Protein 1N9W (pdb70)

Radius of gyration: 29.13 Å; Cα contacts (8 Å, |Δi|>4): 1557; chains: 2; bounding box: 64×76×88 Å

Organism: Thermus thermophilus (strain ATCC 27634 / DSM 579 / HB8) (NCBI:txid300852)

Secondary structure (DSSP, 8-state):
-B--GGGGGG-TTSEEEEEEEEEEEEE-SSEEEEEEEETTEEEEEEEES--PPPTT-EEEEEEEEEE-TTSTTSEEEEEEEEEEEE---SPP--HHHHTTSHHHHHHHHHHHHHHHHHHHHHHHTT-EE-----HHHHHHHHHHHSEEEEEEE---EEEEEEEES-SSHHHHHHHHHHHHHHHHHHHHHHSHHHHHHTTPPPPPPSSS--EEEHHHHHHIIIIIS-----SS--HHHHHHHHHHHHHHT--SEEEEE--BGGGS-TTBPB-TTSBBSEEEEEETTEEEEEEEEBP--HHHHHHHHHHTT--GGGGHHHHGGGGB-PPSEEEEEEEHHHHHHHHTT-SSGGGG-S--/-B--GGGGGGGTTSEEEEEEEEEEEEEETTEEEEEEEETTEEEEEEE-S--PPPTT-EEEEEEEEEE-TTSGGGEEEEEEEEEEEE-B-S--SS----HHHHTTSHHHHHHHHHHHHHHHHHHHHHHHTT-EE-----HHHHHHHHHHSEEEEEEE---EEEEEEEES-SSHHHHHHHHHHHHHHHHHHHHHHSHHHHHHTTPPPPPP-SSPPEEEHHHHHHIIIIII-----SS--HHHHHHHHHHHHHHT--SEEEEE---TTTS-TTB-B-TTS-BSEEEEEETTEEEEEEEEB---HHHHHHHHHTTS--TTTTHHHHTGGGS-PPSEEEEEEEHHHHHHHHHT-SSGGGG-S--

Structure (mmCIF, N/CA/C/O backbone):
data_1N9W
#
_entry.id   1N9W
#
_cell.length_a   57.361
_cell.length_b   122.554
_cell.length_c   167.137
_cell.angle_alpha   90.00
_cell.angle_beta   90.00
_cell.angle_gamma   90.00
#
_symmetry.space_group_name_H-M   'P 21 21 21'
#
loop_
_entity.id
_entity.type
_entity.pdbx_description
1 polymer 'aspartyl-tRNA synthetase 2'
2 water water
#
loop_
_atom_site.group_PDB
_atom_site.id
_atom_site.type_symbol
_atom_site.label_atom_id
_atom_site.label_alt_id
_atom_site.label_comp_id
_atom_site.label_asym_id
_atom_site.label_entity_id
_atom_site.label_seq_id
_atom_site.pdbx_PDB_ins_code
_atom_site.Cartn_x
_atom_site.Cartn_y
_atom_site.Cartn_z
_atom_site.occupancy
_atom_site.B_iso_or_equiv
_atom_site.auth_seq_id
_atom_site.auth_comp_id
_atom_site.auth_asym_id
_atom_site.auth_atom_id
_atom_site.pdbx_PDB_model_num
ATOM 1 N N . MET A 1 1 ? 13.460 12.253 38.544 1.00 61.51 1 MET A N 1
ATOM 2 C CA . MET A 1 1 ? 13.931 12.123 39.950 1.00 60.55 1 MET A CA 1
ATOM 3 C C . MET A 1 1 ? 15.245 11.351 40.008 1.00 57.42 1 MET A C 1
ATOM 4 O O . MET A 1 1 ? 15.603 10.637 39.065 1.00 56.17 1 MET A O 1
ATOM 9 N N . ARG A 1 2 ? 15.954 11.489 41.126 1.00 53.35 2 ARG A N 1
ATOM 10 C CA . ARG A 1 2 ? 17.236 10.825 41.285 1.00 49.88 2 ARG A CA 1
ATOM 11 C C . ARG A 1 2 ? 17.140 9.311 41.265 1.00 46.27 2 ARG A C 1
ATOM 12 O O . ARG A 1 2 ? 16.258 8.715 41.880 1.00 45.75 2 ARG A O 1
ATOM 20 N N . VAL A 1 3 ? 18.076 8.703 40.553 1.00 42.83 3 VAL A N 1
ATOM 21 C CA . VAL A 1 3 ? 18.144 7.260 40.423 1.00 39.44 3 VAL A CA 1
ATOM 22 C C . VAL A 1 3 ? 19.600 6.835 40.593 1.00 38.78 3 VAL A C 1
ATOM 23 O O . VAL A 1 3 ? 20.491 7.356 39.916 1.00 38.76 3 VAL A O 1
ATOM 27 N N . LEU A 1 4 ? 19.833 5.900 41.509 1.00 36.00 4 LEU A N 1
ATOM 28 C CA . LEU A 1 4 ? 21.171 5.386 41.771 1.00 35.14 4 LEU A CA 1
ATOM 29 C C . LEU A 1 4 ? 21.604 4.423 40.668 1.00 34.60 4 LEU A C 1
ATOM 30 O O . LEU A 1 4 ? 20.771 3.742 40.064 1.00 34.18 4 LEU A O 1
ATOM 35 N N . VAL A 1 5 ? 22.912 4.380 40.426 1.00 32.08 5 VAL A N 1
ATOM 36 C CA . VAL A 1 5 ? 23.518 3.521 39.412 1.00 32.40 5 VAL A CA 1
ATOM 37 C C . VAL A 1 5 ? 22.992 2.082 39.479 1.00 33.74 5 VAL A C 1
ATOM 38 O O . VAL A 1 5 ? 22.629 1.497 38.457 1.00 33.67 5 VAL A O 1
ATOM 42 N N . ARG A 1 6 ? 22.940 1.529 40.689 1.00 34.56 6 ARG A N 1
ATOM 43 C CA . ARG A 1 6 ? 22.472 0.161 40.894 1.00 35.13 6 ARG A CA 1
ATOM 44 C C . ARG A 1 6 ? 21.033 -0.040 40.429 1.00 35.15 6 ARG A C 1
ATOM 45 O O . ARG A 1 6 ? 20.604 -1.168 40.186 1.00 33.48 6 ARG A O 1
ATOM 53 N N . ASP A 1 7 ? 20.283 1.050 40.316 1.00 35.80 7 ASP A N 1
ATOM 54 C CA . ASP A 1 7 ? 18.887 0.950 39.895 1.00 38.19 7 ASP A CA 1
ATOM 55 C C . ASP A 1 7 ? 18.641 1.301 38.428 1.00 38.77 7 ASP A C 1
ATOM 56 O O . ASP A 1 7 ? 17.508 1.210 37.960 1.00 39.78 7 ASP A O 1
ATOM 61 N N . LEU A 1 8 ? 19.683 1.694 37.699 1.00 38.82 8 LEU A N 1
ATOM 62 C CA . LEU A 1 8 ? 19.511 2.062 36.291 1.00 38.92 8 LEU A CA 1
ATOM 63 C C . LEU A 1 8 ? 18.934 0.946 35.423 1.00 39.71 8 LEU A C 1
ATOM 64 O O . LEU A 1 8 ? 18.182 1.208 34.482 1.00 38.86 8 LEU A O 1
ATOM 69 N N . LYS A 1 9 ? 19.290 -0.294 35.737 1.00 41.46 9 LYS A N 1
ATOM 70 C CA . LYS A 1 9 ? 18.812 -1.440 34.973 1.00 43.77 9 LYS A CA 1
ATOM 71 C C . LYS A 1 9 ? 17.288 -1.464 34.882 1.00 42.97 9 LYS A C 1
ATOM 72 O O . LYS A 1 9 ? 16.720 -2.077 33.980 1.00 43.54 9 LYS A O 1
ATOM 78 N N . ALA A 1 10 ? 16.625 -0.786 35.810 1.00 42.41 10 ALA A N 1
ATOM 79 C CA . ALA A 1 10 ? 15.169 -0.755 35.814 1.00 41.45 10 ALA A CA 1
ATOM 80 C C . ALA A 1 10 ? 14.613 0.542 35.242 1.00 41.16 10 ALA A C 1
ATOM 81 O O . ALA A 1 10 ? 13.442 0.865 35.442 1.00 41.09 10 ALA A O 1
ATOM 83 N N . HIS A 1 11 ? 15.451 1.286 34.529 1.00 39.43 11 HIS A N 1
ATOM 84 C CA . HIS A 1 11 ? 15.030 2.552 33.954 1.00 37.95 11 HIS A CA 1
ATOM 85 C C . HIS A 1 11 ? 15.447 2.701 32.506 1.00 37.14 11 HIS A C 1
ATOM 86 O O . HIS A 1 11 ? 15.404 3.799 31.950 1.00 38.24 11 HIS A O 1
ATOM 93 N N . VAL A 1 12 ? 15.848 1.592 31.895 1.00 36.00 12 VAL A N 1
ATOM 94 C CA . VAL A 1 12 ? 16.276 1.611 30.504 1.00 35.91 12 VAL A CA 1
ATOM 95 C C . VAL A 1 12 ? 15.201 2.267 29.648 1.00 36.90 12 VAL A C 1
ATOM 96 O O . VAL A 1 12 ? 14.016 1.949 29.763 1.00 35.88 12 VAL A O 1
ATOM 100 N N . GLY A 1 13 ? 15.620 3.200 28.802 1.00 36.05 13 GLY A N 1
ATOM 101 C CA . GLY A 1 13 ? 14.683 3.884 27.930 1.00 35.20 13 GLY A CA 1
ATOM 102 C C . GLY A 1 13 ? 13.979 5.044 28.602 1.00 35.30 13 GLY A C 1
ATOM 103 O O . GLY A 1 13 ? 13.077 5.648 28.025 1.00 33.77 13 GLY A O 1
ATOM 104 N N . GLN A 1 14 ? 14.379 5.355 29.828 1.00 36.06 14 GLN A N 1
ATOM 105 C CA . GLN A 1 14 ? 13.774 6.459 30.548 1.00 36.11 14 GLN A CA 1
ATOM 106 C C . GLN A 1 14 ? 14.768 7.566 30.843 1.00 35.31 14 GLN A C 1
ATOM 107 O O . GLN A 1 14 ? 15.985 7.375 30.756 1.00 34.00 14 GLN A O 1
ATOM 113 N N . GLU A 1 15 ? 14.223 8.727 31.189 1.00 33.85 15 GLU A N 1
ATOM 114 C CA . GLU A 1 15 ? 15.008 9.899 31.541 1.00 35.21 15 GLU A CA 1
ATOM 115 C C . GLU A 1 15 ? 15.206 9.861 33.052 1.00 35.29 15 GLU A C 1
ATOM 116 O O . GLU A 1 15 ? 14.237 9.769 33.806 1.00 36.62 15 GLU A O 1
ATOM 122 N N . VAL A 1 16 ? 16.452 9.924 33.498 1.00 34.18 16 VAL A N 1
ATOM 123 C CA . VAL A 1 16 ? 16.729 9.894 34.927 1.00 33.11 16 VAL A CA 1
ATOM 124 C C . VAL A 1 16 ? 17.680 11.003 35.342 1.00 32.86 16 VAL A C 1
ATOM 125 O O . VAL A 1 16 ? 18.181 11.754 34.506 1.00 31.90 16 VAL A O 1
ATOM 129 N N . GLU A 1 17 ? 17.916 11.101 36.644 1.00 34.14 17 GLU A N 1
ATOM 130 C CA . GLU A 1 17 ? 18.837 12.091 37.171 1.00 35.27 17 GLU A CA 1
ATOM 131 C C . GLU A 1 17 ? 19.827 11.386 38.081 1.00 34.34 17 GLU A C 1
ATOM 132 O O . GLU A 1 17 ? 19.442 10.644 38.983 1.00 35.51 17 GLU A O 1
ATOM 138 N N . LEU A 1 18 ? 21.109 11.617 37.830 1.00 33.07 18 LEU A N 1
ATOM 139 C CA . LEU A 1 18 ? 22.164 11.004 38.614 1.00 31.09 18 LEU A CA 1
ATOM 140 C C . LEU A 1 18 ? 22.859 12.070 39.443 1.00 30.97 18 LEU A C 1
ATOM 141 O O . LEU A 1 18 ? 22.862 13.248 39.079 1.00 31.76 18 LEU A O 1
ATOM 146 N N . LEU A 1 19 ? 23.437 11.640 40.560 1.00 29.68 19 LEU A N 1
ATOM 147 C CA . LEU A 1 19 ? 24.197 12.507 41.454 1.00 29.47 19 LEU A CA 1
ATOM 148 C C . LEU A 1 19 ? 25.402 11.683 41.868 1.00 28.41 19 LEU A C 1
ATOM 149 O O . LEU A 1 19 ? 25.259 10.520 42.236 1.00 29.25 19 LEU A O 1
ATOM 154 N N . GLY A 1 20 ? 26.589 12.270 41.788 1.00 27.37 20 GLY A N 1
ATOM 155 C CA . GLY A 1 20 ? 27.784 11.539 42.160 1.00 28.20 20 GLY A CA 1
ATOM 156 C C . GLY A 1 20 ? 29.047 12.308 41.825 1.00 28.48 20 GLY A C 1
ATOM 157 O O . GLY A 1 20 ? 29.020 13.528 41.693 1.00 28.68 20 GLY A O 1
ATOM 158 N N . PHE A 1 21 ? 30.158 11.599 41.680 1.00 29.39 21 PHE A N 1
ATOM 159 C CA . PHE A 1 21 ? 31.412 12.256 41.371 1.00 30.74 21 PHE A CA 1
ATOM 160 C C . PHE A 1 21 ? 31.980 11.793 40.038 1.00 31.53 21 PHE A C 1
ATOM 161 O O . PHE A 1 21 ? 31.642 10.718 39.535 1.00 31.82 21 PHE A O 1
ATOM 169 N N . LEU A 1 22 ? 32.851 12.617 39.468 1.00 32.82 22 LEU A N 1
ATOM 170 C CA . LEU A 1 22 ? 33.480 12.302 38.204 1.00 33.25 22 LEU A CA 1
ATOM 171 C C . LEU A 1 22 ? 34.658 11.367 38.466 1.00 33.34 22 LEU A C 1
ATOM 172 O O . LEU A 1 22 ? 35.756 11.811 38.798 1.00 34.68 22 LEU A O 1
ATOM 177 N N . HIS A 1 23 ? 34.408 10.070 38.325 1.00 35.08 23 HIS A N 1
ATOM 178 C CA . HIS A 1 23 ? 35.412 9.030 38.549 1.00 36.97 23 HIS A CA 1
ATOM 179 C C . HIS A 1 23 ? 36.514 9.082 37.493 1.00 38.40 23 HIS A C 1
ATOM 180 O O . HIS A 1 23 ? 37.700 9.006 37.815 1.00 37.41 23 HIS A O 1
ATOM 187 N N . TRP A 1 24 ? 36.107 9.223 36.235 1.00 40.09 24 TRP A N 1
ATOM 188 C CA . TRP A 1 24 ? 37.028 9.263 35.103 1.00 41.54 24 TRP A CA 1
ATOM 189 C C . TRP A 1 24 ? 36.382 10.059 33.957 1.00 42.96 24 TRP A C 1
ATOM 190 O O . TRP A 1 24 ? 35.160 10.079 33.827 1.00 41.83 24 TRP A O 1
ATOM 201 N N . ARG A 1 25 ? 37.199 10.707 33.131 1.00 43.39 25 ARG A N 1
ATOM 202 C CA . ARG A 1 25 ? 36.673 11.481 32.011 1.00 44.48 25 ARG A CA 1
ATOM 203 C C . ARG A 1 25 ? 37.626 11.463 30.824 1.00 45.22 25 ARG A C 1
ATOM 204 O O . ARG A 1 25 ? 38.793 11.089 30.958 1.00 44.40 25 ARG A O 1
ATOM 212 N N . ARG A 1 26 ? 37.121 11.878 29.664 1.00 46.37 26 ARG A N 1
ATOM 213 C CA . ARG A 1 26 ? 37.910 11.928 28.438 1.00 47.04 26 ARG A CA 1
ATOM 214 C C . ARG A 1 26 ? 37.175 12.698 27.348 1.00 46.66 26 ARG A C 1
ATOM 215 O O . ARG A 1 26 ? 36.114 12.278 26.895 1.00 46.30 26 ARG A O 1
ATOM 223 N N . ASP A 1 27 ? 37.743 13.826 26.931 1.00 47.09 27 ASP A N 1
ATOM 224 C CA . ASP A 1 27 ? 37.133 14.655 25.892 1.00 46.18 27 ASP A CA 1
ATOM 225 C C . ASP A 1 27 ? 37.497 14.117 24.519 1.00 45.70 27 ASP A C 1
ATOM 226 O O . ASP A 1 27 ? 38.663 13.830 24.247 1.00 45.72 27 ASP A O 1
ATOM 231 N N . LEU A 1 28 ? 36.506 13.981 23.650 1.00 44.96 28 LEU A N 1
ATOM 232 C CA . LEU A 1 28 ? 36.773 13.483 22.312 1.00 45.76 28 LEU A CA 1
ATOM 233 C C . LEU A 1 28 ? 36.338 14.476 21.238 1.00 45.31 28 LEU A C 1
ATOM 234 O O . LEU A 1 28 ? 35.906 14.077 20.164 1.00 48.44 28 LEU A O 1
ATOM 239 N N . GLY A 1 29 ? 36.456 15.767 21.520 1.00 43.68 29 GLY A N 1
ATOM 240 C CA . GLY A 1 29 ? 36.063 16.760 20.538 1.00 42.72 29 GLY A CA 1
ATOM 241 C C . GLY A 1 29 ? 34.770 17.427 20.947 1.00 42.19 29 GLY A C 1
ATOM 242 O O . GLY A 1 29 ? 34.752 18.212 21.897 1.00 42.03 29 GLY A O 1
ATOM 243 N N . ARG A 1 30 ? 33.681 17.131 20.243 1.00 41.91 30 ARG A N 1
ATOM 244 C CA . ARG A 1 30 ? 32.396 17.731 20.602 1.00 41.22 30 ARG A CA 1
ATOM 245 C C . ARG A 1 30 ? 31.618 16.824 21.552 1.00 40.42 30 ARG A C 1
ATOM 246 O O . ARG A 1 30 ? 30.606 17.231 22.125 1.00 40.90 30 ARG A O 1
ATOM 254 N N . ILE A 1 31 ? 32.102 15.598 21.717 1.00 38.82 31 ILE A N 1
ATOM 255 C CA . ILE A 1 31 ? 31.490 14.647 22.629 1.00 39.77 31 ILE A CA 1
ATOM 256 C C . ILE A 1 31 ? 32.549 14.150 23.612 1.00 39.33 31 ILE A C 1
ATOM 257 O O . ILE A 1 31 ? 33.733 14.060 23.281 1.00 35.74 31 ILE A O 1
ATOM 262 N N . GLN A 1 32 ? 32.122 13.842 24.830 1.00 38.92 32 GLN A N 1
ATOM 263 C CA . GLN A 1 32 ? 33.052 13.330 25.817 1.00 39.45 32 GLN A CA 1
ATOM 264 C C . GLN A 1 32 ? 32.410 12.260 26.683 1.00 38.93 32 GLN A C 1
ATOM 265 O O . GLN A 1 32 ? 31.220 12.327 26.994 1.00 37.90 32 GLN A O 1
ATOM 271 N N . PHE A 1 33 ? 33.200 11.247 27.028 1.00 37.72 33 PHE A N 1
ATOM 272 C CA . PHE A 1 33 ? 32.722 10.148 27.847 1.00 38.66 33 PHE A CA 1
ATOM 273 C C . PHE A 1 33 ? 33.137 10.341 29.299 1.00 39.19 33 PHE A C 1
ATOM 274 O O . PHE A 1 33 ? 34.279 10.702 29.599 1.00 40.56 33 PHE A O 1
ATOM 282 N N . LEU A 1 34 ? 32.189 10.115 30.198 1.00 37.90 34 LEU A N 1
ATOM 283 C CA . LEU A 1 34 ? 32.426 10.275 31.622 1.00 35.71 34 LEU A CA 1
ATOM 284 C C . LEU A 1 34 ? 32.090 8.997 32.375 1.00 35.47 34 LEU A C 1
ATOM 285 O O . LEU A 1 34 ? 31.399 8.116 31.865 1.00 35.06 34 LEU A O 1
ATOM 290 N N . LEU A 1 35 ? 32.611 8.899 33.588 1.00 33.55 35 LEU A N 1
ATOM 291 C CA . LEU A 1 35 ? 32.319 7.780 34.464 1.00 32.95 35 LEU A CA 1
ATOM 292 C C . LEU A 1 35 ? 31.840 8.476 35.724 1.00 31.17 35 LEU A C 1
ATOM 293 O O . LEU A 1 35 ? 32.591 9.228 36.342 1.00 30.38 35 LEU A O 1
ATOM 298 N N . LEU A 1 36 ? 30.576 8.275 36.074 1.00 30.44 36 LEU A N 1
ATOM 299 C CA . LEU A 1 36 ? 30.034 8.902 37.268 1.00 30.15 36 LEU A CA 1
ATOM 300 C C . LEU A 1 36 ? 29.899 7.847 38.353 1.00 30.20 36 LEU A C 1
ATOM 301 O O . LEU A 1 36 ? 29.354 6.766 38.119 1.00 28.14 36 LEU A O 1
ATOM 306 N N . ARG A 1 37 ? 30.410 8.170 39.536 1.00 29.15 37 ARG A N 1
ATOM 307 C CA . ARG A 1 37 ? 30.370 7.259 40.672 1.00 29.31 37 ARG A CA 1
ATOM 308 C C . ARG A 1 37 ? 29.498 7.792 41.802 1.00 29.16 37 ARG A C 1
ATOM 309 O O . ARG A 1 37 ? 29.697 8.910 42.274 1.00 29.19 37 ARG A O 1
ATOM 317 N N . ASP A 1 38 ? 28.515 7.003 42.218 1.00 28.16 38 ASP A N 1
ATOM 318 C CA . ASP A 1 38 ? 27.687 7.392 43.349 1.00 30.25 38 ASP A CA 1
ATOM 319 C C . ASP A 1 38 ? 27.877 6.289 44.396 1.00 29.33 38 ASP A C 1
ATOM 320 O O . ASP A 1 38 ? 28.654 5.355 44.172 1.00 26.87 38 ASP A O 1
ATOM 325 N N . ARG A 1 39 ? 27.187 6.395 45.528 1.00 28.44 39 ARG A N 1
ATOM 326 C CA . ARG A 1 39 ? 27.323 5.412 46.606 1.00 30.13 39 ARG A CA 1
ATOM 327 C C . ARG A 1 39 ? 26.946 3.976 46.230 1.00 30.48 39 ARG A C 1
ATOM 328 O O . ARG A 1 39 ? 27.201 3.057 47.001 1.00 32.10 39 ARG A O 1
ATOM 336 N N . SER A 1 40 ? 26.362 3.791 45.048 1.00 31.90 40 SER A N 1
ATOM 337 C CA . SER A 1 40 ? 25.942 2.471 44.600 1.00 33.41 40 SER A CA 1
ATOM 338 C C . SER A 1 40 ? 26.721 1.907 43.411 1.00 34.72 40 SER A C 1
ATOM 339 O O . SER A 1 40 ? 26.512 0.757 43.023 1.00 37.25 40 SER A O 1
ATOM 342 N N . GLY A 1 41 ? 27.596 2.705 42.810 1.00 34.77 41 GLY A N 1
ATOM 343 C CA . GLY A 1 41 ? 28.348 2.207 41.672 1.00 33.01 41 GLY A CA 1
ATOM 344 C C . GLY A 1 41 ? 28.824 3.255 40.679 1.00 33.66 41 GLY A C 1
ATOM 345 O O . GLY A 1 41 ? 28.741 4.459 40.923 1.00 31.30 41 GLY A O 1
ATOM 346 N N . VAL A 1 42 ? 29.327 2.780 39.546 1.00 33.11 42 VAL A N 1
ATOM 347 C CA . VAL A 1 42 ? 29.839 3.647 38.499 1.00 32.59 42 VAL A CA 1
ATOM 348 C C . VAL A 1 42 ? 29.111 3.400 37.178 1.00 33.16 42 VAL A C 1
ATOM 349 O O . VAL A 1 42 ? 28.828 2.256 36.810 1.00 32.01 42 VAL A O 1
ATOM 353 N N . VAL A 1 43 ? 28.797 4.479 36.467 1.00 31.46 43 VAL A N 1
ATOM 354 C CA . VAL A 1 43 ? 28.120 4.360 35.184 1.00 30.01 43 VAL A CA 1
ATOM 355 C C . VAL A 1 43 ? 28.695 5.329 34.165 1.00 31.03 43 VAL A C 1
ATOM 356 O O . VAL A 1 43 ? 29.040 6.466 34.488 1.00 29.02 43 VAL A O 1
ATOM 360 N N . GLN A 1 44 ? 28.798 4.860 32.927 1.00 32.79 44 GLN A N 1
ATOM 361 C CA . GLN A 1 44 ? 29.309 5.670 31.834 1.00 32.49 44 GLN A CA 1
ATOM 362 C C . GLN A 1 44 ? 28.263 6.700 31.427 1.00 32.09 44 GLN A C 1
ATOM 363 O O . GLN A 1 44 ? 27.068 6.399 31.370 1.00 32.32 44 GLN A O 1
ATOM 369 N N . VAL A 1 45 ? 28.723 7.913 31.151 1.00 31.23 45 VAL A N 1
ATOM 370 C CA . VAL A 1 45 ? 27.855 9.007 30.747 1.00 30.30 45 VAL A CA 1
ATOM 371 C C . VAL A 1 45 ? 28.436 9.668 29.497 1.00 32.19 45 VAL A C 1
ATOM 372 O O . VAL A 1 45 ? 29.634 9.939 29.438 1.00 31.33 45 VAL A O 1
ATOM 376 N N . VAL A 1 46 ? 27.589 9.905 28.496 1.00 32.20 46 VAL A N 1
ATOM 377 C CA . VAL A 1 46 ? 28.011 10.528 27.240 1.00 32.21 46 VAL A CA 1
ATOM 378 C C . VAL A 1 46 ? 27.452 11.953 27.210 1.00 33.31 46 VAL A C 1
ATOM 379 O O . VAL A 1 46 ? 26.255 12.160 27.414 1.00 33.88 46 VAL A O 1
ATOM 383 N N . THR A 1 47 ? 28.316 12.934 26.973 1.00 33.48 47 THR A N 1
ATOM 384 C CA . THR A 1 47 ? 27.885 14.330 26.929 1.00 34.84 47 THR A CA 1
ATOM 385 C C . THR A 1 47 ? 28.318 14.993 25.620 1.00 33.87 47 THR A C 1
ATOM 386 O O . THR A 1 47 ? 29.040 14.394 24.827 1.00 34.16 47 THR A O 1
ATOM 390 N N . GLY A 1 48 ? 27.872 16.227 25.400 1.00 34.31 48 GLY A N 1
ATOM 391 C CA . GLY A 1 48 ? 28.243 16.945 24.193 1.00 34.76 48 GLY A CA 1
ATOM 392 C C . GLY A 1 48 ? 28.456 18.411 24.508 1.00 35.56 48 GLY A C 1
ATOM 393 O O . GLY A 1 48 ? 27.685 18.993 25.268 1.00 34.82 48 GLY A O 1
ATOM 394 N N . GLY A 1 49 ? 29.507 19.003 23.941 1.00 36.90 49 GLY A N 1
ATOM 395 C CA . GLY A 1 49 ? 29.804 20.408 24.176 1.00 38.15 49 GLY A CA 1
ATOM 396 C C . GLY A 1 49 ? 30.029 20.785 25.628 1.00 39.23 49 GLY A C 1
ATOM 397 O O . GLY A 1 49 ? 29.772 21.921 26.035 1.00 40.74 49 GLY A O 1
ATOM 398 N N . LEU A 1 50 ? 30.520 19.836 26.417 1.00 40.09 50 LEU A N 1
ATOM 399 C CA . LEU A 1 50 ? 30.767 20.077 27.839 1.00 40.66 50 LEU A CA 1
ATOM 400 C C . LEU A 1 50 ? 32.249 20.207 28.161 1.00 40.27 50 LEU A C 1
ATOM 401 O O . LEU A 1 50 ? 33.049 19.355 27.776 1.00 39.48 50 LEU A O 1
ATOM 406 N N . LYS A 1 51 ? 32.604 21.275 28.871 1.00 41.89 51 LYS A N 1
ATOM 407 C CA . LYS A 1 51 ? 33.991 21.494 29.283 1.00 42.70 51 LYS A CA 1
ATOM 408 C C . LYS A 1 51 ? 34.172 20.644 30.533 1.00 40.97 51 LYS A C 1
ATOM 409 O O . LYS A 1 51 ? 33.739 21.035 31.611 1.00 41.30 51 LYS A O 1
ATOM 415 N N . LEU A 1 52 ? 34.813 19.491 30.387 1.00 40.78 52 LEU A N 1
ATOM 416 C CA . LEU A 1 52 ? 35.025 18.576 31.505 1.00 41.14 52 LEU A CA 1
ATOM 417 C C . LEU A 1 52 ? 35.771 19.147 32.718 1.00 40.61 52 LEU A C 1
ATOM 418 O O . LEU A 1 52 ? 36.853 19.709 32.579 1.00 40.77 52 LEU A O 1
ATOM 423 N N . PRO A 1 53 ? 35.187 19.015 33.929 1.00 39.71 53 PRO A N 1
ATOM 424 C CA . PRO A 1 53 ? 35.820 19.519 35.159 1.00 37.92 53 PRO A CA 1
ATOM 425 C C . PRO A 1 53 ? 36.884 18.519 35.606 1.00 36.81 53 PRO A C 1
ATOM 426 O O . PRO A 1 53 ? 36.959 17.420 35.065 1.00 36.73 53 PRO A O 1
ATOM 430 N N . LEU A 1 54 ? 37.701 18.878 36.589 1.00 36.16 54 LEU A N 1
ATOM 431 C CA . LEU A 1 54 ? 38.718 17.939 37.041 1.00 35.53 54 LEU A CA 1
ATOM 432 C C . LEU A 1 54 ? 38.050 16.728 37.693 1.00 34.77 54 LEU A C 1
ATOM 433 O O . LEU A 1 54 ? 36.898 16.806 38.141 1.00 32.73 54 LEU A O 1
ATOM 438 N N . PRO A 1 55 ? 38.754 15.581 37.725 1.00 33.39 55 PRO A N 1
ATOM 439 C CA . PRO A 1 55 ? 38.206 14.367 38.332 1.00 32.47 55 PRO A CA 1
ATOM 440 C C . PRO A 1 55 ? 37.833 14.624 39.786 1.00 32.65 55 PRO A C 1
ATOM 441 O O . PRO A 1 55 ? 38.384 15.521 40.426 1.00 30.36 55 PRO A O 1
ATOM 445 N N . GLU A 1 56 ? 36.886 13.841 40.295 1.00 32.99 56 GLU A N 1
ATOM 446 C CA . GLU A 1 56 ? 36.435 13.956 41.679 1.00 33.66 56 GLU A CA 1
ATOM 447 C C . GLU A 1 56 ? 35.473 15.110 41.916 1.00 32.89 56 GLU A C 1
ATOM 448 O O . GLU A 1 56 ? 35.160 15.444 43.061 1.00 32.45 56 GLU A O 1
ATOM 454 N N . SER A 1 57 ? 35.014 15.725 40.828 1.00 32.03 57 SER A N 1
ATOM 455 C CA . SER A 1 57 ? 34.055 16.828 40.905 1.00 30.85 57 SER A CA 1
ATOM 456 C C . SER A 1 57 ? 32.663 16.232 41.167 1.00 29.85 57 SER A C 1
ATOM 457 O O . SER A 1 57 ? 32.367 15.117 40.740 1.00 28.50 57 SER A O 1
ATOM 460 N N . ALA A 1 58 ? 31.823 16.977 41.875 1.00 28.16 58 ALA A N 1
ATOM 461 C CA . ALA A 1 58 ? 30.466 16.539 42.171 1.00 29.29 58 ALA A CA 1
ATOM 462 C C . ALA A 1 58 ? 29.581 17.008 41.027 1.00 31.15 58 ALA A C 1
ATOM 463 O O . ALA A 1 58 ? 29.561 18.198 40.704 1.00 32.05 58 ALA A O 1
ATOM 465 N N . LEU A 1 59 ? 28.849 16.077 40.422 1.00 29.91 59 LEU A N 1
ATOM 466 C CA . LEU A 1 59 ? 27.976 16.400 39.302 1.00 31.00 59 LEU A CA 1
ATOM 467 C C . LEU A 1 59 ? 26.549 15.929 39.469 1.00 31.65 59 LEU A C 1
ATOM 468 O O . LEU A 1 59 ? 26.244 15.034 40.262 1.00 29.97 59 LEU A O 1
ATOM 473 N N . ARG A 1 60 ? 25.685 16.551 38.678 1.00 31.67 60 ARG A N 1
ATOM 474 C CA . ARG A 1 60 ? 24.272 16.216 38.614 1.00 31.90 60 ARG A CA 1
ATOM 475 C C . ARG A 1 60 ? 24.045 15.988 37.114 1.00 30.96 60 ARG A C 1
ATOM 476 O O . ARG A 1 60 ? 24.275 16.889 36.304 1.00 30.61 60 ARG A O 1
ATOM 484 N N . VAL A 1 61 ? 23.635 14.779 36.750 1.00 28.06 61 VAL A N 1
ATOM 485 C CA . VAL A 1 61 ? 23.411 14.455 35.352 1.00 28.08 61 VAL A CA 1
ATOM 486 C C . VAL A 1 61 ? 21.951 14.127 35.082 1.00 28.71 61 VAL A C 1
ATOM 487 O O . VAL A 1 61 ? 21.292 13.467 35.884 1.00 27.11 61 VAL A O 1
ATOM 491 N N . ARG A 1 62 ? 21.447 14.601 33.949 1.00 29.60 62 ARG A N 1
ATOM 492 C CA . ARG A 1 62 ? 20.068 14.344 33.562 1.00 30.12 62 ARG A CA 1
ATOM 493 C C . ARG A 1 62 ? 20.117 13.823 32.139 1.00 28.94 62 ARG A C 1
ATOM 494 O O . ARG A 1 62 ? 20.634 14.496 31.247 1.00 28.71 62 ARG A O 1
ATOM 502 N N . GLY A 1 63 ? 19.591 12.622 31.919 1.00 28.35 63 GLY A N 1
ATOM 503 C CA . GLY A 1 63 ? 19.613 12.066 30.579 1.00 29.22 63 GLY A CA 1
ATOM 504 C C . GLY A 1 63 ? 18.863 10.758 30.391 1.00 30.21 63 GLY A C 1
ATOM 505 O O . GLY A 1 63 ? 18.165 10.282 31.286 1.00 29.78 63 GLY A O 1
ATOM 506 N N . LEU A 1 64 ? 19.028 10.178 29.207 1.00 29.68 64 LEU A N 1
ATOM 507 C CA . LEU A 1 64 ? 18.373 8.936 28.846 1.00 28.63 64 LEU A CA 1
ATOM 508 C C . LEU A 1 64 ? 19.247 7.721 29.121 1.00 28.78 64 LEU A C 1
ATOM 509 O O . LEU A 1 64 ? 20.433 7.716 28.784 1.00 28.53 64 LEU A O 1
ATOM 514 N N . VAL A 1 65 ? 18.658 6.704 29.748 1.00 29.29 65 VAL A N 1
ATOM 515 C CA . VAL A 1 65 ? 19.359 5.455 30.031 1.00 29.99 65 VAL A CA 1
ATOM 516 C C . VAL A 1 65 ? 19.274 4.619 28.756 1.00 31.16 65 VAL A C 1
ATOM 517 O O . VAL A 1 65 ? 18.179 4.344 28.275 1.00 31.32 65 VAL A O 1
ATOM 521 N N . VAL A 1 66 ? 20.422 4.222 28.209 1.00 34.40 66 VAL A N 1
ATOM 522 C CA . VAL A 1 66 ? 20.463 3.424 26.983 1.00 35.53 66 VAL A CA 1
ATOM 523 C C . VAL A 1 66 ? 21.319 2.181 27.175 1.00 37.95 66 VAL A C 1
ATOM 524 O O . VAL A 1 66 ? 22.356 2.238 27.837 1.00 37.69 66 VAL A O 1
ATOM 528 N N . GLU A 1 67 ? 20.896 1.060 26.592 1.00 40.70 67 GLU A N 1
ATOM 529 C CA . GLU A 1 67 ? 21.651 -0.187 26.717 1.00 43.73 67 GLU A CA 1
ATOM 530 C C . GLU A 1 67 ? 22.894 -0.182 25.832 1.00 43.66 67 GLU A C 1
ATOM 531 O O . GLU A 1 67 ? 22.818 0.078 24.634 1.00 43.67 67 GLU A O 1
ATOM 537 N N . ASN A 1 68 ? 24.042 -0.473 26.429 1.00 45.53 68 ASN A N 1
ATOM 538 C CA . ASN A 1 68 ? 25.297 -0.504 25.691 1.00 46.97 68 ASN A CA 1
ATOM 539 C C . ASN A 1 68 ? 26.123 -1.669 26.226 1.00 48.52 68 ASN A C 1
ATOM 540 O O . ASN A 1 68 ? 26.740 -1.579 27.289 1.00 48.83 68 ASN A O 1
ATOM 545 N N . ALA A 1 69 ? 26.111 -2.768 25.480 1.00 49.96 69 ALA A N 1
ATOM 546 C CA . ALA A 1 69 ? 26.832 -3.972 25.861 1.00 51.50 69 ALA A CA 1
ATOM 547 C C . ALA A 1 69 ? 28.321 -3.741 26.082 1.00 51.73 69 ALA A C 1
ATOM 548 O O . ALA A 1 69 ? 28.989 -4.561 26.702 1.00 52.04 69 ALA A O 1
ATOM 550 N N . LYS A 1 70 ? 28.842 -2.628 25.580 1.00 52.97 70 LYS A N 1
ATOM 551 C CA . LYS A 1 70 ? 30.265 -2.337 25.732 1.00 54.04 70 LYS A CA 1
ATOM 552 C C . LYS A 1 70 ? 30.554 -1.411 26.906 1.00 53.30 70 LYS A C 1
ATOM 553 O O . LYS A 1 70 ? 31.695 -1.002 27.111 1.00 54.42 70 LYS A O 1
ATOM 559 N N . ALA A 1 71 ? 29.523 -1.084 27.676 1.00 51.70 71 ALA A N 1
ATOM 560 C CA . ALA A 1 71 ? 29.700 -0.203 28.820 1.00 50.26 71 ALA A CA 1
ATOM 561 C C . ALA A 1 71 ? 29.531 -0.939 30.147 1.00 48.59 71 ALA A C 1
ATOM 562 O O . ALA A 1 71 ? 28.815 -1.939 30.229 1.00 48.63 71 ALA A O 1
ATOM 564 N N . PRO A 1 72 ? 30.203 -0.457 31.202 1.00 47.60 72 PRO A N 1
ATOM 565 C CA . PRO A 1 72 ? 30.119 -1.069 32.531 1.00 46.81 72 PRO A CA 1
ATOM 566 C C . PRO A 1 72 ? 28.672 -1.151 33.004 1.00 46.39 72 PRO A C 1
ATOM 567 O O . PRO A 1 72 ? 28.012 -0.126 33.190 1.00 46.80 72 PRO A O 1
ATOM 571 N N . GLY A 1 73 ? 28.177 -2.368 33.200 1.00 45.10 73 GLY A N 1
ATOM 572 C CA . GLY A 1 73 ? 26.805 -2.532 33.651 1.00 43.04 73 GLY A CA 1
ATOM 573 C C . GLY A 1 73 ? 25.894 -2.862 32.490 1.00 41.06 73 GLY A C 1
ATOM 574 O O . GLY A 1 73 ? 24.736 -3.219 32.686 1.00 40.16 73 GLY A O 1
ATOM 575 N N . GLY A 1 74 ? 26.420 -2.737 31.276 1.00 40.53 74 GLY A N 1
ATOM 576 C CA . GLY A 1 74 ? 25.630 -3.038 30.099 1.00 41.07 74 GLY A CA 1
ATOM 577 C C . GLY A 1 74 ? 24.757 -1.889 29.634 1.00 41.16 74 GLY A C 1
ATOM 578 O O . GLY A 1 74 ? 24.007 -2.030 28.666 1.00 41.41 74 GLY A O 1
ATOM 579 N N . LEU A 1 75 ? 24.851 -0.750 30.317 1.00 39.96 75 LEU A N 1
ATOM 580 C CA . LEU A 1 75 ? 24.060 0.423 29.958 1.00 37.42 75 LEU A CA 1
ATOM 581 C C . LEU A 1 75 ? 24.831 1.729 30.164 1.00 35.61 75 LEU A C 1
ATOM 582 O O . LEU A 1 75 ? 25.913 1.734 30.745 1.00 33.53 75 LEU A O 1
ATOM 587 N N . GLU A 1 76 ? 24.274 2.830 29.664 1.00 34.48 76 GLU A N 1
ATOM 588 C CA . GLU A 1 76 ? 24.899 4.151 29.781 1.00 32.29 76 GLU A CA 1
ATOM 589 C C . GLU A 1 76 ? 23.843 5.246 29.871 1.00 31.36 76 GLU A C 1
ATOM 590 O O . GLU A 1 76 ? 22.660 5.017 29.610 1.00 29.78 76 GLU A O 1
ATOM 596 N N . VAL A 1 77 ? 24.275 6.443 30.228 1.00 29.29 77 VAL A N 1
ATOM 597 C CA . VAL A 1 77 ? 23.352 7.549 30.310 1.00 29.12 77 VAL A CA 1
ATOM 598 C C . VAL A 1 77 ? 23.751 8.616 29.308 1.00 30.01 77 VAL A C 1
ATOM 599 O O . VAL A 1 77 ? 24.858 9.165 29.381 1.00 28.28 77 VAL A O 1
ATOM 603 N N . GLN A 1 78 ? 22.874 8.887 28.346 1.00 29.01 78 GLN A N 1
ATOM 604 C CA . GLN A 1 78 ? 23.156 9.927 27.364 1.00 29.07 78 GLN A CA 1
ATOM 605 C C . GLN A 1 78 ? 22.571 11.174 27.971 1.00 28.47 78 GLN A C 1
ATOM 606 O O . GLN A 1 78 ? 21.353 11.370 28.012 1.00 28.41 78 GLN A O 1
ATOM 612 N N . ALA A 1 79 ? 23.465 12.014 28.463 1.00 28.53 79 ALA A N 1
ATOM 613 C CA . ALA A 1 79 ? 23.076 13.241 29.146 1.00 30.05 79 ALA A CA 1
ATOM 614 C C . ALA A 1 79 ? 22.578 14.395 28.287 1.00 30.14 79 ALA A C 1
ATOM 615 O O . ALA A 1 79 ? 23.208 14.769 27.307 1.00 29.54 79 ALA A O 1
ATOM 617 N N . LYS A 1 80 ? 21.438 14.951 28.673 1.00 30.29 80 LYS A N 1
ATOM 618 C CA . LYS A 1 80 ? 20.884 16.092 27.975 1.00 30.82 80 LYS A CA 1
ATOM 619 C C . LYS A 1 80 ? 21.367 17.324 28.729 1.00 32.26 80 LYS A C 1
ATOM 620 O O . LYS A 1 80 ? 21.452 18.422 28.175 1.00 34.57 80 LYS A O 1
ATOM 626 N N . GLU A 1 81 ? 21.698 17.129 29.999 1.00 31.79 81 GLU A N 1
ATOM 627 C CA . GLU A 1 81 ? 22.150 18.220 30.846 1.00 33.57 81 GLU A CA 1
ATOM 628 C C . GLU A 1 81 ? 23.116 17.760 31.927 1.00 32.64 81 GLU A C 1
ATOM 629 O O . GLU A 1 81 ? 22.935 16.704 32.534 1.00 32.12 81 GLU A O 1
ATOM 635 N N . VAL A 1 82 ? 24.153 18.556 32.151 1.00 31.40 82 VAL A N 1
ATOM 636 C CA . VAL A 1 82 ? 25.149 18.256 33.174 1.00 29.90 82 VAL A CA 1
ATOM 637 C C . VAL A 1 82 ? 25.456 19.523 33.963 1.00 31.81 82 VAL A C 1
ATOM 638 O O . VAL A 1 82 ? 25.773 20.563 33.387 1.00 32.11 82 VAL A O 1
ATOM 642 N N . GLU A 1 83 ? 25.374 19.420 35.281 1.00 32.32 83 GLU A N 1
ATOM 643 C CA . GLU A 1 83 ? 25.650 20.545 36.144 1.00 34.77 83 GLU A CA 1
ATOM 644 C C . GLU A 1 83 ? 26.770 20.203 37.123 1.00 35.91 83 GLU A C 1
ATOM 645 O O . GLU A 1 83 ? 26.709 19.186 37.810 1.00 36.86 83 GLU A O 1
ATOM 651 N N . VAL A 1 84 ? 27.800 21.041 37.175 1.00 36.96 84 VAL A N 1
ATOM 652 C CA . VAL A 1 84 ? 28.906 20.812 38.088 1.00 37.70 84 VAL A CA 1
ATOM 653 C C . VAL A 1 84 ? 28.557 21.473 39.408 1.00 38.86 84 VAL A C 1
ATOM 654 O O . VAL A 1 84 ? 28.673 22.691 39.554 1.00 39.89 84 VAL A O 1
ATOM 658 N N . LEU A 1 85 ? 28.118 20.658 40.364 1.00 38.72 85 LEU A N 1
ATOM 659 C CA . LEU A 1 85 ? 27.710 21.134 41.690 1.00 37.93 85 LEU A CA 1
ATOM 660 C C . LEU A 1 85 ? 28.873 21.662 42.509 1.00 37.49 85 LEU A C 1
ATOM 661 O O . LEU A 1 85 ? 28.734 22.635 43.251 1.00 38.02 85 LEU A O 1
ATOM 666 N N . SER A 1 86 ? 30.017 21.005 42.383 1.00 36.89 86 SER A N 1
ATOM 667 C CA . SER A 1 86 ? 31.194 21.405 43.126 1.00 36.47 86 SER A CA 1
ATOM 668 C C . SER A 1 86 ? 32.445 20.995 42.370 1.00 36.49 86 SER A C 1
ATOM 669 O O . SER A 1 86 ? 32.837 19.828 42.373 1.00 35.68 86 SER A O 1
ATOM 672 N N . PRO A 1 87 ? 33.080 21.963 41.694 1.00 37.43 87 PRO A N 1
ATOM 673 C CA . PRO A 1 87 ? 34.299 21.765 40.910 1.00 37.69 87 PRO A CA 1
ATOM 674 C C . PRO A 1 87 ? 35.506 21.425 41.775 1.00 39.07 87 PRO A C 1
ATOM 675 O O . PRO A 1 87 ? 35.741 22.055 42.808 1.00 40.17 87 PRO A O 1
ATOM 679 N N . ALA A 1 88 ? 36.267 20.428 41.346 1.00 39.66 88 ALA A N 1
ATOM 680 C CA . ALA A 1 88 ? 37.472 20.027 42.056 1.00 43.11 88 ALA A CA 1
ATOM 681 C C . ALA A 1 88 ? 38.570 20.987 41.604 1.00 44.96 88 ALA A C 1
ATOM 682 O O . ALA A 1 88 ? 38.611 21.385 40.440 1.00 45.51 88 ALA A O 1
ATOM 684 N N . LEU A 1 89 ? 39.458 21.365 42.516 1.00 47.43 89 LEU A N 1
ATOM 685 C CA . LEU A 1 89 ? 40.525 22.297 42.175 1.00 49.81 89 LEU A CA 1
ATOM 686 C C . LEU A 1 89 ? 41.816 21.596 41.790 1.00 51.35 89 LEU A C 1
ATOM 687 O O . LEU A 1 89 ? 42.198 21.569 40.619 1.00 52.75 89 LEU A O 1
ATOM 692 N N . GLU A 1 90 ? 42.493 21.020 42.769 1.00 53.62 90 GLU A N 1
ATOM 693 C CA . GLU A 1 90 ? 43.749 20.341 42.497 1.00 55.92 90 GLU A CA 1
ATOM 694 C C . GLU A 1 90 ? 43.542 18.947 41.922 1.00 55.17 90 GLU A C 1
ATOM 695 O O . GLU A 1 90 ? 42.477 18.344 42.094 1.00 53.93 90 GLU A O 1
ATOM 701 N N . PRO A 1 91 ? 44.550 18.434 41.193 1.00 54.69 91 PRO A N 1
ATOM 702 C CA . PRO A 1 91 ? 44.441 17.091 40.619 1.00 54.45 91 PRO A CA 1
ATOM 703 C C . PRO A 1 91 ? 44.497 16.163 41.824 1.00 54.37 91 PRO A C 1
ATOM 704 O O . PRO A 1 91 ? 44.898 16.591 42.906 1.00 55.61 91 PRO A O 1
ATOM 708 N N . THR A 1 92 ? 44.097 14.911 41.655 1.00 53.48 92 THR A N 1
ATOM 709 C CA . THR A 1 92 ? 44.119 13.976 42.774 1.00 53.23 92 THR A CA 1
ATOM 710 C C . THR A 1 92 ? 45.474 13.280 42.898 1.00 54.19 92 THR A C 1
ATOM 711 O O . THR A 1 92 ? 46.031 12.803 41.908 1.00 54.30 92 THR A O 1
ATOM 715 N N . PRO A 1 93 ? 46.021 13.211 44.124 1.00 54.80 93 PRO A N 1
ATOM 716 C CA . PRO A 1 93 ? 47.315 12.570 44.383 1.00 55.55 93 PRO A CA 1
ATOM 717 C C . PRO A 1 93 ? 47.390 11.163 43.792 1.00 55.99 93 PRO A C 1
ATOM 718 O O . PRO A 1 93 ? 48.476 10.617 43.600 1.00 56.64 93 PRO A O 1
ATOM 722 N N . TYR A 1 111 ? 45.098 12.363 50.012 1.00 72.24 111 TYR A N 1
ATOM 723 C CA . TYR A 1 111 ? 45.493 11.019 50.411 1.00 71.67 111 TYR A CA 1
ATOM 724 C C . TYR A 1 111 ? 44.281 10.180 50.818 1.00 70.29 111 TYR A C 1
ATOM 725 O O . TYR A 1 111 ? 43.493 9.768 49.963 1.00 70.88 111 TYR A O 1
ATOM 734 N N . ARG A 1 112 ? 44.127 9.935 52.117 1.00 67.59 112 ARG A N 1
ATOM 735 C CA . ARG A 1 112 ? 43.014 9.135 52.630 1.00 65.11 112 ARG A CA 1
ATOM 736 C C . ARG A 1 112 ? 41.677 9.836 52.420 1.00 62.48 112 ARG A C 1
ATOM 737 O O . ARG A 1 112 ? 40.708 9.226 51.967 1.00 61.91 112 ARG A O 1
ATOM 745 N N . TYR A 1 113 ? 41.641 11.120 52.762 1.00 59.43 113 TYR A N 1
ATOM 746 C CA . TYR A 1 113 ? 40.439 11.936 52.647 1.00 57.67 113 TYR A CA 1
ATOM 747 C C . TYR A 1 113 ? 39.823 11.954 51.249 1.00 55.71 113 TYR A C 1
ATOM 748 O O . TYR A 1 113 ? 38.778 12.565 51.042 1.00 55.90 113 TYR A O 1
ATOM 757 N N . VAL A 1 114 ? 40.466 11.286 50.294 1.00 52.99 114 VAL A N 1
ATOM 758 C CA . VAL A 1 114 ? 39.954 11.238 48.933 1.00 49.99 114 VAL A CA 1
ATOM 759 C C . VAL A 1 114 ? 40.063 9.842 48.321 1.00 47.64 114 VAL A C 1
ATOM 760 O O . VAL A 1 114 ? 39.208 9.431 47.533 1.00 46.70 114 VAL A O 1
ATOM 764 N N . THR A 1 115 ? 41.103 9.107 48.693 1.00 46.08 115 THR A N 1
ATOM 765 C CA . THR A 1 115 ? 41.307 7.766 48.159 1.00 44.25 115 THR A CA 1
ATOM 766 C C . THR A 1 115 ? 40.254 6.772 48.661 1.00 41.65 115 THR A C 1
ATOM 767 O O . THR A 1 115 ? 39.994 5.761 48.017 1.00 41.87 115 THR A O 1
ATOM 771 N N . LEU A 1 116 ? 39.652 7.069 49.809 1.00 40.70 116 LEU A N 1
ATOM 772 C CA . LEU A 1 116 ? 38.622 6.206 50.388 1.00 38.90 116 LEU A CA 1
ATOM 773 C C . LEU A 1 116 ? 37.367 6.163 49.514 1.00 38.19 116 LEU A C 1
ATOM 774 O O . LEU A 1 116 ? 36.560 5.235 49.614 1.00 35.97 116 LEU A O 1
ATOM 779 N N . ARG A 1 117 ? 37.210 7.179 48.668 1.00 37.37 117 ARG A N 1
ATOM 780 C CA . ARG A 1 117 ? 36.059 7.292 47.780 1.00 36.50 117 ARG A CA 1
ATOM 781 C C . ARG A 1 117 ? 35.987 6.160 46.774 1.00 35.67 117 ARG A C 1
ATOM 782 O O . ARG A 1 117 ? 34.920 5.868 46.241 1.00 35.75 117 ARG A O 1
ATOM 790 N N . GLY A 1 118 ? 37.126 5.530 46.508 1.00 36.23 118 GLY A N 1
ATOM 791 C CA . GLY A 1 118 ? 37.154 4.436 45.554 1.00 36.65 118 GLY A CA 1
ATOM 792 C C . GLY A 1 118 ? 36.229 3.311 45.964 1.00 37.40 118 GLY A C 1
ATOM 793 O O . GLY A 1 118 ? 36.038 3.063 47.155 1.00 39.57 118 GLY A O 1
ATOM 794 N N . GLU A 1 119 ? 35.651 2.626 44.983 1.00 37.73 119 GLU A N 1
ATOM 795 C CA . GLU A 1 119 ? 34.735 1.528 45.259 1.00 38.15 119 GLU A CA 1
ATOM 796 C C . GLU A 1 119 ? 35.348 0.438 46.131 1.00 37.79 119 GLU A C 1
ATOM 797 O O . GLU A 1 119 ? 34.692 -0.073 47.036 1.00 38.01 119 GLU A O 1
ATOM 803 N N . LYS A 1 120 ? 36.596 0.073 45.862 1.00 36.70 120 LYS A N 1
ATOM 804 C CA . LYS A 1 120 ? 37.242 -0.972 46.640 1.00 36.67 120 LYS A CA 1
ATOM 805 C C . LYS A 1 120 ? 37.695 -0.478 48.012 1.00 35.71 120 LYS A C 1
ATOM 806 O O . LYS A 1 120 ? 37.717 -1.241 48.985 1.00 35.53 120 LYS A O 1
ATOM 812 N N . ALA A 1 121 ? 38.043 0.800 48.097 1.00 32.87 121 ALA A N 1
ATOM 813 C CA . ALA A 1 121 ? 38.484 1.368 49.363 1.00 32.34 121 ALA A CA 1
ATOM 814 C C . ALA A 1 121 ? 37.356 1.380 50.399 1.00 31.95 121 ALA A C 1
ATOM 815 O O . ALA A 1 121 ? 37.536 0.910 51.524 1.00 31.62 121 ALA A O 1
ATOM 817 N N . ARG A 1 122 ? 36.193 1.896 50.005 1.00 29.80 122 ARG A N 1
ATOM 818 C CA . ARG A 1 122 ? 35.041 1.995 50.904 1.00 28.66 122 ARG A CA 1
ATOM 819 C C . ARG A 1 122 ? 34.277 0.678 51.095 1.00 27.18 122 ARG A C 1
ATOM 820 O O . ARG A 1 122 ? 33.540 0.526 52.070 1.00 26.54 122 ARG A O 1
ATOM 828 N N . ALA A 1 123 ? 34.452 -0.263 50.171 1.00 25.37 123 ALA A N 1
ATOM 829 C CA . ALA A 1 123 ? 33.753 -1.544 50.253 1.00 25.77 123 ALA A CA 1
ATOM 830 C C . ALA A 1 123 ? 33.822 -2.210 51.643 1.00 25.54 123 ALA A C 1
ATOM 831 O O . ALA A 1 123 ? 32.792 -2.588 52.208 1.00 23.69 123 ALA A O 1
ATOM 833 N N . PRO A 1 124 ? 35.036 -2.361 52.208 1.00 25.70 124 PRO A N 1
ATOM 834 C CA . PRO A 1 124 ? 35.180 -2.987 53.535 1.00 25.45 124 PRO A CA 1
ATOM 835 C C . PRO A 1 124 ? 34.343 -2.291 54.615 1.00 23.81 124 PRO A C 1
ATOM 836 O O . PRO A 1 124 ? 33.706 -2.950 55.439 1.00 23.99 124 PRO A O 1
ATOM 840 N N . LEU A 1 125 ? 34.354 -0.960 54.597 1.00 23.49 125 LEU A N 1
ATOM 841 C CA . LEU A 1 125 ? 33.624 -0.158 55.569 1.00 23.44 125 LEU A CA 1
ATOM 842 C C . LEU A 1 125 ? 32.134 -0.366 55.449 1.00 24.21 125 LEU A C 1
ATOM 843 O O . LEU A 1 125 ? 31.396 -0.338 56.443 1.00 24.07 125 LEU A O 1
ATOM 848 N N . LYS A 1 126 ? 31.676 -0.561 54.222 1.00 25.32 126 LYS A N 1
ATOM 849 C CA . LYS A 1 126 ? 30.257 -0.777 53.987 1.00 26.34 126 LYS A CA 1
ATOM 850 C C . LYS A 1 126 ? 29.906 -2.162 54.528 1.00 25.93 126 LYS A C 1
ATOM 851 O O . LYS A 1 126 ? 28.841 -2.353 55.108 1.00 23.41 126 LYS A O 1
ATOM 857 N N . VAL A 1 127 ? 30.810 -3.125 54.352 1.00 25.35 127 VAL A N 1
ATOM 858 C CA . VAL A 1 127 ? 30.543 -4.471 54.846 1.00 26.88 127 VAL A CA 1
ATOM 859 C C . VAL A 1 127 ? 30.466 -4.460 56.377 1.00 26.64 127 VAL A C 1
ATOM 860 O O . VAL A 1 127 ? 29.532 -5.015 56.961 1.00 25.21 127 VAL A O 1
ATOM 864 N N . GLN A 1 128 ? 31.431 -3.806 57.018 1.00 24.77 128 GLN A N 1
ATOM 865 C CA . GLN A 1 128 ? 31.448 -3.732 58.478 1.00 25.48 128 GLN A CA 1
ATOM 866 C C . GLN A 1 128 ? 30.134 -3.177 59.036 1.00 23.61 128 GLN A C 1
ATOM 867 O O . GLN A 1 128 ? 29.593 -3.704 60.011 1.00 22.23 128 GLN A O 1
ATOM 873 N N . ALA A 1 129 ? 29.623 -2.114 58.420 1.00 22.36 129 ALA A N 1
ATOM 874 C CA . ALA A 1 129 ? 28.364 -1.521 58.871 1.00 20.52 129 ALA A CA 1
ATOM 875 C C . ALA A 1 129 ? 27.265 -2.572 58.828 1.00 18.80 129 ALA A C 1
ATOM 876 O O . ALA A 1 129 ? 26.405 -2.619 59.708 1.00 18.92 129 ALA A O 1
ATOM 878 N N . ALA A 1 130 ? 27.293 -3.423 57.810 1.00 18.48 130 ALA A N 1
ATOM 879 C CA . ALA A 1 130 ? 26.283 -4.481 57.697 1.00 18.92 130 ALA A CA 1
ATOM 880 C C . ALA A 1 130 ? 26.479 -5.522 58.798 1.00 18.14 130 ALA A C 1
ATOM 881 O O . ALA A 1 130 ? 25.509 -5.967 59.425 1.00 18.91 130 ALA A O 1
ATOM 883 N N . LEU A 1 131 ? 27.734 -5.908 59.027 1.00 18.22 131 LEU A N 1
ATOM 884 C CA . LEU A 1 131 ? 28.075 -6.883 60.067 1.00 16.23 131 LEU A CA 1
ATOM 885 C C . LEU A 1 131 ? 27.529 -6.373 61.411 1.00 17.50 131 LEU A C 1
ATOM 886 O O . LEU A 1 131 ? 26.842 -7.104 62.135 1.00 16.78 131 LEU A O 1
ATOM 891 N N . VAL A 1 132 ? 27.804 -5.106 61.727 1.00 16.57 132 VAL A N 1
ATOM 892 C CA . VAL A 1 132 ? 27.337 -4.536 62.993 1.00 18.23 132 VAL A CA 1
ATOM 893 C C . VAL A 1 132 ? 25.806 -4.490 63.048 1.00 18.98 132 VAL A C 1
ATOM 894 O O . VAL A 1 132 ? 25.216 -4.740 64.103 1.00 18.29 132 VAL A O 1
ATOM 898 N N . ARG A 1 133 ? 25.157 -4.190 61.921 1.00 18.60 133 ARG A N 1
ATOM 899 C CA . ARG A 1 133 ? 23.691 -4.161 61.909 1.00 20.09 133 ARG A CA 1
ATOM 900 C C . ARG A 1 133 ? 23.171 -5.572 62.237 1.00 19.98 133 ARG A C 1
ATOM 901 O O . ARG A 1 133 ? 22.216 -5.733 62.999 1.00 20.22 133 ARG A O 1
ATOM 909 N N . GLY A 1 134 ? 23.817 -6.592 61.670 1.00 20.37 134 GLY A N 1
ATOM 910 C CA . GLY A 1 134 ? 23.396 -7.964 61.935 1.00 19.51 134 GLY A CA 1
ATOM 911 C C . GLY A 1 134 ? 23.596 -8.320 63.400 1.00 18.19 134 GLY A C 1
ATOM 912 O O . GLY A 1 134 ? 22.762 -8.982 64.040 1.00 16.81 134 GLY A O 1
ATOM 913 N N . PHE A 1 135 ? 24.729 -7.867 63.922 1.00 17.51 135 PHE A N 1
ATOM 914 C CA . PHE A 1 135 ? 25.106 -8.072 65.318 1.00 17.14 135 PHE A CA 1
ATOM 915 C C . PHE A 1 135 ? 24.017 -7.515 66.263 1.00 17.10 135 PHE A C 1
ATOM 916 O O . PHE A 1 135 ? 23.513 -8.225 67.121 1.00 15.75 135 PHE A O 1
ATOM 924 N N . ARG A 1 136 ? 23.664 -6.245 66.100 1.00 18.15 136 ARG A N 1
ATOM 925 C CA . ARG A 1 136 ? 22.653 -5.667 66.960 1.00 19.08 136 ARG A CA 1
ATOM 926 C C . ARG A 1 136 ? 21.282 -6.320 66.758 1.00 19.64 136 ARG A C 1
ATOM 927 O O . ARG A 1 136 ? 20.557 -6.569 67.725 1.00 18.79 136 ARG A O 1
ATOM 935 N N . ARG A 1 137 ? 20.931 -6.616 65.509 1.00 19.82 137 ARG A N 1
ATOM 936 C CA . ARG A 1 137 ? 19.637 -7.235 65.209 1.00 20.32 137 ARG A CA 1
ATOM 937 C C . ARG A 1 137 ? 19.462 -8.598 65.874 1.00 19.97 137 ARG A C 1
ATOM 938 O O . ARG A 1 137 ? 18.418 -8.852 66.469 1.00 21.37 137 ARG A O 1
ATOM 946 N N . TYR A 1 138 ? 20.463 -9.473 65.783 1.00 17.90 138 TYR A N 1
ATOM 947 C CA . TYR A 1 138 ? 20.333 -10.787 66.408 1.00 19.18 138 TYR A CA 1
ATOM 948 C C . TYR A 1 138 ? 20.186 -10.659 67.922 1.00 18.53 138 TYR A C 1
ATOM 949 O O . TYR A 1 138 ? 19.271 -11.233 68.518 1.00 19.18 138 TYR A O 1
ATOM 958 N N . LEU A 1 139 ? 21.076 -9.903 68.552 1.00 18.05 139 LEU A N 1
ATOM 959 C CA . LEU A 1 139 ? 21.022 -9.736 70.009 1.00 18.39 139 LEU A CA 1
ATOM 960 C C . LEU A 1 139 ? 19.761 -9.012 70.460 1.00 18.92 139 LEU A C 1
ATOM 961 O O . LEU A 1 139 ? 19.186 -9.355 71.499 1.00 19.32 139 LEU A O 1
ATOM 966 N N . ASP A 1 140 ? 19.310 -8.024 69.690 1.00 18.39 140 ASP A N 1
ATOM 967 C CA . ASP A 1 140 ? 18.073 -7.320 70.071 1.00 20.99 140 ASP A CA 1
ATOM 968 C C . ASP A 1 140 ? 16.909 -8.313 70.061 1.00 21.88 140 ASP A C 1
ATOM 969 O O . ASP A 1 140 ? 16.041 -8.278 70.933 1.00 20.61 140 ASP A O 1
ATOM 974 N N . ARG A 1 141 ? 16.900 -9.199 69.071 1.00 21.87 141 ARG A N 1
ATOM 975 C CA . ARG A 1 141 ? 15.824 -10.175 68.976 1.00 24.77 141 ARG A CA 1
ATOM 976 C C . ARG A 1 141 ? 15.890 -11.225 70.084 1.00 24.60 141 ARG A C 1
ATOM 977 O O . ARG A 1 141 ? 14.928 -11.951 70.321 1.00 26.58 141 ARG A O 1
ATOM 985 N N . GLN A 1 142 ? 17.033 -11.299 70.751 1.00 24.02 142 GLN A N 1
ATOM 986 C CA . GLN A 1 142 ? 17.247 -12.234 71.843 1.00 24.35 142 GLN A CA 1
ATOM 987 C C . GLN A 1 142 ? 17.008 -11.482 73.159 1.00 25.07 142 GLN A C 1
ATOM 988 O O . GLN A 1 142 ? 17.388 -11.955 74.228 1.00 26.00 142 GLN A O 1
ATOM 994 N N . ASP A 1 143 ? 16.393 -10.302 73.061 1.00 23.74 143 ASP A N 1
ATOM 995 C CA . ASP A 1 143 ? 16.088 -9.454 74.218 1.00 24.98 143 ASP A CA 1
ATOM 996 C C . ASP A 1 143 ? 17.292 -8.803 74.889 1.00 22.23 143 ASP A C 1
ATOM 997 O O . ASP A 1 143 ? 17.261 -8.550 76.090 1.00 22.20 143 ASP A O 1
ATOM 1002 N N . PHE A 1 144 ? 18.350 -8.543 74.133 1.00 20.16 144 PHE A N 1
ATOM 1003 C CA . PHE A 1 144 ? 19.522 -7.902 74.707 1.00 19.69 144 PHE A CA 1
ATOM 1004 C C . PHE A 1 144 ? 19.266 -6.395 74.687 1.00 20.04 144 PHE A C 1
ATOM 1005 O O . PHE A 1 144 ? 18.577 -5.893 73.801 1.00 18.84 144 PHE A O 1
ATOM 1013 N N . THR A 1 145 ? 19.808 -5.679 75.663 1.00 17.66 145 THR A N 1
ATOM 1014 C CA . THR A 1 145 ? 19.646 -4.235 75.700 1.00 17.41 145 THR A CA 1
ATOM 1015 C C . THR A 1 145 ? 21.005 -3.644 75.341 1.00 18.15 145 THR A C 1
ATOM 1016 O O . THR A 1 145 ? 22.011 -3.992 75.958 1.00 19.63 145 THR A O 1
ATOM 1020 N N . GLU A 1 146 ? 21.061 -2.788 74.328 1.00 16.72 146 GLU A N 1
ATOM 1021 C CA . GLU A 1 146 ? 22.337 -2.165 73.970 1.00 18.70 146 GLU A CA 1
ATOM 1022 C C . GLU A 1 146 ? 22.621 -1.120 75.057 1.00 19.93 146 GLU A C 1
ATOM 1023 O O . GLU A 1 146 ? 21.708 -0.413 75.481 1.00 19.86 146 GLU A O 1
ATOM 1029 N N . ILE A 1 147 ? 23.870 -1.033 75.507 1.00 18.78 147 ILE A N 1
ATOM 1030 C CA . ILE A 1 147 ? 24.246 -0.080 76.548 1.00 18.61 147 ILE A CA 1
ATOM 1031 C C . ILE A 1 147 ? 25.380 0.836 76.098 1.00 20.43 147 ILE A C 1
ATOM 1032 O O . ILE A 1 147 ? 26.057 0.569 75.097 1.00 18.71 147 ILE A O 1
ATOM 1037 N N . PHE A 1 148 ? 25.577 1.923 76.835 1.00 20.83 148 PHE A N 1
ATOM 1038 C CA . PHE A 1 148 ? 26.650 2.855 76.512 1.00 24.36 148 PHE A CA 1
ATOM 1039 C C . PHE A 1 148 ? 27.383 3.197 77.790 1.00 25.92 148 PHE A C 1
ATOM 1040 O O . PHE A 1 148 ? 26.869 3.917 78.646 1.00 26.41 148 PHE A O 1
ATOM 1048 N N . THR A 1 149 ? 28.591 2.670 77.915 1.00 30.13 149 THR A N 1
ATOM 1049 C CA . THR A 1 149 ? 29.390 2.885 79.110 1.00 33.97 149 THR A CA 1
ATOM 1050 C C . THR A 1 149 ? 30.534 3.865 78.884 1.00 37.43 149 THR A C 1
ATOM 1051 O O . THR A 1 149 ? 30.869 4.201 77.750 1.00 37.58 149 THR A O 1
ATOM 1055 N N . PRO A 1 150 ? 31.142 4.348 79.976 1.00 40.01 150 PRO A N 1
ATOM 1056 C CA . PRO A 1 150 ? 32.257 5.297 79.877 1.00 42.46 150 PRO A CA 1
ATOM 1057 C C . PRO A 1 150 ? 33.472 4.712 79.159 1.00 44.03 150 PRO A C 1
ATOM 1058 O O . PRO A 1 150 ? 34.265 5.446 78.564 1.00 46.34 150 PRO A O 1
ATOM 1062 N N . PRO A 1 179 ? 35.548 -1.195 82.858 1.00 60.46 179 PRO A N 1
ATOM 1063 C CA . PRO A 1 179 ? 34.663 -1.402 81.705 1.00 58.40 179 PRO A CA 1
ATOM 1064 C C . PRO A 1 179 ? 34.061 -2.811 81.671 1.00 54.80 179 PRO A C 1
ATOM 1065 O O . PRO A 1 179 ? 32.872 -2.976 81.375 1.00 52.33 179 PRO A O 1
ATOM 1069 N N . GLN A 1 180 ? 34.885 -3.819 81.962 1.00 50.40 180 GLN A N 1
ATOM 1070 C CA . GLN A 1 180 ? 34.413 -5.200 82.007 1.00 45.65 180 GLN A CA 1
ATOM 1071 C C . GLN A 1 180 ? 33.389 -5.208 83.137 1.00 40.73 180 GLN A C 1
ATOM 1072 O O . GLN A 1 180 ? 32.318 -5.818 83.043 1.00 37.81 180 GLN A O 1
ATOM 1078 N N . LEU A 1 181 ? 33.752 -4.509 84.204 1.00 36.44 181 LEU A N 1
ATOM 1079 C CA . LEU A 1 181 ? 32.920 -4.366 85.383 1.00 34.54 181 LEU A CA 1
ATOM 1080 C C . LEU A 1 181 ? 31.615 -3.678 85.012 1.00 32.42 181 LEU A C 1
ATOM 1081 O O . LEU A 1 181 ? 30.544 -4.062 85.479 1.00 31.40 181 LEU A O 1
ATOM 1086 N N . TYR A 1 182 ? 31.707 -2.646 84.184 1.00 30.21 182 TYR A N 1
ATOM 1087 C CA . TYR A 1 182 ? 30.510 -1.925 83.780 1.00 30.46 182 TYR A CA 1
ATOM 1088 C C . TYR A 1 182 ? 29.536 -2.879 83.102 1.00 27.13 182 TYR A C 1
ATOM 1089 O O . TYR A 1 182 ? 28.351 -2.886 83.426 1.00 23.60 182 TYR A O 1
ATOM 1098 N N . LYS A 1 183 ? 30.034 -3.684 82.166 1.00 23.50 183 LYS A N 1
ATOM 1099 C CA . LYS A 1 183 ? 29.174 -4.638 81.494 1.00 23.50 183 LYS A CA 1
ATOM 1100 C C . LYS A 1 183 ? 28.626 -5.626 82.534 1.00 22.53 183 LYS A C 1
ATOM 1101 O O . LYS A 1 183 ? 27.429 -5.920 82.547 1.00 22.51 183 LYS A O 1
ATOM 1107 N N . GLN A 1 184 ? 29.481 -6.112 83.428 1.00 19.51 184 GLN A N 1
ATOM 1108 C CA . GLN A 1 184 ? 29.009 -7.045 84.448 1.00 20.28 184 GLN A CA 1
ATOM 1109 C C . GLN A 1 184 ? 27.870 -6.448 85.260 1.00 18.78 184 GLN A C 1
ATOM 1110 O O . GLN A 1 184 ? 26.842 -7.094 85.473 1.00 17.07 184 GLN A O 1
ATOM 1116 N N . ILE A 1 185 ? 28.058 -5.213 85.710 1.00 18.46 185 ILE A N 1
ATOM 1117 C CA . ILE A 1 185 ? 27.034 -4.517 86.476 1.00 17.62 185 ILE A CA 1
ATOM 1118 C C . ILE A 1 185 ? 25.712 -4.456 85.698 1.00 17.34 185 ILE A C 1
ATOM 1119 O O . ILE A 1 185 ? 24.643 -4.730 86.246 1.00 16.85 185 ILE A O 1
ATOM 1124 N N . MET A 1 186 ? 25.785 -4.097 84.424 1.00 17.52 186 MET A N 1
ATOM 1125 C CA . MET A 1 186 ? 24.574 -4.003 83.623 1.00 19.66 186 MET A CA 1
ATOM 1126 C C . MET A 1 186 ? 23.872 -5.370 83.440 1.00 20.44 186 MET A C 1
ATOM 1127 O O . MET A 1 186 ? 22.664 -5.423 83.207 1.00 19.51 186 MET A O 1
ATOM 1132 N N . VAL A 1 187 ? 24.623 -6.469 83.546 1.00 20.24 187 VAL A N 1
ATOM 1133 C CA . VAL A 1 187 ? 24.021 -7.803 83.447 1.00 20.46 187 VAL A CA 1
ATOM 1134 C C . VAL A 1 187 ? 23.058 -7.920 84.636 1.00 20.63 187 VAL A C 1
ATOM 1135 O O . VAL A 1 187 ? 21.959 -8.461 84.514 1.00 17.33 187 VAL A O 1
ATOM 1139 N N . GLY A 1 188 ? 23.473 -7.387 85.785 1.00 21.12 188 GLY A N 1
ATOM 1140 C CA . GLY A 1 188 ? 22.619 -7.415 86.962 1.00 19.25 188 GLY A CA 1
ATOM 1141 C C . GLY A 1 188 ? 21.431 -6.488 86.770 1.00 19.46 188 GLY A C 1
ATOM 1142 O O . GLY A 1 188 ? 20.447 -6.556 87.513 1.00 18.59 188 GLY A O 1
ATOM 1143 N N . VAL A 1 189 ? 21.512 -5.615 85.767 1.00 19.63 189 VAL A N 1
ATOM 1144 C CA . VAL A 1 189 ? 20.420 -4.670 85.504 1.00 20.02 189 VAL A CA 1
ATOM 1145 C C . VAL A 1 189 ? 19.461 -5.133 84.420 1.00 20.43 189 VAL A C 1
ATOM 1146 O O . VAL A 1 189 ? 18.246 -5.117 84.618 1.00 19.97 189 VAL A O 1
ATOM 1150 N N . PHE A 1 190 ? 20.025 -5.545 83.280 1.00 20.53 190 PHE A N 1
ATOM 1151 C CA . PHE A 1 190 ? 19.263 -5.979 82.105 1.00 18.82 190 PHE A CA 1
ATOM 1152 C C . PHE A 1 190 ? 19.390 -7.450 81.712 1.00 18.52 190 PHE A C 1
ATOM 1153 O O . PHE A 1 190 ? 18.784 -7.887 80.729 1.00 17.12 190 PHE A O 1
ATOM 1161 N N . GLU A 1 191 ? 20.180 -8.207 82.468 1.00 18.81 191 GLU A N 1
ATOM 1162 C CA . GLU A 1 191 ? 20.383 -9.646 82.221 1.00 21.15 191 GLU A CA 1
ATOM 1163 C C . GLU A 1 191 ? 21.222 -10.028 81.001 1.00 20.92 191 GLU A C 1
ATOM 1164 O O . GLU A 1 191 ? 21.989 -10.987 81.051 1.00 21.39 191 GLU A O 1
ATOM 1170 N N . ARG A 1 192 ? 21.037 -9.308 79.900 1.00 21.10 192 ARG A N 1
ATOM 1171 C CA . ARG A 1 192 ? 21.785 -9.560 78.672 1.00 20.91 192 ARG A CA 1
ATOM 1172 C C . ARG A 1 192 ? 21.989 -8.211 78.011 1.00 19.02 192 ARG A C 1
ATOM 1173 O O . ARG A 1 192 ? 21.027 -7.470 77.766 1.00 18.53 192 ARG A O 1
ATOM 1181 N N . VAL A 1 193 ? 23.249 -7.876 77.762 1.00 16.03 193 VAL A N 1
ATOM 1182 C CA . VAL A 1 193 ? 23.584 -6.592 77.164 1.00 14.15 193 VAL A CA 1
ATOM 1183 C C . VAL A 1 193 ? 24.756 -6.668 76.204 1.00 14.67 193 VAL A C 1
ATOM 1184 O O . VAL A 1 193 ? 25.548 -7.612 76.242 1.00 15.74 193 VAL A O 1
ATOM 1188 N N . TYR A 1 194 ? 24.853 -5.662 75.342 1.00 12.83 194 TYR A N 1
ATOM 1189 C CA . TYR A 1 194 ? 25.960 -5.581 74.409 1.00 14.90 194 TYR A CA 1
ATOM 1190 C C . TYR A 1 194 ? 26.323 -4.114 74.177 1.00 16.66 194 TYR A C 1
ATOM 1191 O O . TYR A 1 194 ? 25.550 -3.199 74.488 1.00 15.58 194 TYR A O 1
ATOM 1200 N N . GLU A 1 195 ? 27.524 -3.902 73.652 1.00 18.46 195 GLU A N 1
ATOM 1201 C CA . GLU A 1 195 ? 28.006 -2.565 73.354 1.00 19.52 195 GLU A CA 1
ATOM 1202 C C . GLU A 1 195 ? 28.893 -2.592 72.122 1.00 19.87 195 GLU A C 1
ATOM 1203 O O . GLU A 1 195 ? 29.616 -3.562 71.884 1.00 19.95 195 GLU A O 1
ATOM 1209 N N . VAL A 1 196 ? 28.827 -1.522 71.335 1.00 21.68 196 VAL A N 1
ATOM 1210 C CA . VAL A 1 196 ? 29.645 -1.373 70.128 1.00 21.41 196 VAL A CA 1
ATOM 1211 C C . VAL A 1 196 ? 30.454 -0.102 70.347 1.00 23.83 196 VAL A C 1
ATOM 1212 O O . VAL A 1 196 ? 29.896 0.993 70.339 1.00 22.80 196 VAL A O 1
ATOM 1216 N N . ALA A 1 197 ? 31.759 -0.240 70.546 1.00 26.80 197 ALA A N 1
ATOM 1217 C CA . ALA A 1 197 ? 32.598 0.940 70.769 1.00 28.35 197 ALA A CA 1
ATOM 1218 C C . ALA A 1 197 ? 34.087 0.658 70.631 1.00 28.94 197 ALA A C 1
ATOM 1219 O O . ALA A 1 197 ? 34.511 -0.501 70.644 1.00 25.49 197 ALA A O 1
ATOM 1221 N N . PRO A 1 198 ? 34.903 1.718 70.494 1.00 31.33 198 PRO A N 1
ATOM 1222 C CA . PRO A 1 198 ? 36.361 1.575 70.359 1.00 32.44 198 PRO A CA 1
ATOM 1223 C C . PRO A 1 198 ? 36.987 1.076 71.656 1.00 33.59 198 PRO A C 1
ATOM 1224 O O . PRO A 1 198 ? 36.450 1.316 72.737 1.00 34.44 198 PRO A O 1
ATOM 1228 N N . VAL A 1 199 ? 38.120 0.388 71.555 1.00 36.83 199 VAL A N 1
ATOM 1229 C CA . VAL A 1 199 ? 38.804 -0.127 72.739 1.00 37.91 199 VAL A CA 1
ATOM 1230 C C . VAL A 1 199 ? 40.312 -0.163 72.555 1.00 39.01 199 VAL A C 1
ATOM 1231 O O . VAL A 1 199 ? 40.891 0.707 71.915 1.00 40.86 199 VAL A O 1
ATOM 1235 N N . GLU A 1 213 ? 44.055 1.063 69.017 1.00 44.67 213 GLU A N 1
ATOM 1236 C CA . GLU A 1 213 ? 42.619 1.343 69.014 1.00 45.83 213 GLU A CA 1
ATOM 1237 C C . GLU A 1 213 ? 41.891 0.523 67.953 1.00 44.19 213 GLU A C 1
ATOM 1238 O O . GLU A 1 213 ? 42.391 0.367 66.841 1.00 45.48 213 GLU A O 1
ATOM 1244 N N . TYR A 1 214 ? 40.711 0.011 68.291 1.00 41.22 214 TYR A N 1
ATOM 1245 C CA . TYR A 1 214 ? 39.932 -0.776 67.339 1.00 38.72 214 TYR A CA 1
ATOM 1246 C C . TYR A 1 214 ? 38.463 -0.878 67.761 1.00 36.12 214 TYR A C 1
ATOM 1247 O O . TYR A 1 214 ? 38.135 -0.669 68.928 1.00 36.34 214 TYR A O 1
ATOM 1256 N N . LEU A 1 215 ? 37.584 -1.183 66.808 1.00 33.04 215 LEU A N 1
ATOM 1257 C CA . LEU A 1 215 ? 36.158 -1.305 67.090 1.00 29.68 215 LEU A CA 1
ATOM 1258 C C . LEU A 1 215 ? 35.884 -2.649 67.758 1.00 27.43 215 LEU A C 1
ATOM 1259 O O . LEU A 1 215 ? 36.245 -3.700 67.227 1.00 24.88 215 LEU A O 1
ATOM 1264 N N . SER A 1 216 ? 35.247 -2.619 68.924 1.00 23.52 216 SER A N 1
ATOM 1265 C CA . SER A 1 216 ? 34.954 -3.853 69.648 1.00 21.97 216 SER A CA 1
ATOM 1266 C C . SER A 1 216 ? 33.449 -4.083 69.800 1.00 21.51 216 SER A C 1
ATOM 1267 O O . SER A 1 216 ? 32.705 -3.160 70.132 1.00 20.07 216 SER A O 1
ATOM 1270 N N . LEU A 1 217 ? 33.014 -5.321 69.559 1.00 18.36 217 LEU A N 1
ATOM 1271 C CA . LEU A 1 217 ? 31.603 -5.682 69.679 1.00 17.17 217 LEU A CA 1
ATOM 1272 C C . LEU A 1 217 ? 31.497 -6.587 70.903 1.00 18.61 217 LEU A C 1
ATOM 1273 O O . LEU A 1 217 ? 31.806 -7.786 70.838 1.00 17.95 217 LEU A O 1
ATOM 1278 N N . ASP A 1 218 ? 31.059 -6.004 72.020 1.00 18.62 218 ASP A N 1
ATOM 1279 C CA . ASP A 1 218 ? 30.968 -6.728 73.283 1.00 19.26 218 ASP A CA 1
ATOM 1280 C C . ASP A 1 218 ? 29.598 -7.267 73.659 1.00 19.52 218 ASP A C 1
ATOM 1281 O O . ASP A 1 218 ? 28.569 -6.611 73.488 1.00 17.80 218 ASP A O 1
ATOM 1286 N N . VAL A 1 219 ? 29.611 -8.476 74.201 1.00 17.11 219 VAL A N 1
ATOM 1287 C CA . VAL A 1 219 ? 28.398 -9.149 74.610 1.00 18.63 219 VAL A CA 1
ATOM 1288 C C . VAL A 1 219 ? 28.600 -9.664 76.031 1.00 17.21 219 VAL A C 1
ATOM 1289 O O . VAL A 1 219 ? 29.691 -10.081 76.399 1.00 16.85 219 VAL A O 1
ATOM 1293 N N . GLU A 1 220 ? 27.561 -9.591 76.843 1.00 15.86 220 GLU A N 1
ATOM 1294 C CA . GLU A 1 220 ? 27.664 -10.070 78.203 1.00 16.84 220 GLU A CA 1
ATOM 1295 C C . GLU A 1 220 ? 26.254 -10.491 78.606 1.00 19.02 220 GLU A C 1
ATOM 1296 O O . GLU A 1 220 ? 25.287 -9.730 78.459 1.00 18.58 220 GLU A O 1
ATOM 1302 N N . MET A 1 221 ? 26.150 -11.724 79.093 1.00 19.04 221 MET A N 1
ATOM 1303 C CA . MET A 1 221 ? 24.869 -12.275 79.493 1.00 18.76 221 MET A CA 1
ATOM 1304 C C . MET A 1 221 ? 24.905 -13.065 80.802 1.00 17.25 221 MET A C 1
ATOM 1305 O O . MET A 1 221 ? 25.894 -13.736 81.120 1.00 16.94 221 MET A O 1
ATOM 1310 N N . GLY A 1 222 ? 23.810 -12.957 81.557 1.00 15.51 222 GLY A N 1
ATOM 1311 C CA . GLY A 1 222 ? 23.681 -13.647 82.828 1.00 16.40 222 GLY A CA 1
ATOM 1312 C C . GLY A 1 222 ? 22.694 -14.798 82.790 1.00 16.86 222 GLY A C 1
ATOM 1313 O O . GLY A 1 222 ? 21.977 -14.975 81.809 1.00 17.12 222 GLY A O 1
ATOM 1314 N N . PHE A 1 223 ? 22.648 -15.572 83.873 1.00 19.22 223 PHE A N 1
ATOM 1315 C CA . PHE A 1 223 ? 21.763 -16.740 84.010 1.00 19.22 223 PHE A CA 1
ATOM 1316 C C . PHE A 1 223 ? 22.111 -17.837 83.008 1.00 21.45 223 PHE A C 1
ATOM 1317 O O . PHE A 1 223 ? 21.227 -18.499 82.456 1.00 24.19 223 PHE A O 1
ATOM 1325 N N . ILE A 1 224 ? 23.408 -18.032 82.773 1.00 20.79 224 ILE A N 1
ATOM 1326 C CA . ILE A 1 224 ? 23.861 -19.065 81.848 1.00 18.62 224 ILE A CA 1
ATOM 1327 C C . ILE A 1 224 ? 24.223 -20.318 82.618 1.00 20.35 224 ILE A C 1
ATOM 1328 O O . ILE A 1 224 ? 24.359 -20.295 83.841 1.00 20.60 224 ILE A O 1
ATOM 1333 N N . ALA A 1 225 ? 24.391 -21.410 81.894 1.00 19.97 225 ALA A N 1
ATOM 1334 C CA . ALA A 1 225 ? 24.762 -22.676 82.505 1.00 21.93 225 ALA A CA 1
ATOM 1335 C C . ALA A 1 225 ? 26.283 -22.763 82.631 1.00 23.66 225 ALA A C 1
ATOM 1336 O O . ALA A 1 225 ? 26.807 -23.167 83.670 1.00 26.23 225 ALA A O 1
ATOM 1338 N N . ASP A 1 226 ? 26.986 -22.399 81.564 1.00 23.44 226 ASP A N 1
ATOM 1339 C CA . ASP A 1 226 ? 28.447 -22.410 81.551 1.00 22.46 226 ASP A CA 1
ATOM 1340 C C . ASP A 1 226 ? 28.927 -21.677 80.298 1.00 22.14 226 ASP A C 1
ATOM 1341 O O . ASP A 1 226 ? 28.108 -21.137 79.556 1.00 20.25 226 ASP A O 1
ATOM 1346 N N . GLU A 1 227 ? 30.237 -21.660 80.054 1.00 21.55 227 GLU A N 1
ATOM 1347 C CA . GLU A 1 227 ? 30.771 -20.951 78.901 1.00 21.14 227 GLU A CA 1
ATOM 1348 C C . GLU A 1 227 ? 30.178 -21.439 77.586 1.00 22.71 227 GLU A C 1
ATOM 1349 O O . GLU A 1 227 ? 30.155 -20.705 76.592 1.00 20.87 227 GLU A O 1
ATOM 1355 N N . GLU A 1 228 ? 29.679 -22.669 77.574 1.00 22.52 228 GLU A N 1
ATOM 1356 C CA . GLU A 1 228 ? 29.090 -23.234 76.360 1.00 24.72 228 GLU A CA 1
ATOM 1357 C C . GLU A 1 228 ? 27.907 -22.401 75.860 1.00 24.42 228 GLU A C 1
ATOM 1358 O O . GLU A 1 228 ? 27.673 -22.325 74.655 1.00 25.06 228 GLU A O 1
ATOM 1364 N N . ASP A 1 229 ? 27.158 -21.792 76.778 1.00 22.98 229 ASP A N 1
ATOM 1365 C CA . ASP A 1 229 ? 26.032 -20.945 76.387 1.00 23.30 229 ASP A CA 1
ATOM 1366 C C . ASP A 1 229 ? 26.584 -19.761 75.579 1.00 23.56 229 ASP A C 1
ATOM 1367 O O . ASP A 1 229 ? 25.943 -19.268 74.649 1.00 23.32 229 ASP A O 1
ATOM 1372 N N . LEU A 1 230 ? 27.780 -19.307 75.935 1.00 22.16 230 LEU A N 1
ATOM 1373 C CA . LEU A 1 230 ? 28.400 -18.186 75.243 1.00 20.89 230 LEU A CA 1
ATOM 1374 C C . LEU A 1 230 ? 28.821 -18.550 73.828 1.00 19.56 230 LEU A C 1
ATOM 1375 O O . LEU A 1 230 ? 28.526 -17.811 72.889 1.00 19.54 230 LEU A O 1
ATOM 1380 N N . MET A 1 231 ? 29.515 -19.676 73.669 1.00 19.12 231 MET A N 1
ATOM 1381 C CA . MET A 1 231 ? 29.959 -20.130 72.346 1.00 18.49 231 MET A CA 1
ATOM 1382 C C . MET A 1 231 ? 28.758 -20.455 71.429 1.00 18.09 231 MET A C 1
ATOM 1383 O O . MET A 1 231 ? 28.776 -20.109 70.253 1.00 14.86 231 MET A O 1
ATOM 1388 N N . ARG A 1 232 ? 27.722 -21.108 71.958 1.00 19.11 232 ARG A N 1
ATOM 1389 C CA . ARG A 1 232 ? 26.560 -21.416 71.125 1.00 21.07 232 ARG A CA 1
ATOM 1390 C C . ARG A 1 232 ? 25.910 -20.136 70.627 1.00 21.03 232 ARG A C 1
ATOM 1391 O O . ARG A 1 232 ? 25.486 -20.056 69.468 1.00 19.82 232 ARG A O 1
ATOM 1399 N N . LEU A 1 233 ? 25.847 -19.126 71.487 1.00 20.92 233 LEU A N 1
ATOM 1400 C CA . LEU A 1 233 ? 25.246 -17.869 71.081 1.00 20.26 233 LEU A CA 1
ATOM 1401 C C . LEU A 1 233 ? 26.131 -17.169 70.046 1.00 21.32 233 LEU A C 1
ATOM 1402 O O . LEU A 1 233 ? 25.613 -16.590 69.095 1.00 22.20 233 LEU A O 1
ATOM 1407 N N . GLU A 1 234 ? 27.455 -17.234 70.200 1.00 20.07 234 GLU A N 1
ATOM 1408 C CA . GLU A 1 234 ? 28.312 -16.580 69.219 1.00 19.99 234 GLU A CA 1
ATOM 1409 C C . GLU A 1 234 ? 28.185 -17.186 67.812 1.00 21.52 234 GLU A C 1
ATOM 1410 O O . GLU A 1 234 ? 28.263 -16.461 66.809 1.00 18.73 234 GLU A O 1
ATOM 1416 N N . GLU A 1 235 ? 28.000 -18.502 67.724 1.00 22.37 235 GLU A N 1
ATOM 1417 C CA . GLU A 1 235 ? 27.831 -19.144 66.415 1.00 22.90 235 GLU A CA 1
ATOM 1418 C C . GLU A 1 235 ? 26.613 -18.569 65.713 1.00 21.61 235 GLU A C 1
ATOM 1419 O O . GLU A 1 235 ? 26.696 -18.137 64.555 1.00 21.67 235 GLU A O 1
ATOM 1425 N N . ALA A 1 236 ? 25.482 -18.562 66.417 1.00 20.89 236 ALA A N 1
ATOM 1426 C CA . ALA A 1 236 ? 24.238 -18.043 65.849 1.00 21.55 236 ALA A CA 1
ATOM 1427 C C . ALA A 1 236 ? 24.384 -16.559 65.510 1.00 20.31 236 ALA A C 1
ATOM 1428 O O . ALA A 1 236 ? 23.879 -16.109 64.482 1.00 21.74 236 ALA A O 1
ATOM 1430 N N . LEU A 1 237 ? 25.088 -15.815 66.364 1.00 19.83 237 LEU A N 1
ATOM 1431 C CA . LEU A 1 237 ? 25.303 -14.390 66.147 1.00 18.38 237 LEU A CA 1
ATOM 1432 C C . LEU A 1 237 ? 26.114 -14.197 64.872 1.00 20.01 237 LEU A C 1
ATOM 1433 O O . LEU A 1 237 ? 25.756 -13.374 64.005 1.00 20.04 237 LEU A O 1
ATOM 1438 N N . LEU A 1 238 ? 27.206 -14.948 64.759 1.00 16.96 238 LEU A N 1
ATOM 1439 C CA . LEU A 1 238 ? 28.053 -14.850 63.579 1.00 19.08 238 LEU A CA 1
ATOM 1440 C C . LEU A 1 238 ? 27.263 -15.213 62.306 1.00 17.90 238 LEU A C 1
ATOM 1441 O O . LEU A 1 238 ? 27.420 -14.578 61.268 1.00 18.78 238 LEU A O 1
ATOM 1446 N N . ALA A 1 239 ? 26.389 -16.205 62.379 1.00 18.28 239 ALA A N 1
ATOM 1447 C CA . ALA A 1 239 ? 25.626 -16.550 61.193 1.00 21.30 239 ALA A CA 1
ATOM 1448 C C . ALA A 1 239 ? 24.742 -15.374 60.753 1.00 22.20 239 ALA A C 1
ATOM 1449 O O . ALA A 1 239 ? 24.603 -15.112 59.558 1.00 22.41 239 ALA A O 1
ATOM 1451 N N . GLU A 1 240 ? 24.156 -14.652 61.705 1.00 23.46 240 GLU A N 1
ATOM 1452 C CA . GLU A 1 240 ? 23.292 -13.497 61.386 1.00 22.04 240 GLU A CA 1
ATOM 1453 C C . GLU A 1 240 ? 24.113 -12.342 60.805 1.00 20.55 240 GLU A C 1
ATOM 1454 O O . GLU A 1 240 ? 23.717 -11.715 59.828 1.00 21.25 240 GLU A O 1
ATOM 1460 N N . MET A 1 241 ? 25.266 -12.064 61.401 1.00 19.58 241 MET A N 1
ATOM 1461 C CA . MET A 1 241 ? 26.102 -10.980 60.899 1.00 19.71 241 MET A CA 1
ATOM 1462 C C . MET A 1 241 ? 26.487 -11.206 59.420 1.00 21.01 241 MET A C 1
ATOM 1463 O O . MET A 1 241 ? 26.312 -10.315 58.599 1.00 20.11 241 MET A O 1
ATOM 1468 N N . LEU A 1 242 ? 27.025 -12.382 59.085 1.00 22.35 242 LEU A N 1
ATOM 1469 C CA . LEU A 1 242 ? 27.438 -12.695 57.701 1.00 24.48 242 LEU A CA 1
ATOM 1470 C C . LEU A 1 242 ? 26.280 -12.630 56.705 1.00 24.87 242 LEU A C 1
ATOM 1471 O O . LEU A 1 242 ? 26.391 -12.094 55.597 1.00 23.82 242 LEU A O 1
ATOM 1476 N N . GLU A 1 243 ? 25.170 -13.221 57.115 1.00 25.60 243 GLU A N 1
ATOM 1477 C CA . GLU A 1 243 ? 23.967 -13.258 56.312 1.00 27.65 243 GLU A CA 1
ATOM 1478 C C . GLU A 1 243 ? 23.500 -11.847 56.002 1.00 27.18 243 GLU A C 1
ATOM 1479 O O . GLU A 1 243 ? 23.060 -11.549 54.889 1.00 25.78 243 GLU A O 1
ATOM 1485 N N . GLU A 1 244 ? 23.594 -10.975 57.001 1.00 25.88 244 GLU A N 1
ATOM 1486 C CA . GLU A 1 244 ? 23.181 -9.582 56.828 1.00 27.05 244 GLU A CA 1
ATOM 1487 C C . GLU A 1 244 ? 24.095 -8.892 55.816 1.00 25.81 244 GLU A C 1
ATOM 1488 O O . GLU A 1 244 ? 23.627 -8.154 54.964 1.00 24.61 244 GLU A O 1
ATOM 1494 N N . ALA A 1 245 ? 25.397 -9.141 55.920 1.00 26.34 245 ALA A N 1
ATOM 1495 C CA . ALA A 1 245 ? 26.349 -8.543 55.009 1.00 27.34 245 ALA A CA 1
ATOM 1496 C C . ALA A 1 245 ? 26.074 -9.002 53.580 1.00 29.88 245 ALA A C 1
ATOM 1497 O O . ALA A 1 245 ? 26.215 -8.236 52.619 1.00 29.13 245 ALA A O 1
ATOM 1499 N N . LEU A 1 246 ? 25.683 -10.263 53.443 1.00 31.69 246 LEU A N 1
ATOM 1500 C CA . LEU A 1 246 ? 25.395 -10.833 52.131 1.00 33.88 246 LEU A CA 1
ATOM 1501 C C . LEU A 1 246 ? 24.134 -10.232 51.519 1.00 34.79 246 LEU A C 1
ATOM 1502 O O . LEU A 1 246 ? 24.111 -9.925 50.331 1.00 32.92 246 LEU A O 1
ATOM 1507 N N . ASN A 1 247 ? 23.098 -10.049 52.335 1.00 34.35 247 ASN A N 1
ATOM 1508 C CA . ASN A 1 247 ? 21.846 -9.502 51.830 1.00 34.75 247 ASN A CA 1
ATOM 1509 C C . ASN A 1 247 ? 21.783 -7.988 51.641 1.00 33.86 247 ASN A C 1
ATOM 1510 O O . ASN A 1 247 ? 20.896 -7.497 50.945 1.00 34.41 247 ASN A O 1
ATOM 1515 N N . THR A 1 248 ? 22.699 -7.241 52.243 1.00 31.77 248 THR A N 1
ATOM 1516 C CA . THR A 1 248 ? 22.645 -5.792 52.098 1.00 30.71 248 THR A CA 1
ATOM 1517 C C . THR A 1 248 ? 23.947 -5.209 51.583 1.00 28.94 248 THR A C 1
ATOM 1518 O O . THR A 1 248 ? 24.021 -4.029 51.243 1.00 29.45 248 THR A O 1
ATOM 1522 N N . ALA A 1 249 ? 24.978 -6.037 51.516 1.00 27.63 249 ALA A N 1
ATOM 1523 C CA . ALA A 1 249 ? 26.255 -5.572 51.016 1.00 27.01 249 ALA A CA 1
ATOM 1524 C C . ALA A 1 249 ? 26.857 -6.559 50.017 1.00 27.10 249 ALA A C 1
ATOM 1525 O O . ALA A 1 249 ? 28.075 -6.639 49.860 1.00 26.75 249 ALA A O 1
ATOM 1527 N N . GLY A 1 250 ? 25.994 -7.304 49.338 1.00 27.56 250 GLY A N 1
ATOM 1528 C CA . GLY A 1 250 ? 26.451 -8.274 48.360 1.00 29.74 250 GLY A CA 1
ATOM 1529 C C . GLY A 1 250 ? 27.345 -7.715 47.268 1.00 31.38 250 GLY A C 1
ATOM 1530 O O . GLY A 1 250 ? 28.321 -8.361 46.882 1.00 32.33 250 GLY A O 1
ATOM 1531 N N . ASP A 1 251 ? 27.029 -6.528 46.755 1.00 31.68 251 ASP A N 1
ATOM 1532 C CA . ASP A 1 251 ? 27.842 -5.939 45.690 1.00 32.09 251 ASP A CA 1
ATOM 1533 C C . ASP A 1 251 ? 29.301 -5.713 46.095 1.00 33.71 251 ASP A C 1
ATOM 1534 O O . ASP A 1 251 ? 30.209 -6.096 45.356 1.00 35.05 251 ASP A O 1
ATOM 1539 N N . GLU A 1 252 ? 29.532 -5.100 47.257 1.00 32.51 252 GLU A N 1
ATOM 1540 C CA . GLU A 1 252 ? 30.899 -4.841 47.690 1.00 33.05 252 GLU A CA 1
ATOM 1541 C C . GLU A 1 252 ? 31.686 -6.114 47.982 1.00 32.32 252 GLU A C 1
ATOM 1542 O O . GLU A 1 252 ? 32.906 -6.148 47.830 1.00 32.43 252 GLU A O 1
ATOM 1548 N N . ILE A 1 253 ? 30.986 -7.162 48.394 1.00 33.71 253 ILE A N 1
ATOM 1549 C CA . ILE A 1 253 ? 31.636 -8.433 48.671 1.00 34.05 253 ILE A CA 1
ATOM 1550 C C . ILE A 1 253 ? 32.155 -9.014 47.347 1.00 35.00 253 ILE A C 1
ATOM 1551 O O . ILE A 1 253 ? 33.308 -9.435 47.260 1.00 34.30 253 ILE A O 1
ATOM 1556 N N . ARG A 1 254 ? 31.319 -9.009 46.313 1.00 36.26 254 ARG A N 1
ATOM 1557 C CA . ARG A 1 254 ? 31.736 -9.522 45.012 1.00 37.41 254 ARG A CA 1
ATOM 1558 C C . ARG A 1 254 ? 32.809 -8.651 44.391 1.00 37.65 254 ARG A C 1
ATOM 1559 O O . ARG A 1 254 ? 33.678 -9.132 43.667 1.00 36.78 254 ARG A O 1
ATOM 1567 N N . LEU A 1 255 ? 32.741 -7.364 44.696 1.00 37.88 255 LEU A N 1
ATOM 1568 C CA . LEU A 1 255 ? 33.700 -6.393 44.200 1.00 38.75 255 LEU A CA 1
ATOM 1569 C C . LEU A 1 255 ? 35.105 -6.750 44.692 1.00 38.47 255 LEU A C 1
ATOM 1570 O O . LEU A 1 255 ? 36.076 -6.633 43.952 1.00 39.19 255 LEU A O 1
ATOM 1575 N N . LEU A 1 256 ? 35.206 -7.179 45.947 1.00 38.88 256 LEU A N 1
ATOM 1576 C CA . LEU A 1 256 ? 36.492 -7.550 46.528 1.00 38.66 256 LEU A CA 1
ATOM 1577 C C . LEU A 1 256 ? 36.842 -8.991 46.178 1.00 38.80 256 LEU A C 1
ATOM 1578 O O . LEU A 1 256 ? 37.875 -9.504 46.597 1.00 39.45 256 LEU A O 1
ATOM 1583 N N . GLY A 1 257 ? 35.969 -9.638 45.411 1.00 38.93 257 GLY A N 1
ATOM 1584 C CA . GLY A 1 257 ? 36.201 -11.014 45.006 1.00 40.35 257 GLY A CA 1
ATOM 1585 C C . GLY A 1 257 ? 36.549 -11.927 46.165 1.00 40.43 257 GLY A C 1
ATOM 1586 O O . GLY A 1 257 ? 37.314 -12.873 46.018 1.00 40.37 257 GLY A O 1
ATOM 1587 N N . ALA A 1 258 ? 35.972 -11.636 47.323 1.00 40.96 258 ALA A N 1
ATOM 1588 C CA . ALA A 1 258 ? 36.217 -12.419 48.518 1.00 41.39 258 ALA A CA 1
ATOM 1589 C C . ALA A 1 258 ? 35.569 -13.795 48.438 1.00 40.96 258 ALA A C 1
ATOM 1590 O O . ALA A 1 258 ? 34.558 -13.983 47.760 1.00 41.03 258 ALA A O 1
ATOM 1592 N N . THR A 1 259 ? 36.158 -14.756 49.141 1.00 40.45 259 THR A N 1
ATOM 1593 C CA . THR A 1 259 ? 35.630 -16.117 49.179 1.00 39.69 259 THR A CA 1
ATOM 1594 C C . THR A 1 259 ? 34.862 -16.218 50.492 1.00 38.19 259 THR A C 1
ATOM 1595 O O . THR A 1 259 ? 35.418 -15.944 51.550 1.00 37.30 259 THR A O 1
ATOM 1599 N N . TRP A 1 260 ? 33.593 -16.605 50.424 1.00 36.45 260 TRP A N 1
ATOM 1600 C CA . TRP A 1 260 ? 32.775 -16.726 51.623 1.00 36.53 260 TRP A CA 1
ATOM 1601 C C . TRP A 1 260 ? 33.179 -17.960 52.427 1.00 38.45 260 TRP A C 1
ATOM 1602 O O . TRP A 1 260 ? 33.299 -19.053 51.877 1.00 39.46 260 TRP A O 1
ATOM 1613 N N . PRO A 1 261 ? 33.375 -17.794 53.750 1.00 38.71 261 PRO A N 1
ATOM 1614 C CA . PRO A 1 261 ? 33.774 -18.844 54.700 1.00 37.57 261 PRO A CA 1
ATOM 1615 C C . PRO A 1 261 ? 32.751 -19.954 54.917 1.00 36.29 261 PRO A C 1
ATOM 1616 O O . PRO A 1 261 ? 31.592 -19.834 54.520 1.00 34.91 261 PRO A O 1
ATOM 1620 N N . SER A 1 262 ? 33.194 -21.033 55.560 1.00 34.65 262 SER A N 1
ATOM 1621 C CA . SER A 1 262 ? 32.313 -22.147 55.869 1.00 33.06 262 SER A CA 1
ATOM 1622 C C . SER A 1 262 ? 31.272 -21.616 56.859 1.00 31.82 262 SER A C 1
ATOM 1623 O O . SER A 1 262 ? 31.564 -20.697 57.616 1.00 32.24 262 SER A O 1
ATOM 1626 N N . PHE A 1 263 ? 30.064 -22.175 56.848 1.00 31.94 263 PHE A N 1
ATOM 1627 C CA . PHE A 1 263 ? 29.002 -21.705 57.735 1.00 32.22 263 PHE A CA 1
ATOM 1628 C C . PHE A 1 263 ? 29.371 -21.794 59.213 1.00 32.83 263 PHE A C 1
ATOM 1629 O O . PHE A 1 263 ? 29.760 -22.860 59.701 1.00 31.46 263 PHE A O 1
ATOM 1637 N N . PRO A 1 264 ? 29.242 -20.673 59.949 1.00 33.23 264 PRO A N 1
ATOM 1638 C CA . PRO A 1 264 ? 29.547 -20.564 61.383 1.00 33.95 264 PRO A CA 1
ATOM 1639 C C . PRO A 1 264 ? 28.600 -21.368 62.278 1.00 34.11 264 PRO A C 1
ATOM 1640 O O . PRO A 1 264 ? 27.785 -20.792 62.999 1.00 33.40 264 PRO A O 1
ATOM 1644 N N . GLN A 1 265 ? 28.713 -22.693 62.237 1.00 34.43 265 GLN A N 1
ATOM 1645 C CA . GLN A 1 265 ? 27.856 -23.571 63.041 1.00 34.92 265 GLN A CA 1
ATOM 1646 C C . GLN A 1 265 ? 28.575 -24.872 63.430 1.00 32.87 265 GLN A C 1
ATOM 1647 O O . GLN A 1 265 ? 29.284 -25.451 62.614 1.00 31.71 265 GLN A O 1
ATOM 1653 N N . ASP A 1 266 ? 28.373 -25.323 64.666 1.00 32.02 266 ASP A N 1
ATOM 1654 C CA . ASP A 1 266 ? 29.022 -26.528 65.170 1.00 32.19 266 ASP A CA 1
ATOM 1655 C C . ASP A 1 266 ? 30.532 -26.409 65.007 1.00 30.16 266 ASP A C 1
ATOM 1656 O O . ASP A 1 266 ? 31.219 -27.387 64.710 1.00 28.98 266 ASP A O 1
ATOM 1661 N N . ILE A 1 267 ? 31.040 -25.194 65.177 1.00 28.87 267 ILE A N 1
ATOM 1662 C CA . ILE A 1 267 ? 32.470 -24.921 65.049 1.00 27.07 267 ILE A CA 1
ATOM 1663 C C . ILE A 1 267 ? 33.241 -25.896 65.938 1.00 26.83 267 ILE A C 1
ATOM 1664 O O . ILE A 1 267 ? 32.804 -26.225 67.043 1.00 27.25 267 ILE A O 1
ATOM 1669 N N . PRO A 1 268 ? 34.379 -26.400 65.456 1.00 27.40 268 PRO A N 1
ATOM 1670 C CA . PRO A 1 268 ? 35.206 -27.343 66.225 1.00 28.54 268 PRO A CA 1
ATOM 1671 C C . PRO A 1 268 ? 35.713 -26.718 67.529 1.00 29.55 268 PRO A C 1
ATOM 1672 O O . PRO A 1 268 ? 36.115 -25.556 67.540 1.00 30.00 268 PRO A O 1
ATOM 1676 N N . ARG A 1 269 ? 35.673 -27.485 68.617 1.00 29.58 269 ARG A N 1
ATOM 1677 C CA . ARG A 1 269 ? 36.146 -27.022 69.922 1.00 30.17 269 ARG A CA 1
ATOM 1678 C C . ARG A 1 269 ? 37.429 -27.797 70.193 1.00 29.97 269 ARG A C 1
ATOM 1679 O O . ARG A 1 269 ? 37.455 -29.025 70.068 1.00 32.15 269 ARG A O 1
ATOM 1687 N N . LEU A 1 270 ? 38.489 -27.099 70.573 1.00 27.57 270 LEU A N 1
ATOM 1688 C CA . LEU A 1 270 ? 39.762 -27.755 70.847 1.00 26.52 270 LEU A CA 1
ATOM 1689 C C . LEU A 1 270 ? 40.384 -27.147 72.098 1.00 24.31 270 LEU A C 1
ATOM 1690 O O . LEU A 1 270 ? 40.641 -25.946 72.132 1.00 22.66 270 LEU A O 1
ATOM 1695 N N . THR A 1 271 ? 40.638 -27.956 73.123 1.00 21.77 271 THR A N 1
ATOM 1696 C CA . THR A 1 271 ? 41.232 -27.412 74.348 1.00 22.08 271 THR A CA 1
ATOM 1697 C C . THR A 1 271 ? 42.650 -26.918 74.112 1.00 22.11 271 THR A C 1
ATOM 1698 O O . THR A 1 271 ? 43.337 -27.388 73.206 1.00 22.93 271 THR A O 1
ATOM 1702 N N . HIS A 1 272 ? 43.080 -25.969 74.941 1.00 20.86 272 HIS A N 1
ATOM 1703 C CA . HIS A 1 272 ? 44.419 -25.403 74.856 1.00 21.72 272 HIS A CA 1
ATOM 1704 C C . HIS A 1 272 ? 45.480 -26.488 74.965 1.00 22.97 272 HIS A C 1
ATOM 1705 O O . HIS A 1 272 ? 46.457 -26.473 74.217 1.00 22.86 272 HIS A O 1
ATOM 1712 N N . ALA A 1 273 ? 45.288 -27.427 75.892 1.00 20.94 273 ALA A N 1
ATOM 1713 C CA . ALA A 1 273 ? 46.247 -28.513 76.083 1.00 23.77 273 ALA A CA 1
ATOM 1714 C C . ALA A 1 273 ? 46.392 -29.357 74.825 1.00 24.01 273 ALA A C 1
ATOM 1715 O O . ALA A 1 273 ? 47.511 -29.600 74.369 1.00 26.42 273 ALA A O 1
ATOM 1717 N N . GLU A 1 274 ? 45.274 -29.796 74.250 1.00 24.60 274 GLU A N 1
ATOM 1718 C CA . GLU A 1 274 ? 45.354 -30.608 73.038 1.00 26.32 274 GLU A CA 1
ATOM 1719 C C . GLU A 1 274 ? 45.974 -29.784 71.910 1.00 27.15 274 GLU A C 1
ATOM 1720 O O . GLU A 1 274 ? 46.780 -30.291 71.124 1.00 27.02 274 GLU A O 1
ATOM 1726 N N . ALA A 1 275 ? 45.607 -28.508 71.835 1.00 27.76 275 ALA A N 1
ATOM 1727 C CA . ALA A 1 275 ? 46.147 -27.629 70.798 1.00 27.98 275 ALA A CA 1
ATOM 1728 C C . ALA A 1 275 ? 47.680 -27.599 70.878 1.00 28.10 275 ALA A C 1
ATOM 1729 O O . ALA A 1 275 ? 48.360 -27.666 69.858 1.00 26.88 275 ALA A O 1
ATOM 1731 N N . LYS A 1 276 ? 48.213 -27.503 72.094 1.00 30.94 276 LYS A N 1
ATOM 1732 C CA . LYS A 1 276 ? 49.657 -27.471 72.289 1.00 33.37 276 LYS A CA 1
ATOM 1733 C C . LYS A 1 276 ? 50.313 -28.749 71.777 1.00 33.85 276 LYS A C 1
ATOM 1734 O O . LYS A 1 276 ? 51.300 -28.694 71.034 1.00 33.62 276 LYS A O 1
ATOM 1740 N N . ARG A 1 277 ? 49.772 -29.902 72.158 1.00 33.87 277 ARG A N 1
ATOM 1741 C CA . ARG A 1 277 ? 50.334 -31.169 71.683 1.00 34.25 277 ARG A CA 1
ATOM 1742 C C . ARG A 1 277 ? 50.349 -31.178 70.165 1.00 33.04 277 ARG A C 1
ATOM 1743 O O . ARG A 1 277 ? 51.358 -31.510 69.551 1.00 31.77 277 ARG A O 1
ATOM 1751 N N . ILE A 1 278 ? 49.224 -30.813 69.563 1.00 32.79 278 ILE A N 1
ATOM 1752 C CA . ILE A 1 278 ? 49.118 -30.800 68.110 1.00 32.18 278 ILE A CA 1
ATOM 1753 C C . ILE A 1 278 ? 50.138 -29.865 67.474 1.00 34.74 278 ILE A C 1
ATOM 1754 O O . ILE A 1 278 ? 50.758 -30.207 66.467 1.00 34.42 278 ILE A O 1
ATOM 1759 N N . LEU A 1 279 ? 50.318 -28.687 68.062 1.00 36.43 279 LEU A N 1
ATOM 1760 C CA . LEU A 1 279 ? 51.277 -27.714 67.540 1.00 39.03 279 LEU A CA 1
ATOM 1761 C C . LEU A 1 279 ? 52.701 -28.264 67.490 1.00 41.19 279 LEU A C 1
ATOM 1762 O O . LEU A 1 279 ? 53.350 -28.242 66.442 1.00 42.32 279 LEU A O 1
ATOM 1767 N N . LYS A 1 280 ? 53.174 -28.763 68.628 1.00 43.72 280 LYS A N 1
ATOM 1768 C CA . LYS A 1 280 ? 54.522 -29.310 68.743 1.00 45.88 280 LYS A CA 1
ATOM 1769 C C . LYS A 1 280 ? 54.712 -30.661 68.046 1.00 46.96 280 LYS A C 1
ATOM 1770 O O . LYS A 1 280 ? 55.660 -30.847 67.282 1.00 46.63 280 LYS A O 1
ATOM 1776 N N . GLU A 1 281 ? 53.802 -31.592 68.300 1.00 47.42 281 GLU A N 1
ATOM 1777 C CA . GLU A 1 281 ? 53.889 -32.927 67.729 1.00 47.98 281 GLU A CA 1
ATOM 1778 C C . GLU A 1 281 ? 53.519 -33.090 66.247 1.00 48.79 281 GLU A C 1
ATOM 1779 O O . GLU A 1 281 ? 54.239 -33.758 65.509 1.00 48.24 281 GLU A O 1
ATOM 1785 N N . GLU A 1 282 ? 52.416 -32.487 65.809 1.00 49.05 282 GLU A N 1
ATOM 1786 C CA . GLU A 1 282 ? 51.977 -32.614 64.415 1.00 49.91 282 GLU A CA 1
ATOM 1787 C C . GLU A 1 282 ? 52.317 -31.421 63.519 1.00 50.13 282 GLU A C 1
ATOM 1788 O O . GLU A 1 282 ? 52.611 -31.589 62.334 1.00 48.96 282 GLU A O 1
ATOM 1794 N N . LEU A 1 283 ? 52.259 -30.218 64.084 1.00 51.50 283 LEU A N 1
ATOM 1795 C CA . LEU A 1 283 ? 52.529 -28.996 63.331 1.00 51.39 283 LEU A CA 1
ATOM 1796 C C . LEU A 1 283 ? 53.961 -28.501 63.506 1.00 51.18 283 LEU A C 1
ATOM 1797 O O . LEU A 1 283 ? 54.313 -27.424 63.026 1.00 52.27 283 LEU A O 1
ATOM 1802 N N . GLY A 1 284 ? 54.778 -29.286 64.200 1.00 51.46 284 GLY A N 1
ATOM 1803 C CA . GLY A 1 284 ? 56.168 -28.912 64.422 1.00 49.79 284 GLY A CA 1
ATOM 1804 C C . GLY A 1 284 ? 56.405 -27.442 64.732 1.00 49.03 284 GLY A C 1
ATOM 1805 O O . GLY A 1 284 ? 57.090 -26.749 63.980 1.00 48.94 284 GLY A O 1
ATOM 1806 N N . TYR A 1 285 ? 55.844 -26.967 65.840 1.00 49.06 285 TYR A N 1
ATOM 1807 C CA . TYR A 1 285 ? 55.996 -25.576 66.257 1.00 47.35 285 TYR A CA 1
ATOM 1808 C C . TYR A 1 285 ? 56.239 -25.507 67.764 1.00 48.86 285 TYR A C 1
ATOM 1809 O O . TYR A 1 285 ? 55.461 -26.048 68.549 1.00 49.90 285 TYR A O 1
ATOM 1818 N N . PRO A 1 286 ? 57.322 -24.838 68.191 1.00 50.87 286 PRO A N 1
ATOM 1819 C CA . PRO A 1 286 ? 57.650 -24.707 69.616 1.00 51.25 286 PRO A CA 1
ATOM 1820 C C . PRO A 1 286 ? 56.681 -23.784 70.350 1.00 52.51 286 PRO A C 1
ATOM 1821 O O . PRO A 1 286 ? 57.019 -22.642 70.659 1.00 53.67 286 PRO A O 1
ATOM 1825 N N . VAL A 1 287 ? 55.478 -24.281 70.626 1.00 52.82 287 VAL A N 1
ATOM 1826 C CA . VAL A 1 287 ? 54.457 -23.492 71.315 1.00 52.86 287 VAL A CA 1
ATOM 1827 C C . VAL A 1 287 ? 54.806 -23.249 72.780 1.00 53.28 287 VAL A C 1
ATOM 1828 O O . VAL A 1 287 ? 55.536 -24.033 73.382 1.00 54.50 287 VAL A O 1
ATOM 1832 N N . GLY A 1 288 ? 54.270 -22.168 73.344 1.00 54.22 288 GLY A N 1
ATOM 1833 C CA . GLY A 1 288 ? 54.512 -21.832 74.738 1.00 55.95 288 GLY A CA 1
ATOM 1834 C C . GLY A 1 288 ? 53.213 -21.782 75.528 1.00 58.12 288 GLY A C 1
ATOM 1835 O O . GLY A 1 288 ? 52.182 -22.247 75.040 1.00 59.97 288 GLY A O 1
ATOM 1836 N N . GLN A 1 289 ? 53.242 -21.228 76.740 1.00 58.51 289 GLN A N 1
ATOM 1837 C CA . GLN A 1 289 ? 52.032 -21.142 77.569 1.00 58.92 289 GLN A CA 1
ATOM 1838 C C . GLN A 1 289 ? 51.037 -20.189 76.901 1.00 58.30 289 GLN A C 1
ATOM 1839 O O . GLN A 1 289 ? 49.830 -20.256 77.142 1.00 58.21 289 GLN A O 1
ATOM 1845 N N . ASP A 1 290 ? 51.564 -19.302 76.063 1.00 56.94 290 ASP A N 1
ATOM 1846 C CA . ASP A 1 290 ? 50.756 -18.335 75.337 1.00 55.77 290 ASP A CA 1
ATOM 1847 C C . ASP A 1 290 ? 50.788 -18.639 73.853 1.00 54.61 290 ASP A C 1
ATOM 1848 O O . ASP A 1 290 ? 51.862 -18.756 73.256 1.00 55.23 290 ASP A O 1
ATOM 1853 N N . LEU A 1 291 ? 49.612 -18.764 73.253 1.00 51.17 291 LEU A N 1
ATOM 1854 C CA . LEU A 1 291 ? 49.533 -19.036 71.829 1.00 48.31 291 LEU A CA 1
ATOM 1855 C C . LEU A 1 291 ? 49.878 -17.768 71.062 1.00 46.57 291 LEU A C 1
ATOM 1856 O O . LEU A 1 291 ? 49.257 -16.724 71.256 1.00 46.94 291 LEU A O 1
ATOM 1861 N N . SER A 1 292 ? 50.879 -17.873 70.196 1.00 44.02 292 SER A N 1
ATOM 1862 C CA . SER A 1 292 ? 51.334 -16.751 69.385 1.00 40.83 292 SER A CA 1
ATOM 1863 C C . SER A 1 292 ? 50.517 -16.666 68.105 1.00 39.98 292 SER A C 1
ATOM 1864 O O . SER A 1 292 ? 49.812 -17.606 67.739 1.00 36.79 292 SER A O 1
ATOM 1867 N N . GLU A 1 293 ? 50.656 -15.539 67.415 1.00 39.51 293 GLU A N 1
ATOM 1868 C CA . GLU A 1 293 ? 49.959 -15.300 66.165 1.00 41.55 293 GLU A CA 1
ATOM 1869 C C . GLU A 1 293 ? 50.289 -16.407 65.166 1.00 40.24 293 GLU A C 1
ATOM 1870 O O . GLU A 1 293 ? 49.421 -16.876 64.422 1.00 38.26 293 GLU A O 1
ATOM 1876 N N . GLU A 1 294 ? 51.551 -16.824 65.159 1.00 39.57 294 GLU A N 1
ATOM 1877 C CA . GLU A 1 294 ? 52.006 -17.883 64.260 1.00 38.52 294 GLU A CA 1
ATOM 1878 C C . GLU A 1 294 ? 51.342 -19.209 64.637 1.00 35.80 294 GLU A C 1
ATOM 1879 O O . GLU A 1 294 ? 50.870 -19.939 63.769 1.00 34.06 294 GLU A O 1
ATOM 1885 N N . ALA A 1 295 ? 51.311 -19.500 65.937 1.00 33.26 295 ALA A N 1
ATOM 1886 C CA . ALA A 1 295 ? 50.698 -20.724 66.447 1.00 33.87 295 ALA A CA 1
ATOM 1887 C C . ALA A 1 295 ? 49.220 -20.745 66.089 1.00 33.46 295 ALA A C 1
ATOM 1888 O O . ALA A 1 295 ? 48.694 -21.741 65.579 1.00 32.96 295 ALA A O 1
ATOM 1890 N N . GLU A 1 296 ? 48.548 -19.636 66.370 1.00 33.30 296 GLU A N 1
ATOM 1891 C CA . GLU A 1 296 ? 47.132 -19.524 66.077 1.00 34.34 296 GLU A CA 1
ATOM 1892 C C . GLU A 1 296 ? 46.880 -19.704 64.583 1.00 34.11 296 GLU A C 1
ATOM 1893 O O . GLU A 1 296 ? 45.911 -20.354 64.185 1.00 34.36 296 GLU A O 1
ATOM 1899 N N . ARG A 1 297 ? 47.767 -19.157 63.756 1.00 34.11 297 ARG A N 1
ATOM 1900 C CA . ARG A 1 297 ? 47.624 -19.279 62.309 1.00 34.34 297 ARG A CA 1
ATOM 1901 C C . ARG A 1 297 ? 47.758 -20.745 61.907 1.00 34.49 297 ARG A C 1
ATOM 1902 O O . ARG A 1 297 ? 47.028 -21.241 61.041 1.00 33.61 297 ARG A O 1
ATOM 1910 N N . LEU A 1 298 ? 48.701 -21.431 62.545 1.00 33.93 298 LEU A N 1
ATOM 1911 C CA . LEU A 1 298 ? 48.939 -22.839 62.284 1.00 33.19 298 LEU A CA 1
ATOM 1912 C C . LEU A 1 298 ? 47.671 -23.622 62.616 1.00 32.23 298 LEU A C 1
ATOM 1913 O O . LEU A 1 298 ? 47.220 -24.451 61.827 1.00 31.89 298 LEU A O 1
ATOM 1918 N N . LEU A 1 299 ? 47.090 -23.347 63.783 1.00 33.56 299 LEU A N 1
ATOM 1919 C CA . LEU A 1 299 ? 45.869 -24.030 64.196 1.00 31.63 299 LEU A CA 1
ATOM 1920 C C . LEU A 1 299 ? 44.760 -23.811 63.176 1.00 32.29 299 LEU A C 1
ATOM 1921 O O . LEU A 1 299 ? 43.918 -24.686 62.958 1.00 30.89 299 LEU A O 1
ATOM 1926 N N . GLY A 1 300 ? 44.766 -22.637 62.552 1.00 32.97 300 GLY A N 1
ATOM 1927 C CA . GLY A 1 300 ? 43.761 -22.322 61.550 1.00 35.10 300 GLY A CA 1
ATOM 1928 C C . GLY A 1 300 ? 43.781 -23.317 60.400 1.00 36.82 300 GLY A C 1
ATOM 1929 O O . GLY A 1 300 ? 42.737 -23.814 59.979 1.00 36.88 300 GLY A O 1
ATOM 1930 N N . GLU A 1 301 ? 44.978 -23.609 59.895 1.00 38.52 301 GLU A N 1
ATOM 1931 C CA . GLU A 1 301 ? 45.147 -24.541 58.786 1.00 40.48 301 GLU A CA 1
ATOM 1932 C C . GLU A 1 301 ? 44.777 -25.950 59.225 1.00 39.75 301 GLU A C 1
ATOM 1933 O O . GLU A 1 301 ? 44.092 -26.687 58.511 1.00 39.05 301 GLU A O 1
ATOM 1939 N N . TYR A 1 302 ? 45.233 -26.322 60.412 1.00 39.44 302 TYR A N 1
ATOM 1940 C CA . TYR A 1 302 ? 44.942 -27.638 60.937 1.00 39.81 302 TYR A CA 1
ATOM 1941 C C . TYR A 1 302 ? 43.440 -27.840 61.098 1.00 40.75 302 TYR A C 1
ATOM 1942 O O . TYR A 1 302 ? 42.945 -28.965 60.990 1.00 40.32 302 TYR A O 1
ATOM 1951 N N . ALA A 1 303 ? 42.715 -26.752 61.348 1.00 41.14 303 ALA A N 1
ATOM 1952 C CA . ALA A 1 303 ? 41.267 -26.837 61.518 1.00 42.18 303 ALA A CA 1
ATOM 1953 C C . ALA A 1 303 ? 40.572 -26.986 60.174 1.00 42.60 303 ALA A C 1
ATOM 1954 O O . ALA A 1 303 ? 39.615 -27.751 60.041 1.00 41.26 303 ALA A O 1
ATOM 1956 N N . LYS A 1 304 ? 41.053 -26.259 59.173 1.00 44.46 304 LYS A N 1
ATOM 1957 C CA . LYS A 1 304 ? 40.440 -26.354 57.861 1.00 47.56 304 LYS A CA 1
ATOM 1958 C C . LYS A 1 304 ? 40.793 -27.688 57.210 1.00 48.41 304 LYS A C 1
ATOM 1959 O O . LYS A 1 304 ? 40.137 -28.117 56.268 1.00 47.97 304 LYS A O 1
ATOM 1965 N N . GLU A 1 305 ? 41.829 -28.341 57.729 1.00 49.56 305 GLU A N 1
ATOM 1966 C CA . GLU A 1 305 ? 42.265 -29.632 57.211 1.00 49.97 305 GLU A CA 1
ATOM 1967 C C . GLU A 1 305 ? 41.472 -30.783 57.837 1.00 48.75 305 GLU A C 1
ATOM 1968 O O . GLU A 1 305 ? 40.898 -31.606 57.130 1.00 50.54 305 GLU A O 1
ATOM 1974 N N . ARG A 1 306 ? 41.434 -30.831 59.162 1.00 47.05 306 ARG A N 1
ATOM 1975 C CA . ARG A 1 306 ? 40.734 -31.891 59.879 1.00 45.59 306 ARG A CA 1
ATOM 1976 C C . ARG A 1 306 ? 39.217 -31.735 59.889 1.00 46.57 306 ARG A C 1
ATOM 1977 O O . ARG A 1 306 ? 38.476 -32.703 60.097 1.00 47.62 306 ARG A O 1
ATOM 1985 N N . TRP A 1 307 ? 38.749 -30.519 59.650 1.00 45.25 307 TRP A N 1
ATOM 1986 C CA . TRP A 1 307 ? 37.319 -30.263 59.696 1.00 42.13 307 TRP A CA 1
ATOM 1987 C C . TRP A 1 307 ? 36.786 -29.505 58.491 1.00 40.67 307 TRP A C 1
ATOM 1988 O O . TRP A 1 307 ? 35.574 -29.420 58.302 1.00 41.64 307 TRP A O 1
ATOM 1999 N N . GLY A 1 308 ? 37.687 -28.973 57.674 1.00 39.26 308 GLY A N 1
ATOM 2000 C CA . GLY A 1 308 ? 37.255 -28.199 56.529 1.00 39.40 308 GLY A CA 1
ATOM 2001 C C . GLY A 1 308 ? 36.634 -26.888 56.999 1.00 39.27 308 GLY A C 1
ATOM 2002 O O . GLY A 1 308 ? 36.056 -26.140 56.216 1.00 41.37 308 GLY A O 1
ATOM 2003 N N . SER A 1 309 ? 36.767 -26.595 58.288 1.00 38.12 309 SER A N 1
ATOM 2004 C CA . SER A 1 309 ? 36.193 -25.381 58.865 1.00 36.06 309 SER A CA 1
ATOM 2005 C C . SER A 1 309 ? 37.114 -24.165 58.910 1.00 34.26 309 SER A C 1
ATOM 2006 O O . SER A 1 309 ? 38.295 -24.276 59.236 1.00 34.08 309 SER A O 1
ATOM 2009 N N . ASP A 1 310 ? 36.578 -22.993 58.587 1.00 32.95 310 ASP A N 1
ATOM 2010 C CA . ASP A 1 310 ? 37.392 -21.782 58.652 1.00 32.42 310 ASP A CA 1
ATOM 2011 C C . ASP A 1 310 ? 37.376 -21.222 60.073 1.00 31.13 310 ASP A C 1
ATOM 2012 O O . ASP A 1 310 ? 38.022 -20.216 60.344 1.00 30.54 310 ASP A O 1
ATOM 2017 N N . TRP A 1 311 ? 36.645 -21.875 60.975 1.00 29.15 311 TRP A N 1
ATOM 2018 C CA . TRP A 1 311 ? 36.553 -21.402 62.352 1.00 28.83 311 TRP A CA 1
ATOM 2019 C C . TRP A 1 311 ? 37.072 -22.439 63.342 1.00 28.32 311 TRP A C 1
ATOM 2020 O O . TRP A 1 311 ? 37.108 -23.634 63.049 1.00 29.63 311 TRP A O 1
ATOM 2031 N N . LEU A 1 312 ? 37.470 -21.981 64.521 1.00 25.18 312 LEU A N 1
ATOM 2032 C CA . LEU A 1 312 ? 37.957 -22.887 65.551 1.00 25.16 312 LEU A CA 1
ATOM 2033 C C . LEU A 1 312 ? 37.875 -22.256 66.921 1.00 25.17 312 LEU A C 1
ATOM 2034 O O . LEU A 1 312 ? 38.320 -21.126 67.135 1.00 22.94 312 LEU A O 1
ATOM 2039 N N . PHE A 1 313 ? 37.300 -23.008 67.848 1.00 25.86 313 PHE A N 1
ATOM 2040 C CA . PHE A 1 313 ? 37.178 -22.569 69.222 1.00 24.29 313 PHE A CA 1
ATOM 2041 C C . PHE A 1 313 ? 38.274 -23.284 69.999 1.00 25.01 313 PHE A C 1
ATOM 2042 O O . PHE A 1 313 ? 38.355 -24.518 69.986 1.00 24.43 313 PHE A O 1
ATOM 2050 N N . VAL A 1 314 ? 39.144 -22.496 70.626 1.00 22.73 314 VAL A N 1
ATOM 2051 C CA . VAL A 1 314 ? 40.209 -23.017 71.471 1.00 20.62 314 VAL A CA 1
ATOM 2052 C C . VAL A 1 314 ? 39.665 -22.718 72.850 1.00 20.56 314 VAL A C 1
ATOM 2053 O O . VAL A 1 314 ? 39.331 -21.574 73.158 1.00 19.64 314 VAL A O 1
ATOM 2057 N N . THR A 1 315 ? 39.571 -23.755 73.671 1.00 19.81 315 THR A N 1
ATOM 2058 C CA . THR A 1 315 ? 38.992 -23.657 75.000 1.00 20.55 315 THR A CA 1
ATOM 2059 C C . THR A 1 315 ? 39.956 -24.029 76.126 1.00 22.17 315 THR A C 1
ATOM 2060 O O . THR A 1 315 ? 41.110 -24.386 75.893 1.00 21.79 315 THR A O 1
ATOM 2064 N N . ARG A 1 316 ? 39.442 -23.961 77.351 1.00 22.30 316 ARG A N 1
ATOM 2065 C CA . ARG A 1 316 ? 40.180 -24.333 78.550 1.00 23.15 316 ARG A CA 1
ATOM 2066 C C . ARG A 1 316 ? 41.589 -23.760 78.697 1.00 21.94 316 ARG A C 1
ATOM 2067 O O . ARG A 1 316 ? 42.536 -24.494 78.969 1.00 21.21 316 ARG A O 1
ATOM 2075 N N . TYR A 1 317 ? 41.715 -22.447 78.525 1.00 21.61 317 TYR A N 1
ATOM 2076 C CA . TYR A 1 317 ? 42.995 -21.773 78.665 1.00 20.73 317 TYR A CA 1
ATOM 2077 C C . TYR A 1 317 ? 43.481 -21.880 80.106 1.00 21.76 317 TYR A C 1
ATOM 2078 O O . TYR A 1 317 ? 42.684 -21.912 81.039 1.00 22.07 317 TYR A O 1
ATOM 2087 N N . PRO A 1 318 ? 44.805 -21.973 80.297 1.00 22.96 318 PRO A N 1
ATOM 2088 C CA . PRO A 1 318 ? 45.400 -22.070 81.630 1.00 23.99 318 PRO A CA 1
ATOM 2089 C C . PRO A 1 318 ? 45.033 -20.834 82.464 1.00 25.90 318 PRO A C 1
ATOM 2090 O O . PRO A 1 318 ? 45.013 -19.706 81.964 1.00 23.08 318 PRO A O 1
ATOM 2094 N N . ARG A 1 319 ? 44.758 -21.067 83.739 1.00 27.07 319 ARG A N 1
ATOM 2095 C CA . ARG A 1 319 ? 44.398 -20.014 84.661 1.00 29.62 319 ARG A CA 1
ATOM 2096 C C . ARG A 1 319 ? 45.487 -18.929 84.684 1.00 29.63 319 ARG A C 1
ATOM 2097 O O . ARG A 1 319 ? 45.199 -17.754 84.891 1.00 28.26 319 ARG A O 1
ATOM 2105 N N . SER A 1 320 ? 46.733 -19.323 84.435 1.00 29.54 320 SER A N 1
ATOM 2106 C CA . SER A 1 320 ? 47.838 -18.376 84.449 1.00 30.00 320 SER A CA 1
ATOM 2107 C C . SER A 1 320 ? 47.810 -17.329 83.332 1.00 29.60 320 SER A C 1
ATOM 2108 O O . SER A 1 320 ? 48.269 -16.203 83.532 1.00 29.57 320 SER A O 1
ATOM 2111 N N . VAL A 1 321 ? 47.268 -17.681 82.168 1.00 26.00 321 VAL A N 1
ATOM 2112 C CA . VAL A 1 321 ? 47.210 -16.734 81.053 1.00 25.52 321 VAL A CA 1
ATOM 2113 C C . VAL A 1 321 ? 45.874 -16.001 80.898 1.00 24.60 321 VAL A C 1
ATOM 2114 O O . VAL A 1 321 ? 45.583 -15.448 79.840 1.00 23.92 321 VAL A O 1
ATOM 2118 N N . ARG A 1 322 ? 45.067 -15.987 81.951 1.00 23.98 322 ARG A N 1
ATOM 2119 C CA . ARG A 1 322 ? 43.772 -15.312 81.890 1.00 24.56 322 ARG A CA 1
ATOM 2120 C C . ARG A 1 322 ? 43.559 -14.447 83.122 1.00 22.95 322 ARG A C 1
ATOM 2121 O O . ARG A 1 322 ? 44.141 -14.701 84.176 1.00 23.46 322 ARG A O 1
ATOM 2129 N N . PRO A 1 323 ? 42.717 -13.417 83.006 1.00 21.67 323 PRO A N 1
ATOM 2130 C CA . PRO A 1 323 ? 42.411 -12.498 84.107 1.00 20.49 323 PRO A CA 1
ATOM 2131 C C . PRO A 1 323 ? 41.856 -13.221 85.351 1.00 21.66 323 PRO A C 1
ATOM 2132 O O . PRO A 1 323 ? 41.290 -14.320 85.259 1.00 19.36 323 PRO A O 1
ATOM 2136 N N . PHE A 1 324 ? 42.009 -12.582 86.507 1.00 18.98 324 PHE A N 1
ATOM 2137 C CA . PHE A 1 324 ? 41.552 -13.133 87.780 1.00 19.25 324 PHE A CA 1
ATOM 2138 C C . PHE A 1 324 ? 40.042 -13.333 87.872 1.00 20.03 324 PHE A C 1
ATOM 2139 O O . PHE A 1 324 ? 39.567 -14.065 88.742 1.00 16.39 324 PHE A O 1
ATOM 2147 N N . TYR A 1 325 ? 39.280 -12.669 87.004 1.00 18.59 325 TYR A N 1
ATOM 2148 C CA . TYR A 1 325 ? 37.828 -12.805 87.057 1.00 18.84 325 TYR A CA 1
ATOM 2149 C C . TYR A 1 325 ? 37.290 -13.930 86.189 1.00 19.07 325 TYR A C 1
ATOM 2150 O O . TYR A 1 325 ? 36.078 -14.104 86.066 1.00 17.32 325 TYR A O 1
ATOM 2159 N N . THR A 1 326 ? 38.191 -14.704 85.598 1.00 18.71 326 THR A N 1
ATOM 2160 C CA . THR A 1 326 ? 37.768 -15.813 84.758 1.00 18.64 326 THR A CA 1
ATOM 2161 C C . THR A 1 326 ? 37.405 -17.002 85.636 1.00 19.61 326 THR A C 1
ATOM 2162 O O . THR A 1 326 ? 38.141 -17.353 86.560 1.00 19.76 326 THR A O 1
ATOM 2166 N N . TYR A 1 327 ? 36.262 -17.615 85.350 1.00 18.84 327 TYR A N 1
ATOM 2167 C CA . TYR A 1 327 ? 35.796 -18.757 86.123 1.00 20.06 327 TYR A CA 1
ATOM 2168 C C . TYR A 1 327 ? 36.784 -19.915 85.971 1.00 22.25 327 TYR A C 1
ATOM 2169 O O . TYR A 1 327 ? 36.972 -20.449 84.880 1.00 20.80 327 TYR A O 1
ATOM 2178 N N . PRO A 1 328 ? 37.420 -20.323 87.076 1.00 25.78 328 PRO A N 1
ATOM 2179 C CA . PRO A 1 328 ? 38.397 -21.418 87.039 1.00 29.42 328 PRO A CA 1
ATOM 2180 C C . PRO A 1 328 ? 37.826 -22.824 87.201 1.00 31.09 328 PRO A C 1
ATOM 2181 O O . PRO A 1 328 ? 36.695 -23.004 87.652 1.00 31.65 328 PRO A O 1
ATOM 2185 N N . GLU A 1 329 ? 38.629 -23.805 86.807 1.00 35.31 329 GLU A N 1
ATOM 2186 C CA . GLU A 1 329 ? 38.290 -25.219 86.924 1.00 40.97 329 GLU A CA 1
ATOM 2187 C C . GLU A 1 329 ? 39.354 -25.829 87.842 1.00 42.81 329 GLU A C 1
ATOM 2188 O O . GLU A 1 329 ? 40.440 -25.268 87.994 1.00 43.22 329 GLU A O 1
ATOM 2194 N N . GLU A 1 330 ? 39.052 -26.979 88.437 1.00 45.68 330 GLU A N 1
ATOM 2195 C CA . GLU A 1 330 ? 39.986 -27.638 89.349 1.00 46.57 330 GLU A CA 1
ATOM 2196 C C . GLU A 1 330 ? 41.307 -28.037 88.685 1.00 44.55 330 GLU A C 1
ATOM 2197 O O . GLU A 1 330 ? 42.374 -27.817 89.255 1.00 44.57 330 GLU A O 1
ATOM 2203 N N . ASP A 1 331 ? 41.232 -28.608 87.486 1.00 41.55 331 ASP A N 1
ATOM 2204 C CA . ASP A 1 331 ? 42.427 -29.040 86.766 1.00 39.77 331 ASP A CA 1
ATOM 2205 C C . ASP A 1 331 ? 43.421 -27.921 86.440 1.00 37.97 331 ASP A C 1
ATOM 2206 O O . ASP A 1 331 ? 44.493 -28.181 85.892 1.00 37.69 331 ASP A O 1
ATOM 2211 N N . GLY A 1 332 ? 43.070 -26.678 86.750 1.00 34.82 332 GLY A N 1
ATOM 2212 C CA . GLY A 1 332 ? 43.989 -25.584 86.475 1.00 32.84 332 GLY A CA 1
ATOM 2213 C C . GLY A 1 332 ? 43.692 -24.765 85.230 1.00 31.11 332 GLY A C 1
ATOM 2214 O O . GLY A 1 332 ? 44.394 -23.793 84.942 1.00 30.95 332 GLY A O 1
ATOM 2215 N N . THR A 1 333 ? 42.672 -25.162 84.478 1.00 28.77 333 THR A N 1
ATOM 2216 C CA . THR A 1 333 ? 42.289 -24.427 83.284 1.00 26.54 333 THR A CA 1
ATOM 2217 C C . THR A 1 333 ? 41.173 -23.460 83.689 1.00 26.88 333 THR A C 1
ATOM 2218 O O . THR A 1 333 ? 40.945 -23.242 84.878 1.00 25.08 333 THR A O 1
ATOM 2222 N N . THR A 1 334 ? 40.494 -22.877 82.703 1.00 26.08 334 THR A N 1
ATOM 2223 C CA . THR A 1 334 ? 39.405 -21.928 82.943 1.00 23.48 334 THR A CA 1
ATOM 2224 C C . THR A 1 334 ? 38.273 -22.128 81.931 1.00 24.11 334 THR A C 1
ATOM 2225 O O . THR A 1 334 ? 38.445 -22.793 80.900 1.00 22.63 334 THR A O 1
ATOM 2229 N N . ARG A 1 335 ? 37.119 -21.530 82.221 1.00 22.92 335 ARG A N 1
ATOM 2230 C CA . ARG A 1 335 ? 35.954 -21.597 81.321 1.00 21.61 335 ARG A CA 1
ATOM 2231 C C . ARG A 1 335 ? 36.045 -20.422 80.357 1.00 20.05 335 ARG A C 1
ATOM 2232 O O . ARG A 1 335 ? 35.190 -19.543 80.339 1.00 18.48 335 ARG A O 1
ATOM 2240 N N . SER A 1 336 ? 37.089 -20.447 79.546 1.00 19.67 336 SER A N 1
ATOM 2241 C CA . SER A 1 336 ? 37.357 -19.392 78.598 1.00 19.71 336 SER A CA 1
ATOM 2242 C C . SER A 1 336 ? 37.425 -19.957 77.198 1.00 20.18 336 SER A C 1
ATOM 2243 O O . SER A 1 336 ? 37.448 -21.175 77.009 1.00 21.48 336 SER A O 1
ATOM 2246 N N . PHE A 1 337 ? 37.493 -19.072 76.216 1.00 17.36 337 PHE A N 1
ATOM 2247 C CA . PHE A 1 337 ? 37.600 -19.512 74.848 1.00 17.92 337 PHE A CA 1
ATOM 2248 C C . PHE A 1 337 ? 37.974 -18.348 73.949 1.00 19.13 337 PHE A C 1
ATOM 2249 O O . PHE A 1 337 ? 37.695 -17.179 74.252 1.00 18.91 337 PHE A O 1
ATOM 2257 N N . ASP A 1 338 ? 38.647 -18.681 72.860 1.00 17.59 338 ASP A N 1
ATOM 2258 C CA . ASP A 1 338 ? 39.051 -17.710 71.866 1.00 20.32 338 ASP A CA 1
ATOM 2259 C C . ASP A 1 338 ? 38.514 -18.279 70.576 1.00 20.62 338 ASP A C 1
ATOM 2260 O O . ASP A 1 338 ? 38.370 -19.494 70.437 1.00 19.03 338 ASP A O 1
ATOM 2265 N N . LEU A 1 339 ? 38.208 -17.392 69.639 1.00 21.75 339 LEU A N 1
ATOM 2266 C CA . LEU A 1 339 ? 37.694 -17.813 68.354 1.00 22.54 339 LEU A CA 1
ATOM 2267 C C . LEU A 1 339 ? 38.695 -17.440 67.277 1.00 22.54 339 LEU A C 1
ATOM 2268 O O . LEU A 1 339 ? 39.105 -16.279 67.157 1.00 23.61 339 LEU A O 1
ATOM 2273 N N . LEU A 1 340 ? 39.098 -18.442 66.508 1.00 21.73 340 LEU A N 1
ATOM 2274 C CA . LEU A 1 340 ? 40.038 -18.237 65.420 1.00 22.05 340 LEU A CA 1
ATOM 2275 C C . LEU A 1 340 ? 39.296 -18.374 64.093 1.00 23.10 340 LEU A C 1
ATOM 2276 O O . LEU A 1 340 ? 38.649 -19.388 63.832 1.00 22.60 340 LEU A O 1
ATOM 2281 N N . PHE A 1 341 ? 39.380 -17.333 63.271 1.00 23.72 341 PHE A N 1
ATOM 2282 C CA . PHE A 1 341 ? 38.745 -17.309 61.960 1.00 24.67 341 PHE A CA 1
ATOM 2283 C C . PHE A 1 341 ? 39.851 -17.093 60.932 1.00 25.84 341 PHE A C 1
ATOM 2284 O O . PHE A 1 341 ? 40.557 -16.082 60.973 1.00 26.91 341 PHE A O 1
ATOM 2292 N N . ARG A 1 342 ? 40.003 -18.049 60.018 1.00 26.33 342 ARG A N 1
ATOM 2293 C CA . ARG A 1 342 ? 41.052 -17.981 58.999 1.00 28.08 342 ARG A CA 1
ATOM 2294 C C . ARG A 1 342 ? 42.415 -17.833 59.687 1.00 27.35 342 ARG A C 1
ATOM 2295 O O . ARG A 1 342 ? 43.292 -17.127 59.189 1.00 26.09 342 ARG A O 1
ATOM 2303 N N . GLY A 1 343 ? 42.576 -18.480 60.839 1.00 28.23 343 GLY A N 1
ATOM 2304 C CA . GLY A 1 343 ? 43.838 -18.416 61.552 1.00 26.28 343 GLY A CA 1
ATOM 2305 C C . GLY A 1 343 ? 44.064 -17.168 62.383 1.00 27.46 343 GLY A C 1
ATOM 2306 O O . GLY A 1 343 ? 45.099 -17.035 63.033 1.00 27.07 343 GLY A O 1
ATOM 2307 N N . LEU A 1 344 ? 43.107 -16.247 62.379 1.00 27.34 344 LEU A N 1
ATOM 2308 C CA . LEU A 1 344 ? 43.256 -15.015 63.153 1.00 26.51 344 LEU A CA 1
ATOM 2309 C C . LEU A 1 344 ? 42.284 -14.952 64.326 1.00 25.88 344 LEU A C 1
ATOM 2310 O O . LEU A 1 344 ? 41.118 -15.318 64.197 1.00 27.11 344 LEU A O 1
ATOM 2315 N N . GLU A 1 345 ? 42.766 -14.482 65.468 1.00 24.09 345 GLU A N 1
ATOM 2316 C CA . GLU A 1 345 ? 41.920 -14.379 66.646 1.00 23.42 345 GLU A CA 1
ATOM 2317 C C . GLU A 1 345 ? 40.974 -13.174 66.496 1.00 23.44 345 GLU A C 1
ATOM 2318 O O . GLU A 1 345 ? 41.430 -12.042 66.340 1.00 22.59 345 GLU A O 1
ATOM 2324 N N . ILE A 1 346 ? 39.665 -13.434 66.515 1.00 20.90 346 ILE A N 1
ATOM 2325 C CA . ILE A 1 346 ? 38.663 -12.379 66.370 1.00 21.89 346 ILE A CA 1
ATOM 2326 C C . ILE A 1 346 ? 37.710 -12.342 67.563 1.00 23.09 346 ILE A C 1
ATOM 2327 O O . ILE A 1 346 ? 36.755 -11.568 67.572 1.00 26.17 346 ILE A O 1
ATOM 2332 N N . THR A 1 347 ? 37.966 -13.185 68.559 1.00 22.56 347 THR A N 1
ATOM 2333 C CA . THR A 1 347 ? 37.138 -13.232 69.743 1.00 21.14 347 THR A CA 1
ATOM 2334 C C . THR A 1 347 ? 37.818 -13.865 70.933 1.00 22.13 347 THR A C 1
ATOM 2335 O O . THR A 1 347 ? 38.571 -14.834 70.812 1.00 22.13 347 THR A O 1
ATOM 2339 N N . SER A 1 348 ? 37.527 -13.311 72.098 1.00 21.45 348 SER A N 1
ATOM 2340 C CA . SER A 1 348 ? 38.052 -13.848 73.337 1.00 21.41 348 SER A CA 1
ATOM 2341 C C . SER A 1 348 ? 36.929 -13.610 74.346 1.00 19.24 348 SER A C 1
ATOM 2342 O O . SER A 1 348 ? 36.246 -12.583 74.299 1.00 19.24 348 SER A O 1
ATOM 2345 N N . GLY A 1 349 ? 36.723 -14.571 75.229 1.00 16.66 349 GLY A N 1
ATOM 2346 C CA . GLY A 1 349 ? 35.688 -14.439 76.223 1.00 15.64 349 GLY A CA 1
ATOM 2347 C C . GLY A 1 349 ? 35.651 -15.640 77.133 1.00 15.22 349 GLY A C 1
ATOM 2348 O O . GLY A 1 349 ? 36.545 -16.483 77.074 1.00 13.56 349 GLY A O 1
ATOM 2349 N N . GLY A 1 350 ? 34.616 -15.720 77.970 1.00 14.46 350 GLY A N 1
ATOM 2350 C CA . GLY A 1 350 ? 34.484 -16.843 78.887 1.00 13.62 350 GLY A CA 1
ATOM 2351 C C . GLY A 1 350 ? 33.501 -16.501 79.991 1.00 14.24 350 GLY A C 1
ATOM 2352 O O . GLY A 1 350 ? 32.923 -15.412 80.003 1.00 11.86 350 GLY A O 1
ATOM 2353 N N . GLN A 1 351 ? 33.289 -17.437 80.909 1.00 14.25 351 GLN A N 1
ATOM 2354 C CA . GLN A 1 351 ? 32.395 -17.209 82.030 1.00 14.47 351 GLN A CA 1
ATOM 2355 C C . GLN A 1 351 ? 33.226 -16.485 83.085 1.00 15.61 351 GLN A C 1
ATOM 2356 O O . GLN A 1 351 ? 34.433 -16.730 83.191 1.00 15.71 351 GLN A O 1
ATOM 2362 N N . ARG A 1 352 ? 32.601 -15.608 83.867 1.00 15.40 352 ARG A N 1
ATOM 2363 C CA . ARG A 1 352 ? 33.332 -14.872 84.904 1.00 17.59 352 ARG A CA 1
ATOM 2364 C C . ARG A 1 352 ? 33.015 -15.472 86.262 1.00 18.14 352 ARG A C 1
ATOM 2365 O O . ARG A 1 352 ? 32.165 -16.348 86.376 1.00 19.14 352 ARG A O 1
ATOM 2373 N N . ILE A 1 353 ? 33.700 -15.004 87.296 1.00 19.41 353 ILE A N 1
ATOM 2374 C CA . ILE A 1 353 ? 33.409 -15.482 88.639 1.00 19.85 353 ILE A CA 1
ATOM 2375 C C . ILE A 1 353 ? 32.265 -14.583 89.147 1.00 20.05 353 ILE A C 1
ATOM 2376 O O . ILE A 1 353 ? 32.329 -13.359 89.017 1.00 18.28 353 ILE A O 1
ATOM 2381 N N . HIS A 1 354 ? 31.209 -15.179 89.689 1.00 19.85 354 HIS A N 1
ATOM 2382 C CA . HIS A 1 354 ? 30.094 -14.379 90.194 1.00 20.12 354 HIS A CA 1
ATOM 2383 C C . HIS A 1 354 ? 29.982 -14.403 91.711 1.00 22.48 354 HIS A C 1
ATOM 2384 O O . HIS A 1 354 ? 29.212 -13.626 92.292 1.00 26.07 354 HIS A O 1
ATOM 2391 N N . ARG A 1 355 ? 30.740 -15.289 92.353 1.00 23.28 355 ARG A N 1
ATOM 2392 C CA . ARG A 1 355 ? 30.735 -15.399 93.827 1.00 27.04 355 ARG A CA 1
ATOM 2393 C C . ARG A 1 355 ? 31.814 -14.505 94.438 1.00 25.55 355 ARG A C 1
ATOM 2394 O O . ARG A 1 355 ? 32.985 -14.633 94.110 1.00 23.93 355 ARG A O 1
ATOM 2402 N N . TYR A 1 356 ? 31.412 -13.614 95.336 1.00 24.88 356 TYR A N 1
ATOM 2403 C CA . TYR A 1 356 ? 32.343 -12.703 95.998 1.00 23.93 356 TYR A CA 1
ATOM 2404 C C . TYR A 1 356 ? 33.583 -13.423 96.545 1.00 26.68 356 TYR A C 1
ATOM 2405 O O . TYR A 1 356 ? 34.718 -13.072 96.208 1.00 24.99 356 TYR A O 1
ATOM 2414 N N . GLU A 1 357 ? 33.357 -14.437 97.376 1.00 27.23 357 GLU A N 1
ATOM 2415 C CA . GLU A 1 357 ? 34.441 -15.195 97.983 1.00 29.95 357 GLU A CA 1
ATOM 2416 C C . GLU A 1 357 ? 35.404 -15.834 96.997 1.00 28.88 357 GLU A C 1
ATOM 2417 O O . GLU A 1 357 ? 36.612 -15.827 97.223 1.00 27.13 357 GLU A O 1
ATOM 2423 N N . GLU A 1 358 ? 34.883 -16.398 95.912 1.00 28.50 358 GLU A N 1
ATOM 2424 C CA . GLU A 1 358 ? 35.766 -17.008 94.928 1.00 27.95 358 GLU A CA 1
ATOM 2425 C C . GLU A 1 358 ? 36.607 -15.935 94.248 1.00 26.68 358 GLU A C 1
ATOM 2426 O O . GLU A 1 358 ? 37.752 -16.186 93.874 1.00 26.72 358 GLU A O 1
ATOM 2432 N N . LEU A 1 359 ? 36.047 -14.735 94.104 1.00 25.84 359 LEU A N 1
ATOM 2433 C CA . LEU A 1 359 ? 36.772 -13.631 93.469 1.00 27.39 359 LEU A CA 1
ATOM 2434 C C . LEU A 1 359 ? 37.947 -13.229 94.370 1.00 28.52 359 LEU A C 1
ATOM 2435 O O . LEU A 1 359 ? 39.058 -12.972 93.888 1.00 26.46 359 LEU A O 1
ATOM 2440 N N . LEU A 1 360 ? 37.698 -13.169 95.675 1.00 28.02 360 LEU A N 1
ATOM 2441 C CA . LEU A 1 360 ? 38.749 -12.829 96.632 1.00 29.70 360 LEU A CA 1
ATOM 2442 C C . LEU A 1 360 ? 39.848 -13.878 96.518 1.00 28.42 360 LEU A C 1
ATOM 2443 O O . LEU A 1 360 ? 41.034 -13.556 96.451 1.00 27.57 360 LEU A O 1
ATOM 2448 N N . GLU A 1 361 ? 39.434 -15.139 96.499 1.00 27.92 361 GLU A N 1
ATOM 2449 C CA . GLU A 1 361 ? 40.375 -16.246 96.412 1.00 28.65 361 GLU A CA 1
ATOM 2450 C C . GLU A 1 361 ? 41.223 -16.186 95.149 1.00 27.39 361 GLU A C 1
ATOM 2451 O O . GLU A 1 361 ? 42.407 -16.507 95.177 1.00 26.33 361 GLU A O 1
ATOM 2457 N N . SER A 1 362 ? 40.607 -15.781 94.043 1.00 24.99 362 SER A N 1
ATOM 2458 C CA . SER A 1 362 ? 41.298 -15.695 92.762 1.00 24.45 362 SER A CA 1
ATOM 2459 C C . SER A 1 362 ? 42.353 -14.613 92.794 1.00 23.14 362 SER A C 1
ATOM 2460 O O . SER A 1 362 ? 43.474 -14.807 92.317 1.00 22.29 362 SER A O 1
ATOM 2463 N N . LEU A 1 363 ? 41.978 -13.464 93.345 1.00 23.77 363 LEU A N 1
ATOM 2464 C CA . LEU A 1 363 ? 42.887 -12.327 93.471 1.00 24.92 363 LEU A CA 1
ATOM 2465 C C . LEU A 1 363 ? 44.112 -12.768 94.274 1.00 26.65 363 LEU A C 1
ATOM 2466 O O . LEU A 1 363 ? 45.250 -12.556 93.852 1.00 27.11 363 LEU A O 1
ATOM 2471 N N . LYS A 1 364 ? 43.873 -13.403 95.420 1.00 28.19 364 LYS A N 1
ATOM 2472 C CA . LYS A 1 364 ? 44.966 -13.869 96.279 1.00 30.18 364 LYS A CA 1
ATOM 2473 C C . LYS A 1 364 ? 45.849 -14.899 95.588 1.00 29.25 364 LYS A C 1
ATOM 2474 O O . LYS A 1 364 ? 47.078 -14.861 95.711 1.00 28.07 364 LYS A O 1
ATOM 2480 N N . ALA A 1 365 ? 45.221 -15.827 94.873 1.00 27.95 365 ALA A N 1
ATOM 2481 C CA . ALA A 1 365 ? 45.967 -16.871 94.181 1.00 26.46 365 ALA A CA 1
ATOM 2482 C C . ALA A 1 365 ? 46.978 -16.279 93.188 1.00 25.81 365 ALA A C 1
ATOM 2483 O O . ALA A 1 365 ? 48.005 -16.891 92.930 1.00 26.34 365 ALA A O 1
ATOM 2485 N N . LYS A 1 366 ? 46.685 -15.100 92.644 1.00 23.91 366 LYS A N 1
ATOM 2486 C CA . LYS A 1 366 ? 47.592 -14.453 91.718 1.00 25.04 366 LYS A CA 1
ATOM 2487 C C . LYS A 1 366 ? 48.464 -13.429 92.457 1.00 24.82 366 LYS A C 1
ATOM 2488 O O . LYS A 1 366 ? 49.248 -12.692 91.846 1.00 24.99 366 LYS A O 1
ATOM 2494 N N . GLY A 1 367 ? 48.327 -13.390 93.778 1.00 26.03 367 GLY A N 1
ATOM 2495 C CA . GLY A 1 367 ? 49.102 -12.459 94.588 1.00 25.84 367 GLY A CA 1
ATOM 2496 C C . GLY A 1 367 ? 48.643 -11.037 94.370 1.00 26.91 367 GLY A C 1
ATOM 2497 O O . GLY A 1 367 ? 49.424 -10.090 94.461 1.00 27.32 367 GLY A O 1
ATOM 2498 N N . MET A 1 368 ? 47.360 -10.888 94.066 1.00 29.47 368 MET A N 1
ATOM 2499 C CA . MET A 1 368 ? 46.785 -9.573 93.843 1.00 28.94 368 MET A CA 1
ATOM 2500 C C . MET A 1 368 ? 46.171 -9.153 95.179 1.00 29.68 368 MET A C 1
ATOM 2501 O O . MET A 1 368 ? 45.800 -10.010 95.985 1.00 28.88 368 MET A O 1
ATOM 2506 N N . ASP A 1 369 ? 46.087 -7.851 95.437 1.00 31.80 369 ASP A N 1
ATOM 2507 C CA . ASP A 1 369 ? 45.557 -7.384 96.722 1.00 34.42 369 ASP A CA 1
ATOM 2508 C C . ASP A 1 369 ? 44.077 -7.023 96.690 1.00 33.81 369 ASP A C 1
ATOM 2509 O O . ASP A 1 369 ? 43.672 -6.091 95.998 1.00 33.18 369 ASP A O 1
ATOM 2514 N N . PRO A 1 370 ? 43.253 -7.749 97.458 1.00 34.30 370 PRO A N 1
ATOM 2515 C CA . PRO A 1 370 ? 41.814 -7.479 97.491 1.00 36.46 370 PRO A CA 1
ATOM 2516 C C . PRO A 1 370 ? 41.480 -6.047 97.880 1.00 37.32 370 PRO A C 1
ATOM 2517 O O . PRO A 1 370 ? 40.582 -5.436 97.304 1.00 38.72 370 PRO A O 1
ATOM 2521 N N . GLU A 1 371 ? 42.205 -5.510 98.852 1.00 38.75 371 GLU A N 1
ATOM 2522 C CA . GLU A 1 371 ? 41.967 -4.147 99.307 1.00 40.62 371 GLU A CA 1
ATOM 2523 C C . GLU A 1 371 ? 41.965 -3.167 98.146 1.00 39.72 371 GLU A C 1
ATOM 2524 O O . GLU A 1 371 ? 41.204 -2.198 98.141 1.00 40.79 371 GLU A O 1
AT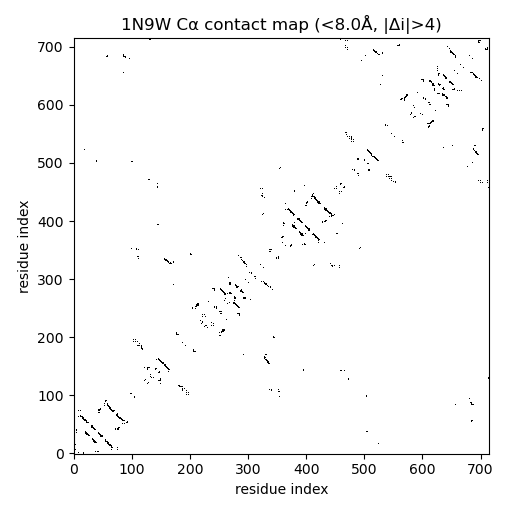OM 2530 N N . ALA A 1 372 ? 42.808 -3.415 97.151 1.00 36.83 372 ALA A N 1
ATOM 2531 C CA . ALA A 1 372 ? 42.883 -2.518 96.002 1.00 36.11 372 ALA A CA 1
ATOM 2532 C C . ALA A 1 372 ? 41.709 -2.657 95.031 1.00 35.70 372 ALA A C 1
ATOM 2533 O O . ALA A 1 372 ? 41.485 -1.779 94.204 1.00 36.01 372 ALA A O 1
ATOM 2535 N N . PHE A 1 373 ? 40.963 -3.755 95.143 1.00 34.96 373 PHE A N 1
ATOM 2536 C CA . PHE A 1 373 ? 39.830 -4.018 94.259 1.00 34.32 373 PHE A CA 1
ATOM 2537 C C . PHE A 1 373 ? 38.471 -3.915 94.959 1.00 34.89 373 PHE A C 1
ATOM 2538 O O . PHE A 1 373 ? 37.477 -4.480 94.491 1.00 32.96 373 PHE A O 1
ATOM 2546 N N . HIS A 1 374 ? 38.428 -3.196 96.078 1.00 34.16 374 HIS A N 1
ATOM 2547 C CA . HIS A 1 374 ? 37.203 -3.037 96.843 1.00 32.59 374 HIS A CA 1
ATOM 2548 C C . HIS A 1 374 ? 36.082 -2.444 95.998 1.00 32.93 374 HIS A C 1
ATOM 2549 O O . HIS A 1 374 ? 34.919 -2.841 96.114 1.00 31.71 374 HIS A O 1
ATOM 2556 N N . GLY A 1 375 ? 36.434 -1.492 95.142 1.00 31.47 375 GLY A N 1
ATOM 2557 C CA . GLY A 1 375 ? 35.437 -0.880 94.284 1.00 32.03 375 GLY A CA 1
ATOM 2558 C C . GLY A 1 375 ? 34.883 -1.879 93.281 1.00 32.28 375 GLY A C 1
ATOM 2559 O O . GLY A 1 375 ? 33.687 -1.878 92.993 1.00 30.98 375 GLY A O 1
ATOM 2560 N N . TYR A 1 376 ? 35.753 -2.741 92.760 1.00 30.57 376 TYR A N 1
ATOM 2561 C CA . TYR A 1 376 ? 35.356 -3.753 91.786 1.00 29.66 376 TYR A CA 1
ATOM 2562 C C . TYR A 1 376 ? 34.537 -4.869 92.420 1.00 28.48 376 TYR A C 1
ATOM 2563 O O . TYR A 1 376 ? 33.600 -5.379 91.815 1.00 31.25 376 TYR A O 1
ATOM 2572 N N . LEU A 1 377 ? 34.900 -5.233 93.642 1.00 27.74 377 LEU A N 1
ATOM 2573 C CA . LEU A 1 377 ? 34.254 -6.325 94.365 1.00 28.96 377 LEU A CA 1
ATOM 2574 C C . LEU A 1 377 ? 32.845 -6.106 94.919 1.00 27.80 377 LEU A C 1
ATOM 2575 O O . LEU A 1 377 ? 32.099 -7.068 95.092 1.00 27.19 377 LEU A O 1
ATOM 2580 N N . GLU A 1 378 ? 32.496 -4.853 95.196 1.00 27.91 378 GLU A N 1
ATOM 2581 C CA . GLU A 1 378 ? 31.193 -4.496 95.768 1.00 28.89 378 GLU A CA 1
ATOM 2582 C C . GLU A 1 378 ? 29.943 -5.124 95.168 1.00 26.83 378 GLU A C 1
ATOM 2583 O O . GLU A 1 378 ? 29.142 -5.741 95.876 1.00 25.47 378 GLU A O 1
ATOM 2589 N N . VAL A 1 379 ? 29.755 -4.947 93.868 1.00 25.85 379 VAL A N 1
ATOM 2590 C CA . VAL A 1 379 ? 28.567 -5.487 93.246 1.00 24.26 379 VAL A CA 1
ATOM 2591 C C . VAL A 1 379 ? 28.475 -6.987 93.430 1.00 24.00 379 VAL A C 1
ATOM 2592 O O . VAL A 1 379 ? 27.378 -7.555 93.396 1.00 22.85 379 VAL A O 1
ATOM 2596 N N . PHE A 1 380 ? 29.609 -7.645 93.646 1.00 21.34 380 PHE A N 1
ATOM 2597 C CA . PHE A 1 380 ? 29.547 -9.083 93.807 1.00 20.88 380 PHE A CA 1
ATOM 2598 C C . PHE A 1 380 ? 29.031 -9.535 95.166 1.00 21.16 380 PHE A C 1
ATOM 2599 O O . PHE A 1 380 ? 28.904 -10.730 95.427 1.00 20.13 380 PHE A O 1
ATOM 2607 N N . LYS A 1 381 ? 28.712 -8.578 96.026 1.00 20.81 381 LYS A N 1
ATOM 2608 C CA . LYS A 1 381 ? 28.141 -8.918 97.321 1.00 25.98 381 LYS A CA 1
ATOM 2609 C C . LYS A 1 381 ? 26.616 -8.911 97.150 1.00 25.78 381 LYS A C 1
ATOM 2610 O O . LYS A 1 381 ? 25.874 -9.236 98.079 1.00 26.84 381 LYS A O 1
ATOM 2616 N N . TYR A 1 382 ? 26.159 -8.549 95.952 1.00 25.02 382 TYR A N 1
ATOM 2617 C CA . TYR A 1 382 ? 24.732 -8.465 95.689 1.00 25.23 382 TYR A CA 1
ATOM 2618 C C . TYR A 1 382 ? 24.159 -9.447 94.678 1.00 24.10 382 TYR A C 1
ATOM 2619 O O . TYR A 1 382 ? 23.460 -9.071 93.736 1.00 24.20 382 TYR A O 1
ATOM 2628 N N . GLY A 1 383 ? 24.473 -10.719 94.896 1.00 24.05 383 GLY A N 1
ATOM 2629 C CA . GLY A 1 383 ? 23.949 -11.797 94.075 1.00 21.57 383 GLY A CA 1
ATOM 2630 C C . GLY A 1 383 ? 24.018 -11.724 92.567 1.00 23.42 383 GLY A C 1
ATOM 2631 O O . GLY A 1 383 ? 23.003 -11.865 91.880 1.00 19.26 383 GLY A O 1
ATOM 2632 N N . MET A 1 384 ? 25.211 -11.507 92.036 1.00 21.81 384 MET A N 1
ATOM 2633 C CA . MET A 1 384 ? 25.343 -11.484 90.596 1.00 21.12 384 MET A CA 1
ATOM 2634 C C . MET A 1 384 ? 25.085 -12.926 90.181 1.00 20.47 384 MET A C 1
ATOM 2635 O O . MET A 1 384 ? 25.527 -13.867 90.845 1.00 20.77 384 MET A O 1
ATOM 2640 N N . PRO A 1 385 ? 24.345 -13.119 89.094 1.00 18.56 385 PRO A N 1
ATOM 2641 C CA . PRO A 1 385 ? 24.063 -14.478 88.646 1.00 18.00 385 PRO A CA 1
ATOM 2642 C C . PRO A 1 385 ? 25.219 -15.033 87.806 1.00 17.80 385 PRO A C 1
ATOM 2643 O O . PRO A 1 385 ? 26.102 -14.291 87.391 1.00 15.60 385 PRO A O 1
ATOM 2647 N N . PRO A 1 386 ? 25.226 -16.354 87.563 1.00 16.96 386 PRO A N 1
ATOM 2648 C CA . PRO A 1 386 ? 26.282 -16.951 86.745 1.00 16.36 386 PRO A CA 1
ATOM 2649 C C . PRO A 1 386 ? 26.207 -16.128 85.465 1.00 17.63 386 PRO A C 1
ATOM 2650 O O . PRO A 1 386 ? 25.116 -15.895 84.942 1.00 16.21 386 PRO A O 1
ATOM 2654 N N . HIS A 1 387 ? 27.347 -15.675 84.962 1.00 15.99 387 HIS A N 1
ATOM 2655 C CA . HIS A 1 387 ? 27.344 -14.825 83.783 1.00 16.63 387 HIS A CA 1
ATOM 2656 C C . HIS A 1 387 ? 28.659 -14.889 83.055 1.00 17.80 387 HIS A C 1
ATOM 2657 O O . HIS A 1 387 ? 29.669 -15.328 83.599 1.00 19.27 387 HIS A O 1
ATOM 2664 N N . GLY A 1 388 ? 28.639 -14.436 81.813 1.00 16.09 388 GLY A N 1
ATOM 2665 C CA . GLY A 1 388 ? 29.848 -14.439 81.027 1.00 16.12 388 GLY A CA 1
ATOM 2666 C C . GLY A 1 388 ? 29.690 -13.555 79.820 1.00 15.85 388 GLY A C 1
ATOM 2667 O O . GLY A 1 388 ? 28.644 -12.938 79.613 1.00 15.37 388 GLY A O 1
ATOM 2668 N N . GLY A 1 389 ? 30.731 -13.498 79.006 1.00 15.88 389 GLY A N 1
ATOM 2669 C CA . GLY A 1 389 ? 30.665 -12.668 77.828 1.00 16.28 389 GLY A CA 1
ATOM 2670 C C . GLY A 1 389 ? 31.866 -12.838 76.944 1.00 16.01 389 GLY A C 1
ATOM 2671 O O . GLY A 1 389 ? 32.769 -13.623 77.229 1.00 16.04 389 GLY A O 1
ATOM 2672 N N . PHE A 1 390 ? 31.875 -12.075 75.858 1.00 17.20 390 PHE A N 1
ATOM 2673 C CA . PHE A 1 390 ? 32.966 -12.127 74.902 1.00 17.29 390 PHE A CA 1
ATOM 2674 C C . PHE A 1 390 ? 32.982 -10.853 74.073 1.00 17.60 390 PHE A C 1
ATOM 2675 O O . PHE A 1 390 ? 32.054 -10.050 74.137 1.00 17.90 390 PHE A O 1
ATOM 2683 N N . ALA A 1 391 ? 34.049 -10.669 73.308 1.00 16.63 391 ALA A N 1
ATOM 2684 C CA . ALA A 1 391 ? 34.187 -9.497 72.461 1.00 18.60 391 ALA A CA 1
ATOM 2685 C C . ALA A 1 391 ? 34.632 -9.942 71.071 1.00 19.16 391 ALA A C 1
ATOM 2686 O O . ALA A 1 391 ? 35.413 -10.882 70.925 1.00 20.64 391 ALA A O 1
ATOM 2688 N N . ILE A 1 392 ? 34.108 -9.284 70.051 1.00 19.71 392 ILE A N 1
ATOM 2689 C CA . ILE A 1 392 ? 34.476 -9.621 68.692 1.00 19.27 392 ILE A CA 1
ATOM 2690 C C . ILE A 1 392 ? 35.285 -8.443 68.142 1.00 18.40 392 ILE A C 1
ATOM 2691 O O . ILE A 1 392 ? 34.922 -7.290 68.361 1.00 17.26 392 ILE A O 1
ATOM 2696 N N . GLY A 1 393 ? 36.394 -8.730 67.467 1.00 18.03 393 GLY A N 1
ATOM 2697 C CA . GLY A 1 393 ? 37.175 -7.654 66.881 1.00 19.27 393 GLY A CA 1
ATOM 2698 C C . GLY A 1 393 ? 36.598 -7.412 65.502 1.00 20.40 393 GLY A C 1
ATOM 2699 O O . GLY A 1 393 ? 36.920 -8.129 64.549 1.00 21.70 393 GLY A O 1
ATOM 2700 N N . ALA A 1 394 ? 35.733 -6.411 65.390 1.00 21.13 394 ALA A N 1
ATOM 2701 C CA . ALA A 1 394 ? 35.069 -6.093 64.115 1.00 22.05 394 ALA A CA 1
ATOM 2702 C C . ALA A 1 394 ? 35.999 -5.987 62.902 1.00 22.82 394 ALA A C 1
ATOM 2703 O O . ALA A 1 394 ? 35.763 -6.628 61.884 1.00 22.47 394 ALA A O 1
ATOM 2705 N N . GLU A 1 395 ? 37.048 -5.180 63.014 1.00 24.08 395 GLU A N 1
ATOM 2706 C CA . GLU A 1 395 ? 37.961 -5.015 61.904 1.00 25.34 395 GLU A CA 1
ATOM 2707 C C . GLU A 1 395 ? 38.674 -6.305 61.491 1.00 26.15 395 GLU A C 1
ATOM 2708 O O . GLU A 1 395 ? 38.841 -6.564 60.297 1.00 23.91 395 GLU A O 1
ATOM 2714 N N . ARG A 1 396 ? 39.079 -7.129 62.457 1.00 26.12 396 ARG A N 1
ATOM 2715 C CA . ARG A 1 396 ? 39.743 -8.384 62.116 1.00 25.85 396 ARG A CA 1
ATOM 2716 C C . ARG A 1 396 ? 38.802 -9.317 61.374 1.00 25.26 396 ARG A C 1
ATOM 2717 O O . ARG A 1 396 ? 39.199 -9.971 60.408 1.00 22.79 396 ARG A O 1
ATOM 2725 N N . LEU A 1 397 ? 37.554 -9.377 61.838 1.00 24.30 397 LEU A N 1
ATOM 2726 C CA . LEU A 1 397 ? 36.526 -10.207 61.208 1.00 23.53 397 LEU A CA 1
ATOM 2727 C C . LEU A 1 397 ? 36.362 -9.769 59.750 1.00 24.34 397 LEU A C 1
ATOM 2728 O O . LEU A 1 397 ? 36.414 -10.589 58.831 1.00 22.62 397 LEU A O 1
ATOM 2733 N N . THR A 1 398 ? 36.154 -8.470 59.559 1.00 24.64 398 THR A N 1
ATOM 2734 C CA . THR A 1 398 ? 35.983 -7.897 58.229 1.00 26.14 398 THR A CA 1
ATOM 2735 C C . THR A 1 398 ? 37.209 -8.215 57.382 1.00 27.42 398 THR A C 1
ATOM 2736 O O . THR A 1 398 ? 37.096 -8.685 56.250 1.00 27.58 398 THR A O 1
ATOM 2740 N N . GLN A 1 399 ? 38.383 -7.943 57.941 1.00 27.68 399 GLN A N 1
ATOM 2741 C CA . GLN A 1 399 ? 39.645 -8.177 57.247 1.00 29.43 399 GLN A CA 1
ATOM 2742 C C . GLN A 1 399 ? 39.752 -9.603 56.712 1.00 30.63 399 GLN A C 1
ATOM 2743 O O . GLN A 1 399 ? 39.984 -9.815 55.519 1.00 31.30 399 GLN A O 1
ATOM 2749 N N . LYS A 1 400 ? 39.587 -10.584 57.591 1.00 29.63 400 LYS A N 1
ATOM 2750 C CA . LYS A 1 400 ? 39.689 -11.972 57.183 1.00 30.37 400 LYS A CA 1
ATOM 2751 C C . LYS A 1 400 ? 38.519 -12.421 56.322 1.00 30.35 400 LYS A C 1
ATOM 2752 O O . LYS A 1 400 ? 38.662 -13.291 55.462 1.00 29.64 400 LYS A O 1
ATOM 2758 N N . LEU A 1 401 ? 37.358 -11.817 56.537 1.00 29.36 401 LEU A N 1
ATOM 2759 C CA . LEU A 1 401 ? 36.181 -12.184 55.754 1.00 29.64 401 LEU A CA 1
ATOM 2760 C C . LEU A 1 401 ? 36.334 -11.772 54.291 1.00 29.76 401 LEU A C 1
ATOM 2761 O O . LEU A 1 401 ? 36.001 -12.537 53.392 1.00 30.32 401 LEU A O 1
ATOM 2766 N N . LEU A 1 402 ? 36.849 -10.565 54.072 1.00 30.08 402 LEU A N 1
ATOM 2767 C CA . LEU A 1 402 ? 37.013 -10.028 52.735 1.00 31.33 402 LEU A CA 1
ATOM 2768 C C . LEU A 1 402 ? 38.414 -10.221 52.161 1.00 32.94 402 LEU A C 1
ATOM 2769 O O . LEU A 1 402 ? 38.760 -9.630 51.135 1.00 32.90 402 LEU A O 1
ATOM 2774 N N . GLY A 1 403 ? 39.221 -11.035 52.834 1.00 33.12 403 GLY A N 1
ATOM 2775 C CA . GLY A 1 403 ? 40.570 -11.305 52.372 1.00 33.66 403 GLY A CA 1
ATOM 2776 C C . GLY A 1 403 ? 41.396 -10.054 52.193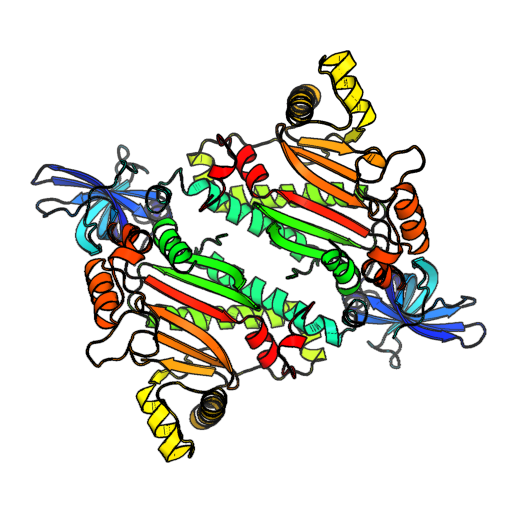 1.00 34.90 403 GLY A C 1
ATOM 2777 O O . GLY A 1 403 ? 42.142 -9.930 51.221 1.00 36.72 403 GLY A O 1
ATOM 2778 N N . LEU A 1 404 ? 41.275 -9.122 53.128 1.00 35.68 404 LEU A N 1
ATOM 2779 C CA . LEU A 1 404 ? 42.023 -7.878 53.046 1.00 37.45 404 LEU A CA 1
ATOM 2780 C C . LEU A 1 404 ? 43.442 -8.068 53.581 1.00 40.47 404 LEU A C 1
ATOM 2781 O O . LEU A 1 404 ? 43.665 -8.782 54.559 1.00 40.06 404 LEU A O 1
ATOM 2786 N N . PRO A 1 405 ? 44.424 -7.430 52.927 1.00 43.48 405 PRO A N 1
ATOM 2787 C CA . PRO A 1 405 ? 45.847 -7.482 53.274 1.00 44.81 405 PRO A CA 1
ATOM 2788 C C . PRO A 1 405 ? 46.129 -7.149 54.733 1.00 46.48 405 PRO A C 1
ATOM 2789 O O . PRO A 1 405 ? 46.810 -7.900 55.433 1.00 47.44 405 PRO A O 1
ATOM 2793 N N . ASN A 1 406 ? 45.599 -6.021 55.191 1.00 47.93 406 ASN A N 1
ATOM 2794 C CA . ASN A 1 406 ? 45.814 -5.579 56.559 1.00 48.28 406 ASN A CA 1
ATOM 2795 C C . ASN A 1 406 ? 44.512 -5.140 57.222 1.00 47.35 406 ASN A C 1
ATOM 2796 O O . ASN A 1 406 ? 43.507 -4.914 56.549 1.00 46.97 406 ASN A O 1
ATOM 2801 N N . VAL A 1 407 ? 44.542 -5.010 58.545 1.00 45.02 407 VAL A N 1
ATOM 2802 C CA . VAL A 1 407 ? 43.372 -4.591 59.295 1.00 43.25 407 VAL A CA 1
ATOM 2803 C C . VAL A 1 407 ? 43.100 -3.108 59.057 1.00 44.04 407 VAL A C 1
ATOM 2804 O O . VAL A 1 407 ? 41.998 -2.623 59.297 1.00 42.56 407 VAL A O 1
ATOM 2808 N N . ARG A 1 408 ? 44.103 -2.386 58.568 1.00 46.76 408 ARG A N 1
ATOM 2809 C CA . ARG A 1 408 ? 43.938 -0.960 58.309 1.00 49.09 408 ARG A CA 1
ATOM 2810 C C . ARG A 1 408 ? 42.946 -0.722 57.172 1.00 49.50 408 ARG A C 1
ATOM 2811 O O . ARG A 1 408 ? 42.316 0.336 57.088 1.00 48.82 408 ARG A O 1
ATOM 2819 N N . TYR A 1 409 ? 42.800 -1.718 56.305 1.00 49.83 409 TYR A N 1
ATOM 2820 C CA . TYR A 1 409 ? 41.875 -1.626 55.176 1.00 50.12 409 TYR A CA 1
ATOM 2821 C C . TYR A 1 409 ? 40.420 -1.668 55.636 1.00 48.77 409 TYR A C 1
ATOM 2822 O O . TYR A 1 409 ? 39.543 -1.133 54.969 1.00 48.52 409 TYR A O 1
ATOM 2831 N N . ALA A 1 410 ? 40.173 -2.312 56.773 1.00 47.85 410 ALA A N 1
ATOM 2832 C CA . ALA A 1 410 ? 38.827 -2.419 57.304 1.00 47.28 410 ALA A CA 1
ATOM 2833 C C . ALA A 1 410 ? 38.507 -1.245 58.215 1.00 47.99 410 ALA A C 1
ATOM 2834 O O . ALA A 1 410 ? 37.545 -1.291 58.979 1.00 48.79 410 ALA A O 1
ATOM 2836 N N . ARG A 1 411 ? 39.318 -0.194 58.143 1.00 48.34 411 ARG A N 1
ATOM 2837 C CA . ARG A 1 411 ? 39.101 0.986 58.973 1.00 49.27 411 ARG A CA 1
ATOM 2838 C C . ARG A 1 411 ? 39.169 2.290 58.169 1.00 48.88 411 ARG A C 1
ATOM 2839 O O . ARG A 1 411 ? 40.034 2.465 57.316 1.00 48.30 411 ARG A O 1
ATOM 2847 N N . ALA A 1 412 ? 38.243 3.198 58.455 1.00 48.32 412 ALA A N 1
ATOM 2848 C CA . ALA A 1 412 ? 38.178 4.476 57.757 1.00 50.46 412 ALA A CA 1
ATOM 2849 C C . ALA A 1 412 ? 39.446 5.319 57.900 1.00 51.63 412 ALA A C 1
ATOM 2850 O O . ALA A 1 412 ? 40.101 5.640 56.908 1.00 51.51 412 ALA A O 1
ATOM 2852 N N . PHE A 1 413 ? 39.791 5.676 59.132 1.00 52.91 413 PHE A N 1
ATOM 2853 C CA . PHE A 1 413 ? 40.967 6.503 59.382 1.00 55.57 413 PHE A CA 1
ATOM 2854 C C . PHE A 1 413 ? 41.980 5.836 60.318 1.00 57.61 413 PHE A C 1
ATOM 2855 O O . PHE A 1 413 ? 41.915 6.009 61.537 1.00 57.32 413 PHE A O 1
ATOM 2863 N N . PRO A 1 414 ? 42.928 5.061 59.760 1.00 59.71 414 PRO A N 1
ATOM 2864 C CA . PRO A 1 414 ? 43.940 4.387 60.583 1.00 60.84 414 PRO A CA 1
ATOM 2865 C C . PRO A 1 414 ? 44.841 5.362 61.354 1.00 62.01 414 PRO A C 1
ATOM 2866 O O . PRO A 1 414 ? 44.715 6.588 61.136 1.00 61.69 414 PRO A O 1
ATOM 2870 N N . MET B 1 1 ? 9.980 -24.738 80.734 1.00 49.02 1 MET B N 1
ATOM 2871 C CA . MET B 1 1 ? 10.472 -23.593 79.902 1.00 48.40 1 MET B CA 1
ATOM 2872 C C . MET B 1 1 ? 10.526 -22.307 80.724 1.00 44.35 1 MET B C 1
ATOM 2873 O O . MET B 1 1 ? 9.660 -22.053 81.567 1.00 42.60 1 MET B O 1
ATOM 2878 N N . ARG B 1 2 ? 11.541 -21.491 80.459 1.00 39.93 2 ARG B N 1
ATOM 2879 C CA . ARG B 1 2 ? 11.697 -20.231 81.172 1.00 35.94 2 ARG B CA 1
ATOM 2880 C C . ARG B 1 2 ? 10.716 -19.208 80.611 1.00 31.61 2 ARG B C 1
ATOM 2881 O O . ARG B 1 2 ? 10.645 -18.997 79.400 1.00 29.50 2 ARG B O 1
ATOM 2889 N N . VAL B 1 3 ? 9.947 -18.594 81.504 1.00 27.76 3 VAL B N 1
ATOM 2890 C CA . VAL B 1 3 ? 8.965 -17.585 81.121 1.00 25.83 3 VAL B CA 1
ATOM 2891 C C . VAL B 1 3 ? 9.275 -16.252 81.812 1.00 24.51 3 VAL B C 1
ATOM 2892 O O . VAL B 1 3 ? 9.590 -16.215 82.998 1.00 23.88 3 VAL B O 1
ATOM 2896 N N . LEU B 1 4 ? 9.189 -15.164 81.053 1.00 23.27 4 LEU B N 1
ATOM 2897 C CA . LEU B 1 4 ? 9.420 -13.829 81.579 1.00 22.31 4 LEU B CA 1
ATOM 2898 C C . LEU B 1 4 ? 8.149 -13.345 82.277 1.00 23.69 4 LEU B C 1
ATOM 2899 O O . LEU B 1 4 ? 7.044 -13.784 81.950 1.00 22.20 4 LEU B O 1
ATOM 2904 N N . VAL B 1 5 ? 8.311 -12.442 83.235 1.00 21.58 5 VAL B N 1
ATOM 2905 C CA . VAL B 1 5 ? 7.180 -11.889 83.962 1.00 23.72 5 VAL B CA 1
ATOM 2906 C C . VAL B 1 5 ? 6.111 -11.296 83.028 1.00 24.65 5 VAL B C 1
ATOM 2907 O O . VAL B 1 5 ? 4.915 -11.448 83.266 1.00 22.66 5 VAL B O 1
ATOM 2911 N N . ARG B 1 6 ? 6.533 -10.640 81.954 1.00 25.12 6 ARG B N 1
ATOM 2912 C CA . ARG B 1 6 ? 5.551 -10.043 81.059 1.00 27.22 6 ARG B CA 1
ATOM 2913 C C . ARG B 1 6 ? 4.689 -11.052 80.294 1.00 27.31 6 ARG B C 1
ATOM 2914 O O . ARG B 1 6 ? 3.577 -10.726 79.897 1.00 29.15 6 ARG B O 1
ATOM 2922 N N . ASP B 1 7 ? 5.180 -12.272 80.105 1.00 28.20 7 ASP B N 1
ATOM 2923 C CA . ASP B 1 7 ? 4.414 -13.259 79.365 1.00 27.91 7 ASP B CA 1
ATOM 2924 C C . ASP B 1 7 ? 3.636 -14.222 80.257 1.00 27.36 7 ASP B C 1
ATOM 2925 O O . ASP B 1 7 ? 2.958 -15.127 79.770 1.00 27.71 7 ASP B O 1
ATOM 2930 N N . LEU B 1 8 ? 3.724 -14.031 81.566 1.00 26.13 8 LEU B N 1
ATOM 2931 C CA . LEU B 1 8 ? 3.030 -14.931 82.470 1.00 27.21 8 LEU B CA 1
ATOM 2932 C C . LEU B 1 8 ? 1.516 -14.984 82.234 1.00 28.34 8 LEU B C 1
ATOM 2933 O O . LEU B 1 8 ? 0.891 -16.012 82.488 1.00 27.59 8 LEU B O 1
ATOM 2938 N N . LYS B 1 9 ? 0.926 -13.896 81.748 1.00 29.79 9 LYS B N 1
ATOM 2939 C CA . LYS B 1 9 ? -0.513 -13.888 81.479 1.00 32.77 9 LYS B CA 1
ATOM 2940 C C . LYS B 1 9 ? -0.946 -15.078 80.623 1.00 32.78 9 LYS B C 1
ATOM 2941 O O . LYS B 1 9 ? -2.033 -15.624 80.804 1.00 32.60 9 LYS B O 1
ATOM 2947 N N . ALA B 1 10 ? -0.093 -15.487 79.691 1.00 30.53 10 ALA B N 1
ATOM 2948 C CA . ALA B 1 10 ? -0.440 -16.597 78.814 1.00 30.56 10 ALA B CA 1
ATOM 2949 C C . ALA B 1 10 ? -0.133 -17.967 79.401 1.00 29.84 10 ALA B C 1
ATOM 2950 O O . ALA B 1 10 ? -0.169 -18.962 78.687 1.00 30.22 10 ALA B O 1
ATOM 2952 N N . HIS B 1 11 ? 0.146 -18.032 80.698 1.00 27.62 11 HIS B N 1
ATOM 2953 C CA . HIS B 1 11 ? 0.476 -19.307 81.310 1.00 27.60 11 HIS B CA 1
ATOM 2954 C C . HIS B 1 11 ? -0.298 -19.620 82.571 1.00 26.94 11 HIS B C 1
ATOM 2955 O O . HIS B 1 11 ? 0.107 -20.471 83.355 1.00 26.82 11 HIS B O 1
ATOM 2962 N N . VAL B 1 12 ? -1.414 -18.932 82.768 1.00 29.67 12 VAL B N 1
ATOM 2963 C CA . VAL B 1 12 ? -2.245 -19.152 83.946 1.00 30.96 12 VAL B CA 1
ATOM 2964 C C . VAL B 1 12 ? -2.672 -20.621 83.999 1.00 31.34 12 VAL B C 1
ATOM 2965 O O . VAL B 1 12 ? -3.165 -21.161 83.013 1.00 32.49 12 VAL B O 1
ATOM 2969 N N . GLY B 1 13 ? -2.463 -21.263 85.145 1.00 32.62 13 GLY B N 1
ATOM 2970 C CA . GLY B 1 13 ? -2.833 -22.658 85.287 1.00 33.52 13 GLY B CA 1
ATOM 2971 C C . GLY B 1 13 ? -1.713 -23.634 84.973 1.00 35.57 13 GLY B C 1
ATOM 2972 O O . GLY B 1 13 ? -1.819 -24.837 85.232 1.00 34.40 13 GLY B O 1
ATOM 2973 N N . GLN B 1 14 ? -0.623 -23.126 84.416 1.00 35.29 14 GLN B N 1
ATOM 2974 C CA . GLN B 1 14 ? 0.504 -23.990 84.077 1.00 37.13 14 GLN B CA 1
ATOM 2975 C C . GLN B 1 14 ? 1.689 -23.824 85.017 1.00 36.72 14 GLN B C 1
ATOM 2976 O O . GLN B 1 14 ? 1.729 -22.908 85.842 1.00 36.81 14 GLN B O 1
ATOM 2982 N N . GLU B 1 15 ? 2.648 -24.728 84.883 1.00 35.60 15 GLU B N 1
ATOM 2983 C CA . GLU B 1 15 ? 3.850 -24.699 85.682 1.00 35.94 15 GLU B CA 1
ATOM 2984 C C . GLU B 1 15 ? 4.875 -23.970 84.823 1.00 34.92 15 GLU B C 1
ATOM 2985 O O . GLU B 1 15 ? 5.063 -24.316 83.654 1.00 35.67 15 GLU B O 1
ATOM 2991 N N . VAL B 1 16 ? 5.512 -22.943 85.377 1.00 31.33 16 VAL B N 1
ATOM 2992 C CA . VAL B 1 16 ? 6.517 -22.197 84.628 1.00 28.24 16 VAL B CA 1
ATOM 2993 C C . VAL B 1 16 ? 7.813 -22.082 85.428 1.00 28.20 16 VAL B C 1
ATOM 2994 O O . VAL B 1 16 ? 7.866 -22.416 86.621 1.00 25.83 16 VAL B O 1
ATOM 2998 N N . GLU B 1 17 ? 8.866 -21.633 84.759 1.00 27.82 17 GLU B N 1
ATOM 2999 C CA . GLU B 1 17 ? 10.156 -21.455 85.417 1.00 28.83 17 GLU B CA 1
ATOM 3000 C C . GLU B 1 17 ? 10.533 -19.987 85.307 1.00 27.08 17 GLU B C 1
ATOM 3001 O O . GLU B 1 17 ? 10.454 -19.406 84.232 1.00 27.58 17 GLU B O 1
ATOM 3007 N N . LEU B 1 18 ? 10.916 -19.379 86.423 1.00 25.38 18 LEU B N 1
ATOM 3008 C CA . LEU B 1 18 ? 11.294 -17.964 86.418 1.00 22.43 18 LEU B CA 1
ATOM 3009 C C . LEU B 1 18 ? 12.769 -17.826 86.797 1.00 21.33 18 LEU B C 1
ATOM 3010 O O . LEU B 1 18 ? 13.316 -18.670 87.512 1.00 18.30 18 LEU B O 1
ATOM 3015 N N . LEU B 1 19 ? 13.413 -16.781 86.285 1.00 20.29 19 LEU B N 1
ATOM 3016 C CA . LEU B 1 19 ? 14.809 -16.480 86.614 1.00 20.19 19 LEU B CA 1
ATOM 3017 C C . LEU B 1 19 ? 14.792 -14.988 86.900 1.00 20.17 19 LEU B C 1
ATOM 3018 O O . LEU B 1 19 ? 14.194 -14.221 86.147 1.00 21.18 19 LEU B O 1
ATOM 3023 N N . GLY B 1 20 ? 15.408 -14.575 88.004 1.00 22.30 20 GLY B N 1
ATOM 3024 C CA . GLY B 1 20 ? 15.426 -13.157 88.339 1.00 21.17 20 GLY B CA 1
ATOM 3025 C C . GLY B 1 20 ? 16.099 -12.881 89.668 1.00 20.85 20 GLY B C 1
ATOM 3026 O O . GLY B 1 20 ? 16.893 -13.693 90.141 1.00 22.36 20 GLY B O 1
ATOM 3027 N N . PHE B 1 21 ? 15.795 -11.733 90.264 1.00 20.58 21 PHE B N 1
ATOM 3028 C CA . PHE B 1 21 ? 16.379 -11.353 91.552 1.00 20.66 21 PHE B CA 1
ATOM 3029 C C . PHE B 1 21 ? 15.306 -11.091 92.587 1.00 20.43 21 PHE B C 1
ATOM 3030 O O . PHE B 1 21 ? 14.243 -10.561 92.266 1.00 21.25 21 PHE B O 1
ATOM 3038 N N . LEU B 1 22 ? 15.591 -11.439 93.836 1.00 20.32 22 LEU B N 1
ATOM 3039 C CA . LEU B 1 22 ? 14.633 -11.218 94.911 1.00 22.38 22 LEU B CA 1
ATOM 3040 C C . LEU B 1 22 ? 14.477 -9.713 95.204 1.00 23.89 22 LEU B C 1
ATOM 3041 O O . LEU B 1 22 ? 15.326 -9.109 95.860 1.00 24.69 22 LEU B O 1
ATOM 3046 N N . HIS B 1 23 ? 13.390 -9.119 94.720 1.00 24.69 23 HIS B N 1
ATOM 3047 C CA . HIS B 1 23 ? 13.137 -7.692 94.928 1.00 26.57 23 HIS B CA 1
ATOM 3048 C C . HIS B 1 23 ? 12.920 -7.442 96.431 1.00 26.90 23 HIS B C 1
ATOM 3049 O O . HIS B 1 23 ? 13.537 -6.551 97.003 1.00 26.82 23 HIS B O 1
ATOM 3056 N N . TRP B 1 24 ? 12.027 -8.215 97.051 1.00 29.01 24 TRP B N 1
ATOM 3057 C CA . TRP B 1 24 ? 11.782 -8.147 98.491 1.00 29.97 24 TRP B CA 1
ATOM 3058 C C . TRP B 1 24 ? 11.139 -9.433 98.974 1.00 29.09 24 TRP B C 1
ATOM 3059 O O . TRP B 1 24 ? 10.744 -10.294 98.178 1.00 25.80 24 TRP B O 1
ATOM 3070 N N . ARG B 1 25 ? 11.047 -9.560 100.291 1.00 27.03 25 ARG B N 1
ATOM 3071 C CA . ARG B 1 25 ? 10.483 -10.743 100.914 1.00 28.60 25 ARG B CA 1
ATOM 3072 C C . ARG B 1 25 ? 9.674 -10.347 102.148 1.00 29.06 25 ARG B C 1
ATOM 3073 O O . ARG B 1 25 ? 9.914 -9.309 102.760 1.00 28.83 25 ARG B O 1
ATOM 3081 N N . ARG B 1 26 ? 8.702 -11.183 102.481 1.00 28.85 26 ARG B N 1
ATOM 3082 C CA . ARG B 1 26 ? 7.851 -11.007 103.652 1.00 29.64 26 ARG B CA 1
ATOM 3083 C C . ARG B 1 26 ? 7.784 -12.441 104.137 1.00 28.41 26 ARG B C 1
ATOM 3084 O O . ARG B 1 26 ? 7.125 -13.279 103.522 1.00 26.60 26 ARG B O 1
ATOM 3092 N N . ASP B 1 27 ? 8.500 -12.714 105.222 1.00 29.21 27 ASP B N 1
ATOM 3093 C CA . ASP B 1 27 ? 8.603 -14.047 105.811 1.00 29.68 27 ASP B CA 1
ATOM 3094 C C . ASP B 1 27 ? 7.557 -14.269 106.900 1.00 29.08 27 ASP B C 1
ATOM 3095 O O . ASP B 1 27 ? 7.690 -13.735 107.997 1.00 29.63 27 ASP B O 1
ATOM 3100 N N . LEU B 1 28 ? 6.526 -15.058 106.618 1.00 28.86 28 LEU B N 1
ATOM 3101 C CA . LEU B 1 28 ? 5.512 -15.315 107.632 1.00 29.84 28 LEU B CA 1
ATOM 3102 C C . LEU B 1 28 ? 5.507 -16.783 108.044 1.00 31.17 28 LEU B C 1
ATOM 3103 O O . LEU B 1 28 ? 4.457 -17.345 108.347 1.00 29.91 28 LEU B O 1
ATOM 3108 N N . GLY B 1 29 ? 6.685 -17.398 108.048 1.00 31.59 29 GLY B N 1
ATOM 3109 C CA . GLY B 1 29 ? 6.788 -18.790 108.440 1.00 33.56 29 GLY B CA 1
ATOM 3110 C C . GLY B 1 29 ? 6.224 -19.781 107.433 1.00 35.40 29 GLY B C 1
ATOM 3111 O O . GLY B 1 29 ? 6.848 -20.046 106.401 1.00 34.96 29 GLY B O 1
ATOM 3112 N N . ARG B 1 30 ? 5.046 -20.328 107.739 1.00 36.82 30 ARG B N 1
ATOM 3113 C CA . ARG B 1 30 ? 4.378 -21.305 106.881 1.00 37.43 30 ARG B CA 1
ATOM 3114 C C . ARG B 1 30 ? 4.187 -20.779 105.469 1.00 36.26 30 ARG B C 1
ATOM 3115 O O . ARG B 1 30 ? 4.301 -21.526 104.502 1.00 35.98 30 ARG B O 1
ATOM 3123 N N . ILE B 1 31 ? 3.866 -19.498 105.349 1.00 35.17 31 ILE B N 1
ATOM 3124 C CA . ILE B 1 31 ? 3.710 -18.899 104.037 1.00 35.04 31 ILE B CA 1
ATOM 3125 C C . ILE B 1 31 ? 4.722 -17.755 103.954 1.00 32.05 31 ILE B C 1
ATOM 3126 O O . ILE B 1 31 ? 4.947 -17.033 104.930 1.00 30.59 31 ILE B O 1
ATOM 3131 N N . GLN B 1 32 ? 5.348 -17.612 102.794 1.00 29.11 32 GLN B N 1
ATOM 3132 C CA . GLN B 1 32 ? 6.332 -16.566 102.584 1.00 26.54 32 GLN B CA 1
ATOM 3133 C C . GLN B 1 32 ? 6.044 -15.926 101.242 1.00 25.82 32 GLN B C 1
ATOM 3134 O O . GLN B 1 32 ? 5.781 -16.607 100.251 1.00 26.12 32 GLN B O 1
ATOM 3140 N N . PHE B 1 33 ? 6.065 -14.604 101.223 1.00 25.90 33 PHE B N 1
ATOM 3141 C CA . PHE B 1 33 ? 5.794 -13.864 100.013 1.00 27.43 33 PHE B CA 1
ATOM 3142 C C . PHE B 1 33 ? 7.093 -13.287 99.487 1.00 28.38 33 PHE B C 1
ATOM 3143 O O . PHE B 1 33 ? 7.855 -12.660 100.226 1.00 29.34 33 PHE B O 1
ATOM 3151 N N . LEU B 1 34 ? 7.357 -13.526 98.208 1.00 28.74 34 LEU B N 1
ATOM 3152 C CA . LEU B 1 34 ? 8.563 -13.019 97.574 1.00 27.59 34 LEU B CA 1
ATOM 3153 C C . LEU B 1 34 ? 8.135 -12.220 96.372 1.00 27.07 34 LEU B C 1
ATOM 3154 O O . LEU B 1 34 ? 7.075 -12.458 95.792 1.00 30.66 34 LEU B O 1
ATOM 3159 N N . LEU B 1 35 ? 8.949 -11.254 96.007 1.00 25.21 35 LEU B N 1
ATOM 3160 C CA . LEU B 1 35 ? 8.667 -10.457 94.839 1.00 25.34 35 LEU B CA 1
ATOM 3161 C C . LEU B 1 35 ? 9.896 -10.724 93.982 1.00 23.47 35 LEU B C 1
ATOM 3162 O O . LEU B 1 35 ? 11.007 -10.401 94.394 1.00 23.05 35 LEU B O 1
ATOM 3167 N N . LEU B 1 36 ? 9.710 -11.354 92.826 1.00 20.90 36 LEU B N 1
ATOM 3168 C CA . LEU B 1 36 ? 10.828 -11.666 91.940 1.00 19.96 36 LEU B CA 1
ATOM 3169 C C . LEU B 1 36 ? 10.789 -10.734 90.756 1.00 19.16 36 LEU B C 1
ATOM 3170 O O . LEU B 1 36 ? 9.723 -10.521 90.178 1.00 21.10 36 LEU B O 1
ATOM 3175 N N . ARG B 1 37 ? 11.921 -10.149 90.385 1.00 20.86 37 ARG B N 1
ATOM 3176 C CA . ARG B 1 37 ? 11.870 -9.296 89.207 1.00 20.60 37 ARG B CA 1
ATOM 3177 C C . ARG B 1 37 ? 12.883 -9.691 88.156 1.00 19.46 37 ARG B C 1
ATOM 3178 O O . ARG B 1 37 ? 14.040 -9.985 88.462 1.00 19.13 37 ARG B O 1
ATOM 3186 N N . ASP B 1 38 ? 12.434 -9.731 86.911 1.00 19.73 38 ASP B N 1
ATOM 3187 C CA . ASP B 1 38 ? 13.362 -10.042 85.853 1.00 18.97 38 ASP B CA 1
ATOM 3188 C C . ASP B 1 38 ? 13.439 -8.793 84.966 1.00 19.01 38 ASP B C 1
ATOM 3189 O O . ASP B 1 38 ? 12.934 -7.736 85.359 1.00 19.33 38 ASP B O 1
ATOM 3194 N N . ARG B 1 39 ? 14.097 -8.892 83.817 1.00 17.99 39 ARG B N 1
ATOM 3195 C CA . ARG B 1 39 ? 14.246 -7.736 82.956 1.00 20.12 39 ARG B CA 1
ATOM 3196 C C . ARG B 1 39 ? 12.924 -7.186 82.447 1.00 20.25 39 ARG B C 1
ATOM 3197 O O . ARG B 1 39 ? 12.867 -6.072 81.929 1.00 21.06 39 ARG B O 1
ATOM 3205 N N . SER B 1 40 ? 11.852 -7.954 82.613 1.00 20.25 40 SER B N 1
ATOM 3206 C CA . SER B 1 40 ? 10.533 -7.521 82.119 1.00 22.15 40 SER B CA 1
ATOM 3207 C C . SER B 1 40 ? 9.545 -7.090 83.201 1.00 22.34 40 SER B C 1
ATOM 3208 O O . SER B 1 40 ? 8.447 -6.645 82.882 1.00 23.10 40 SER B O 1
ATOM 3211 N N . GLY B 1 41 ? 9.917 -7.213 84.473 1.00 23.03 41 GLY B N 1
ATOM 3212 C CA . GLY B 1 41 ? 8.996 -6.790 85.518 1.00 22.85 41 GLY B CA 1
ATOM 3213 C C . GLY B 1 41 ? 9.099 -7.543 86.832 1.00 24.29 41 GLY B C 1
ATOM 3214 O O . GLY B 1 41 ? 10.091 -8.231 87.092 1.00 23.66 41 GLY B O 1
ATOM 3215 N N . VAL B 1 42 ? 8.076 -7.402 87.675 1.00 20.94 42 VAL B N 1
ATOM 3216 C CA . VAL B 1 42 ? 8.068 -8.087 88.963 1.00 22.19 42 VAL B CA 1
ATOM 3217 C C . VAL B 1 42 ? 6.845 -8.982 89.127 1.00 20.57 42 VAL B C 1
ATOM 3218 O O . VAL B 1 42 ? 5.756 -8.677 88.637 1.00 21.44 42 VAL B O 1
ATOM 3222 N N . VAL B 1 43 ? 7.043 -10.094 89.815 1.00 17.65 43 VAL B N 1
ATOM 3223 C CA . VAL B 1 43 ? 5.962 -11.023 90.069 1.00 17.46 43 VAL B CA 1
ATOM 3224 C C . VAL B 1 43 ? 6.030 -11.550 91.504 1.00 17.69 43 VAL B C 1
ATOM 3225 O O . VAL B 1 43 ? 7.118 -11.776 92.054 1.00 18.49 43 VAL B O 1
ATOM 3229 N N . GLN B 1 44 ? 4.859 -11.725 92.112 1.00 16.54 44 GLN B N 1
ATOM 3230 C CA . GLN B 1 44 ? 4.764 -12.241 93.466 1.00 15.90 44 GLN B CA 1
ATOM 3231 C C . GLN B 1 44 ? 4.940 -13.752 93.388 1.00 17.55 44 GLN B C 1
ATOM 3232 O O . GLN B 1 44 ? 4.390 -14.417 92.503 1.00 16.37 44 GLN B O 1
ATOM 3238 N N . VAL B 1 45 ? 5.739 -14.291 94.296 1.00 17.60 45 VAL B N 1
ATOM 3239 C CA . VAL B 1 45 ? 5.981 -15.725 94.334 1.00 18.88 45 VAL B CA 1
ATOM 3240 C C . VAL B 1 45 ? 5.571 -16.122 95.732 1.00 20.26 45 VAL B C 1
ATOM 3241 O O . VAL B 1 45 ? 5.905 -15.438 96.700 1.00 20.38 45 VAL B O 1
ATOM 3245 N N . VAL B 1 46 ? 4.809 -17.205 95.837 1.00 19.84 46 VAL B N 1
ATOM 3246 C CA . VAL B 1 46 ? 4.364 -17.670 97.133 1.00 20.10 46 VAL B CA 1
ATOM 3247 C C . VAL B 1 46 ? 5.007 -19.004 97.463 1.00 20.10 46 VAL B C 1
ATOM 3248 O O . VAL B 1 46 ? 4.937 -19.960 96.688 1.00 18.79 46 VAL B O 1
ATOM 3252 N N . THR B 1 47 ? 5.653 -19.057 98.617 1.00 20.93 47 THR B N 1
ATOM 3253 C CA . THR B 1 47 ? 6.294 -20.268 99.069 1.00 20.33 47 THR B CA 1
ATOM 3254 C C . THR B 1 47 ? 6.076 -20.347 100.587 1.00 22.36 47 THR B C 1
ATOM 3255 O O . THR B 1 47 ? 5.150 -19.714 101.104 1.00 20.80 47 THR B O 1
ATOM 3259 N N . GLY B 1 48 ? 6.899 -21.128 101.292 1.00 22.75 48 GLY B N 1
ATOM 3260 C CA . GLY B 1 48 ? 6.746 -21.264 102.735 1.00 24.22 48 GLY B CA 1
ATOM 3261 C C . GLY B 1 48 ? 7.758 -22.235 103.323 1.00 26.63 48 GLY B C 1
ATOM 3262 O O . GLY B 1 48 ? 8.279 -23.095 102.614 1.00 27.75 48 GLY B O 1
ATOM 3263 N N . GLY B 1 49 ? 8.054 -22.082 104.612 1.00 26.65 49 GLY B N 1
ATOM 3264 C CA . GLY B 1 49 ? 8.991 -22.962 105.297 1.00 27.61 49 GLY B CA 1
ATOM 3265 C C . GLY B 1 49 ? 10.430 -22.990 104.800 1.00 28.91 49 GLY B C 1
ATOM 3266 O O . GLY B 1 49 ? 11.189 -23.891 105.153 1.00 30.06 49 GLY B O 1
ATOM 3267 N N . LEU B 1 50 ? 10.826 -22.009 104.000 1.00 28.91 50 LEU B N 1
ATOM 3268 C CA . LEU B 1 50 ? 12.187 -21.993 103.489 1.00 29.36 50 LEU B CA 1
ATOM 3269 C C . LEU B 1 50 ? 13.080 -21.071 104.297 1.00 29.77 50 LEU B C 1
ATOM 3270 O O . LEU B 1 50 ? 12.601 -20.225 105.044 1.00 30.73 50 LEU B O 1
ATOM 3275 N N . LYS B 1 51 ? 14.385 -21.250 104.155 1.00 30.89 51 LYS B N 1
ATOM 3276 C CA . LYS B 1 51 ? 15.338 -20.380 104.815 1.00 32.32 51 LYS B CA 1
ATOM 3277 C C . LYS B 1 51 ? 15.615 -19.365 103.712 1.00 31.06 51 LYS B C 1
ATOM 3278 O O . LYS B 1 51 ? 16.445 -19.595 102.834 1.00 31.05 51 LYS B O 1
ATOM 3284 N N . LEU B 1 52 ? 14.888 -18.256 103.750 1.00 29.10 52 LEU B N 1
ATOM 3285 C CA . LEU B 1 52 ? 15.005 -17.223 102.730 1.00 27.13 52 LEU B CA 1
ATOM 3286 C C . LEU B 1 52 ? 16.347 -16.496 102.671 1.00 25.56 52 LEU B C 1
ATOM 3287 O O . LEU B 1 52 ? 16.934 -16.158 103.701 1.00 24.02 52 LEU B O 1
ATOM 3292 N N . PRO B 1 53 ? 16.855 -16.262 101.449 1.00 23.64 53 PRO B N 1
ATOM 3293 C CA . PRO B 1 53 ? 18.128 -15.565 101.247 1.00 22.78 53 PRO B CA 1
ATOM 3294 C C . PRO B 1 53 ? 17.848 -14.065 101.310 1.00 21.83 53 PRO B C 1
ATOM 3295 O O . PRO B 1 53 ? 16.684 -13.666 101.376 1.00 21.78 53 PRO B O 1
ATOM 3299 N N . LEU B 1 54 ? 18.890 -13.237 101.285 1.00 20.60 54 LEU B N 1
ATOM 3300 C CA . LEU B 1 54 ? 18.705 -11.786 101.352 1.00 19.66 54 LEU B CA 1
ATOM 3301 C C . LEU B 1 54 ? 18.181 -11.192 100.046 1.00 19.86 54 LEU B C 1
ATOM 3302 O O . LEU B 1 54 ? 18.214 -11.835 99.000 1.00 17.80 54 LEU B O 1
ATOM 3307 N N . PRO B 1 55 ? 17.663 -9.951 100.106 1.00 19.74 55 PRO B N 1
ATOM 3308 C CA . PRO B 1 55 ? 17.154 -9.294 98.901 1.00 19.25 55 PRO B CA 1
ATOM 3309 C C . PRO B 1 55 ? 18.314 -9.147 97.909 1.00 20.34 55 PRO B C 1
ATOM 3310 O O . PRO B 1 55 ? 19.480 -9.040 98.314 1.00 19.81 55 PRO B O 1
ATOM 3314 N N . GLU B 1 56 ? 17.973 -9.139 96.625 1.00 19.09 56 GLU B N 1
ATOM 3315 C CA . GLU B 1 56 ? 18.919 -9.026 95.521 1.00 20.00 56 GLU B CA 1
ATOM 3316 C C . GLU B 1 56 ? 19.684 -10.319 95.241 1.00 18.74 56 GLU B C 1
ATOM 3317 O O . GLU B 1 56 ? 20.692 -10.315 94.536 1.00 22.41 56 GLU B O 1
ATOM 3323 N N . SER B 1 57 ? 19.223 -11.431 95.804 1.00 18.56 57 SER B N 1
ATOM 3324 C CA . SER B 1 57 ? 19.865 -12.714 95.525 1.00 18.85 57 SER B CA 1
ATOM 3325 C C . SER B 1 57 ? 19.309 -13.136 94.169 1.00 18.55 57 SER B C 1
ATOM 3326 O O . SER B 1 57 ? 18.157 -12.820 93.840 1.00 18.82 57 SER B O 1
ATOM 3329 N N . ALA B 1 58 ? 20.119 -13.822 93.370 1.00 18.51 58 ALA B N 1
ATOM 3330 C CA . ALA B 1 58 ? 19.664 -14.294 92.066 1.00 17.30 58 ALA B CA 1
ATOM 3331 C C . ALA B 1 58 ? 18.953 -15.615 92.323 1.00 18.35 58 ALA B C 1
ATOM 3332 O O . ALA B 1 58 ? 19.480 -16.485 93.018 1.00 16.19 58 ALA B O 1
ATOM 3334 N N . LEU B 1 59 ? 17.759 -15.764 91.761 1.00 18.51 59 LEU B N 1
ATOM 3335 C CA . LEU B 1 59 ? 16.968 -16.970 91.977 1.00 19.74 59 LEU B CA 1
ATOM 3336 C C . LEU B 1 59 ? 16.382 -17.627 90.739 1.00 20.60 59 LEU B C 1
ATOM 3337 O O . LEU B 1 59 ? 16.258 -17.030 89.667 1.00 19.59 59 LEU B O 1
ATOM 3342 N N . ARG B 1 60 ? 15.990 -18.874 90.931 1.00 19.25 60 ARG B N 1
ATOM 3343 C CA . ARG B 1 60 ? 15.308 -19.628 89.907 1.00 19.74 60 ARG B CA 1
ATOM 3344 C C . ARG B 1 60 ? 14.068 -20.119 90.649 1.00 19.99 60 ARG B C 1
ATOM 3345 O O . ARG B 1 60 ? 14.178 -20.612 91.775 1.00 18.28 60 ARG B O 1
ATOM 3353 N N . VAL B 1 61 ? 12.897 -19.935 90.048 1.00 19.25 61 VAL B N 1
ATOM 3354 C CA . VAL B 1 61 ? 11.649 -20.375 90.658 1.00 20.32 61 VAL B CA 1
ATOM 3355 C C . VAL B 1 61 ? 10.806 -21.214 89.706 1.00 21.76 61 VAL B C 1
ATOM 3356 O O . VAL B 1 61 ? 10.572 -20.838 88.552 1.00 21.29 61 VAL B O 1
ATOM 3360 N N . ARG B 1 62 ? 10.353 -22.357 90.205 1.00 23.92 62 ARG B N 1
ATOM 3361 C CA . ARG B 1 62 ? 9.494 -23.254 89.430 1.00 25.88 62 ARG B CA 1
ATOM 3362 C C . ARG B 1 62 ? 8.152 -23.295 90.154 1.00 24.29 62 ARG B C 1
ATOM 3363 O O . ARG B 1 62 ? 8.095 -23.575 91.351 1.00 23.70 62 ARG B O 1
ATOM 3371 N N . GLY B 1 63 ? 7.074 -23.010 89.435 1.00 23.71 63 GLY B N 1
ATOM 3372 C CA . GLY B 1 63 ? 5.773 -23.021 90.073 1.00 23.68 63 GLY B CA 1
ATOM 3373 C C . GLY B 1 63 ? 4.559 -22.803 89.196 1.00 23.33 63 GLY B C 1
ATOM 3374 O O . GLY B 1 63 ? 4.674 -22.592 87.987 1.00 21.22 63 GLY B O 1
ATOM 3375 N N . LEU B 1 64 ? 3.390 -22.846 89.835 1.00 23.40 64 LEU B N 1
ATOM 3376 C CA . LEU B 1 64 ? 2.096 -22.692 89.168 1.00 24.55 64 LEU B CA 1
ATOM 3377 C C . LEU B 1 64 ? 1.603 -21.248 89.082 1.00 24.41 64 LEU B C 1
ATOM 3378 O O . LEU B 1 64 ? 1.547 -20.542 90.092 1.00 23.81 64 LEU B O 1
ATOM 3383 N N . VAL B 1 65 ? 1.246 -20.818 87.875 1.00 24.68 65 VAL B N 1
ATOM 3384 C CA . VAL B 1 65 ? 0.726 -19.470 87.659 1.00 24.07 65 VAL B CA 1
ATOM 3385 C C . VAL B 1 65 ? -0.740 -19.446 88.083 1.00 27.46 65 VAL B C 1
ATOM 3386 O O . VAL B 1 65 ? -1.579 -20.164 87.530 1.00 28.30 65 VAL B O 1
ATOM 3390 N N . VAL B 1 66 ? -1.036 -18.617 89.078 1.00 28.88 66 VAL B N 1
ATOM 3391 C CA . VAL B 1 66 ? -2.381 -18.487 89.616 1.00 28.64 66 VAL B CA 1
ATOM 3392 C C . VAL B 1 66 ? -2.866 -17.041 89.563 1.00 29.70 66 VAL B C 1
ATOM 3393 O O . VAL B 1 66 ? -2.117 -16.100 89.845 1.00 28.95 66 VAL B O 1
ATOM 3397 N N . GLU B 1 67 ? -4.128 -16.884 89.185 1.00 27.83 67 GLU B N 1
ATOM 3398 C CA . GLU B 1 67 ? -4.765 -15.585 89.075 1.00 29.57 67 GLU B CA 1
ATOM 3399 C C . GLU B 1 67 ? -4.862 -14.915 90.444 1.00 28.51 67 GLU B C 1
ATOM 3400 O O . GLU B 1 67 ? -5.157 -15.576 91.434 1.00 26.82 67 GLU B O 1
ATOM 3406 N N . ASN B 1 68 ? -4.613 -13.613 90.497 1.00 25.89 68 ASN B N 1
ATOM 3407 C CA . ASN B 1 68 ? -4.685 -12.889 91.761 1.00 27.19 68 ASN B CA 1
ATOM 3408 C C . ASN B 1 68 ? -4.575 -11.391 91.521 1.00 27.67 68 ASN B C 1
ATOM 3409 O O . ASN B 1 68 ? -3.474 -10.830 91.482 1.00 26.40 68 ASN B O 1
ATOM 3414 N N . ALA B 1 69 ? -5.734 -10.751 91.367 1.00 27.70 69 ALA B N 1
ATOM 3415 C CA . ALA B 1 69 ? -5.837 -9.312 91.088 1.00 29.44 69 ALA B CA 1
ATOM 3416 C C . ALA B 1 69 ? -5.116 -8.383 92.055 1.00 30.21 69 ALA B C 1
ATOM 3417 O O . ALA B 1 69 ? -4.688 -7.295 91.671 1.00 31.57 69 ALA B O 1
ATOM 3419 N N . LYS B 1 70 ? -4.992 -8.806 93.304 1.00 30.67 70 LYS B N 1
ATOM 3420 C CA . LYS B 1 70 ? -4.337 -7.975 94.300 1.00 35.17 70 LYS B CA 1
ATOM 3421 C C . LYS B 1 70 ? -2.831 -7.865 94.046 1.00 34.99 70 LYS B C 1
ATOM 3422 O O . LYS B 1 70 ? -2.229 -6.825 94.307 1.00 36.23 70 LYS B O 1
ATOM 3428 N N . ALA B 1 71 ? -2.240 -8.936 93.519 1.00 33.51 71 ALA B N 1
ATOM 3429 C CA . ALA B 1 71 ? -0.810 -8.976 93.246 1.00 31.70 71 ALA B CA 1
ATOM 3430 C C . ALA B 1 71 ? -0.423 -8.172 92.008 1.00 31.54 71 ALA B C 1
ATOM 3431 O O . ALA B 1 71 ? -1.245 -7.952 91.118 1.00 32.39 71 ALA B O 1
ATOM 3433 N N . PRO B 1 72 ? 0.845 -7.719 91.941 1.00 30.43 72 PRO B N 1
ATOM 3434 C CA . PRO B 1 72 ? 1.351 -6.939 90.806 1.00 29.31 72 PRO B CA 1
ATOM 3435 C C . PRO B 1 72 ? 1.144 -7.706 89.505 1.00 29.33 72 PRO B C 1
ATOM 3436 O O . PRO B 1 72 ? 1.608 -8.834 89.365 1.00 26.58 72 PRO B O 1
ATOM 3440 N N . GLY B 1 73 ? 0.449 -7.087 88.558 1.00 30.32 73 GLY B N 1
ATOM 3441 C CA . GLY B 1 73 ? 0.195 -7.751 87.299 1.00 31.01 73 GLY B CA 1
ATOM 3442 C C . GLY B 1 73 ? -0.984 -8.706 87.373 1.00 32.10 73 GLY B C 1
ATOM 3443 O O . GLY B 1 73 ? -1.236 -9.459 86.433 1.00 34.13 73 GLY B O 1
ATOM 3444 N N . GLY B 1 74 ? -1.700 -8.689 88.494 1.00 31.03 74 GLY B N 1
ATOM 3445 C CA . GLY B 1 74 ? -2.862 -9.554 88.665 1.00 31.58 74 GLY B CA 1
ATOM 3446 C C . GLY B 1 74 ? -2.563 -11.037 88.644 1.00 31.36 74 GLY B C 1
ATOM 3447 O O . GLY B 1 74 ? -3.472 -11.867 88.550 1.00 30.11 74 GLY B O 1
ATOM 3448 N N . LEU B 1 75 ? -1.275 -11.355 88.750 1.00 32.04 75 LEU B N 1
ATOM 3449 C CA . LEU B 1 75 ? -0.768 -12.731 88.729 1.00 30.96 75 LEU B CA 1
ATOM 3450 C C . LEU B 1 75 ? 0.036 -13.112 89.958 1.00 28.69 75 LEU B C 1
ATOM 3451 O O . LEU B 1 75 ? 0.476 -12.262 90.724 1.00 29.74 75 LEU B O 1
ATOM 3456 N N . GLU B 1 76 ? 0.274 -14.407 90.091 1.00 25.05 76 GLU B N 1
ATOM 3457 C CA . GLU B 1 76 ? 1.027 -14.929 91.201 1.00 25.54 76 GLU B CA 1
ATOM 3458 C C . GLU B 1 76 ? 1.606 -16.296 90.822 1.00 25.14 76 GLU B C 1
ATOM 3459 O O . GLU B 1 76 ? 1.032 -17.016 90.004 1.00 25.07 76 GLU B O 1
ATOM 3465 N N . VAL B 1 77 ? 2.770 -16.635 91.365 1.00 24.11 77 VAL B N 1
ATOM 3466 C CA . VAL B 1 77 ? 3.333 -17.946 91.085 1.00 23.70 77 VAL B CA 1
ATOM 3467 C C . VAL B 1 77 ? 3.483 -18.685 92.405 1.00 23.97 77 VAL B C 1
ATOM 3468 O O . VAL B 1 77 ? 4.196 -18.228 93.299 1.00 25.14 77 VAL B O 1
ATOM 3472 N N . GLN B 1 78 ? 2.799 -19.813 92.538 1.00 24.26 78 GLN B N 1
ATOM 3473 C CA . GLN B 1 78 ? 2.905 -20.607 93.753 1.00 26.08 78 GLN B CA 1
ATOM 3474 C C . GLN B 1 78 ? 4.093 -21.553 93.532 1.00 26.22 78 GLN B C 1
ATOM 3475 O O . GLN B 1 78 ? 4.018 -22.501 92.754 1.00 25.88 78 GLN B O 1
ATOM 3481 N N . ALA B 1 79 ? 5.201 -21.262 94.211 1.00 25.84 79 ALA B N 1
ATOM 3482 C CA . ALA B 1 79 ? 6.431 -22.035 94.064 1.00 27.23 79 ALA B CA 1
ATOM 3483 C C . ALA B 1 79 ? 6.399 -23.496 94.494 1.00 28.56 79 ALA B C 1
ATOM 3484 O O . ALA B 1 79 ? 5.933 -23.835 95.582 1.00 28.18 79 ALA B O 1
ATOM 3486 N N . LYS B 1 80 ? 6.916 -24.355 93.625 1.00 29.22 80 LYS B N 1
ATOM 3487 C CA . LYS B 1 80 ? 7.008 -25.774 93.911 1.00 31.67 80 LYS B CA 1
ATOM 3488 C C . LYS B 1 80 ? 8.478 -25.966 94.295 1.00 31.58 80 LYS B C 1
ATOM 3489 O O . LYS B 1 80 ? 8.850 -26.901 95.016 1.00 31.51 80 LYS B O 1
ATOM 3495 N N . GLU B 1 81 ? 9.317 -25.056 93.814 1.00 29.37 81 GLU B N 1
ATOM 3496 C CA . GLU B 1 81 ? 10.747 -25.128 94.085 1.00 30.17 81 GLU B CA 1
ATOM 3497 C C . GLU B 1 81 ? 11.400 -23.752 93.982 1.00 27.21 81 GLU B C 1
ATOM 3498 O O . GLU B 1 81 ? 11.067 -22.963 93.104 1.00 25.85 81 GLU B O 1
ATOM 3504 N N . VAL B 1 82 ? 12.312 -23.467 94.901 1.00 25.57 82 VAL B N 1
ATOM 3505 C CA . VAL B 1 82 ? 13.023 -22.204 94.882 1.00 24.71 82 VAL B CA 1
ATOM 3506 C C . VAL B 1 82 ? 14.511 -22.529 95.025 1.00 24.85 82 VAL B C 1
ATOM 3507 O O . VAL B 1 82 ? 14.925 -23.163 95.996 1.00 25.97 82 VAL B O 1
ATOM 3511 N N . GLU B 1 83 ? 15.296 -22.133 94.024 1.00 25.33 83 GLU B N 1
ATOM 3512 C CA . GLU B 1 83 ? 16.743 -22.367 94.017 1.00 25.09 83 GLU B CA 1
ATOM 3513 C C . GLU B 1 83 ? 17.453 -21.012 94.022 1.00 24.62 83 GLU B C 1
ATOM 3514 O O . GLU B 1 83 ? 17.147 -20.142 93.208 1.00 23.67 83 GLU B O 1
ATOM 3520 N N . VAL B 1 84 ? 18.386 -20.839 94.952 1.00 24.21 84 VAL B N 1
ATOM 3521 C CA . VAL B 1 84 ? 19.143 -19.601 95.039 1.00 24.75 84 VAL B CA 1
ATOM 3522 C C . VAL B 1 84 ? 20.377 -19.800 94.173 1.00 24.32 84 VAL B C 1
ATOM 3523 O O . VAL B 1 84 ? 21.234 -20.613 94.496 1.00 24.12 84 VAL B O 1
ATOM 3527 N N . LEU B 1 85 ? 20.444 -19.078 93.058 1.00 22.43 85 LEU B N 1
ATOM 3528 C CA . LEU B 1 85 ? 21.567 -19.193 92.130 1.00 21.82 85 LEU B CA 1
ATOM 3529 C C . LEU B 1 85 ? 22.791 -18.428 92.624 1.00 22.81 85 LEU B C 1
ATOM 3530 O O . LEU B 1 85 ? 23.928 -18.818 92.364 1.00 23.29 85 LEU B O 1
ATOM 3535 N N . SER B 1 86 ? 22.544 -17.336 93.338 1.00 21.88 86 SER B N 1
ATOM 3536 C CA . SER B 1 86 ? 23.621 -16.509 93.853 1.00 20.74 86 SER B CA 1
ATOM 3537 C C . SER B 1 86 ? 23.091 -15.652 94.988 1.00 19.54 86 SER B C 1
ATOM 3538 O O . SER B 1 86 ? 22.467 -14.620 94.760 1.00 20.73 86 SER B O 1
ATOM 3541 N N . PRO B 1 87 ? 23.325 -16.078 96.237 1.00 19.89 87 PRO B N 1
ATOM 3542 C CA . PRO B 1 87 ? 22.864 -15.332 97.411 1.00 19.18 87 PRO B CA 1
ATOM 3543 C C . PRO B 1 87 ? 23.614 -14.025 97.640 1.00 20.51 87 PRO B C 1
ATOM 3544 O O . PRO B 1 87 ? 24.840 -13.961 97.509 1.00 21.41 87 PRO B O 1
ATOM 3548 N N . ALA B 1 88 ? 22.875 -12.977 97.975 1.00 20.54 88 ALA B N 1
ATOM 3549 C CA . ALA B 1 88 ? 23.505 -11.698 98.252 1.00 23.24 88 ALA B CA 1
ATOM 3550 C C . ALA B 1 88 ? 24.129 -11.875 99.641 1.00 24.91 88 ALA B C 1
ATOM 3551 O O . ALA B 1 88 ? 23.612 -12.630 100.454 1.00 22.43 88 ALA B O 1
ATOM 3553 N N . LEU B 1 89 ? 25.237 -11.196 99.916 1.00 28.36 89 LEU B N 1
ATOM 3554 C CA . LEU B 1 89 ? 25.897 -11.357 101.210 1.00 31.65 89 LEU B CA 1
ATOM 3555 C C . LEU B 1 89 ? 25.575 -10.268 102.219 1.00 34.27 89 LEU B C 1
ATOM 3556 O O . LEU B 1 89 ? 25.638 -10.499 103.422 1.00 36.22 89 LEU B O 1
ATOM 3561 N N . GLU B 1 90 ? 25.236 -9.081 101.735 1.00 38.88 90 GLU B N 1
ATOM 3562 C CA . GLU B 1 90 ? 24.938 -7.961 102.619 1.00 42.96 90 GLU B CA 1
ATOM 3563 C C . GLU B 1 90 ? 23.636 -7.265 102.237 1.00 44.45 90 GLU B C 1
ATOM 3564 O O . GLU B 1 90 ? 23.192 -7.321 101.083 1.00 44.16 90 GLU B O 1
ATOM 3570 N N . PRO B 1 91 ? 22.997 -6.603 103.213 1.00 45.06 91 PRO B N 1
ATOM 3571 C CA . PRO B 1 91 ? 21.746 -5.896 102.940 1.00 45.17 91 PRO B CA 1
ATOM 3572 C C . PRO B 1 91 ? 22.075 -4.742 102.000 1.00 44.47 91 PRO B C 1
ATOM 3573 O O . PRO B 1 91 ? 23.146 -4.143 102.101 1.00 44.21 91 PRO B O 1
ATOM 3577 N N . THR B 1 92 ? 21.173 -4.438 101.075 1.00 45.34 92 THR B N 1
ATOM 3578 C CA . THR B 1 92 ? 21.414 -3.349 100.138 1.00 46.74 92 THR B CA 1
ATOM 3579 C C . THR B 1 92 ? 21.509 -2.032 100.899 1.00 48.43 92 THR B C 1
ATOM 3580 O O . THR B 1 92 ? 20.722 -1.772 101.809 1.00 48.44 92 THR B O 1
ATOM 3584 N N . PRO B 1 93 ? 22.487 -1.188 100.539 1.00 50.13 93 PRO B N 1
ATOM 3585 C CA . PRO B 1 93 ? 22.695 0.111 101.185 1.00 51.38 93 PRO B CA 1
ATOM 3586 C C . PRO B 1 93 ? 21.397 0.903 101.268 1.00 52.76 93 PRO B C 1
ATOM 3587 O O . PRO B 1 93 ? 21.144 1.604 102.247 1.00 53.05 93 PRO B O 1
ATOM 3591 N N . VAL B 1 94 ? 20.579 0.783 100.230 1.00 54.35 94 VAL B N 1
ATOM 3592 C CA . VAL B 1 94 ? 19.295 1.469 100.176 1.00 56.23 94 VAL B CA 1
ATOM 3593 C C . VAL B 1 94 ? 18.244 0.463 99.710 1.00 57.57 94 VAL B C 1
ATOM 3594 O O . VAL B 1 94 ? 18.548 -0.435 98.924 1.00 57.63 94 VAL B O 1
ATOM 3598 N N . GLU B 1 95 ? 17.017 0.594 100.208 1.00 58.36 95 GLU B N 1
ATOM 3599 C CA . GLU B 1 95 ? 15.949 -0.317 99.806 1.00 59.07 95 GLU B CA 1
ATOM 3600 C C . GLU B 1 95 ? 15.626 -0.093 98.332 1.00 58.96 95 GLU B C 1
ATOM 3601 O O . GLU B 1 95 ? 14.910 0.844 97.981 1.00 59.19 95 GLU B O 1
ATOM 3607 N N . ILE B 1 96 ? 16.165 -0.955 97.474 1.00 58.11 96 ILE B N 1
ATOM 3608 C CA . ILE B 1 96 ? 15.923 -0.854 96.041 1.00 57.28 96 ILE B CA 1
ATOM 3609 C C . ILE B 1 96 ? 14.429 -0.742 95.715 1.00 57.84 96 ILE B C 1
ATOM 3610 O O . ILE B 1 96 ? 14.030 0.104 94.913 1.00 58.87 96 ILE B O 1
ATOM 3615 N N . PRO B 1 97 ? 13.580 -1.581 96.341 1.00 57.49 97 PRO B N 1
ATOM 3616 C CA . PRO B 1 97 ? 12.136 -1.525 96.075 1.00 57.19 97 PRO B CA 1
ATOM 3617 C C . PRO B 1 97 ? 11.534 -0.121 96.202 1.00 57.50 97 PRO B C 1
ATOM 3618 O O . PRO B 1 97 ? 12.200 0.829 96.630 1.00 57.36 97 PRO B O 1
ATOM 3622 N N . TYR B 1 111 ? 24.832 4.548 94.902 1.00 43.75 111 TYR B N 1
ATOM 3623 C CA . TYR B 1 111 ? 25.224 3.140 94.847 1.00 44.89 111 TYR B CA 1
ATOM 3624 C C . TYR B 1 111 ? 24.750 2.503 93.550 1.00 44.32 111 TYR B C 1
ATOM 3625 O O . TYR B 1 111 ? 24.181 1.409 93.554 1.00 43.30 111 TYR B O 1
ATOM 3634 N N . ARG B 1 112 ? 24.989 3.207 92.450 1.00 42.65 112 ARG B N 1
ATOM 3635 C CA . ARG B 1 112 ? 24.604 2.767 91.114 1.00 42.46 112 ARG B CA 1
ATOM 3636 C C . ARG B 1 112 ? 24.689 1.264 90.860 1.00 38.62 112 ARG B C 1
ATOM 3637 O O . ARG B 1 112 ? 23.712 0.650 90.437 1.00 37.72 112 ARG B O 1
ATOM 3645 N N . TYR B 1 113 ? 25.864 0.686 91.103 1.00 34.56 113 TYR B N 1
ATOM 3646 C CA . TYR B 1 113 ? 26.087 -0.738 90.858 1.00 32.16 113 TYR B CA 1
ATOM 3647 C C . TYR B 1 113 ? 24.943 -1.647 91.305 1.00 30.49 113 TYR B C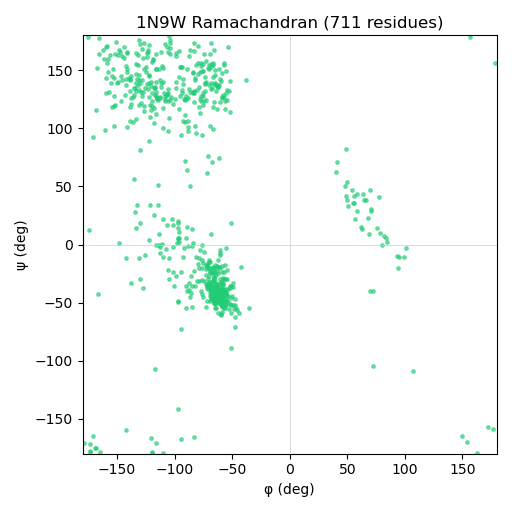 1
ATOM 3648 O O . TYR B 1 113 ? 24.831 -2.778 90.838 1.00 28.82 113 TYR B O 1
ATOM 3657 N N . VAL B 1 114 ? 24.082 -1.151 92.191 1.00 28.16 114 VAL B N 1
ATOM 3658 C CA . VAL B 1 114 ? 22.968 -1.952 92.666 1.00 27.40 114 VAL B CA 1
ATOM 3659 C C . VAL B 1 114 ? 21.601 -1.255 92.524 1.00 26.63 114 VAL B C 1
ATOM 3660 O O . VAL B 1 114 ? 20.603 -1.903 92.183 1.00 25.09 114 VAL B O 1
ATOM 3664 N N . THR B 1 115 ? 21.549 0.054 92.753 1.00 25.17 115 THR B N 1
ATOM 3665 C CA . THR B 1 115 ? 20.291 0.802 92.635 1.00 25.55 115 THR B CA 1
ATOM 3666 C C . THR B 1 115 ? 19.815 0.904 91.191 1.00 25.52 115 THR B C 1
ATOM 3667 O O . THR B 1 115 ? 18.636 1.141 90.933 1.00 27.29 115 THR B O 1
ATOM 3671 N N . LEU B 1 116 ? 20.725 0.714 90.243 1.00 24.88 116 LEU B N 1
ATOM 3672 C CA . LEU B 1 116 ? 20.342 0.798 88.838 1.00 25.80 116 LEU B CA 1
ATOM 3673 C C . LEU B 1 116 ? 19.465 -0.382 88.432 1.00 24.20 116 LEU B C 1
ATOM 3674 O O . LEU B 1 116 ? 18.832 -0.361 87.373 1.00 22.34 116 LEU B O 1
ATOM 3679 N N . ARG B 1 117 ? 19.416 -1.400 89.285 1.00 21.31 117 ARG B N 1
ATOM 3680 C CA . ARG B 1 117 ? 18.607 -2.572 88.994 1.00 23.60 117 ARG B CA 1
ATOM 3681 C C . ARG B 1 117 ? 17.114 -2.258 89.144 1.00 23.93 117 ARG B C 1
ATOM 3682 O O . ARG B 1 117 ? 16.278 -2.953 88.580 1.00 25.05 117 ARG B O 1
ATOM 3690 N N . GLY B 1 118 ? 16.784 -1.200 89.886 1.00 24.68 118 GLY B N 1
ATOM 3691 C CA . GLY B 1 118 ? 15.385 -0.838 90.063 1.00 25.12 118 GLY B CA 1
ATOM 3692 C C . GLY B 1 118 ? 14.681 -0.629 88.732 1.00 25.38 118 GLY B C 1
ATOM 3693 O O . GLY B 1 118 ? 15.315 -0.212 87.760 1.00 25.30 118 GLY B O 1
ATOM 3694 N N . GLU B 1 119 ? 13.382 -0.922 88.684 1.00 25.18 119 GLU B N 1
ATOM 3695 C CA . GLU B 1 119 ? 12.593 -0.771 87.457 1.00 27.28 119 GLU B CA 1
ATOM 3696 C C . GLU B 1 119 ? 12.595 0.654 86.909 1.00 26.86 119 GLU B C 1
ATOM 3697 O O . GLU B 1 119 ? 12.790 0.869 85.714 1.00 26.17 119 GLU B O 1
ATOM 3703 N N . LYS B 1 120 ? 12.354 1.620 87.787 1.00 26.48 120 LYS B N 1
ATOM 3704 C CA . LYS B 1 120 ? 12.314 3.005 87.368 1.00 28.04 120 LYS B CA 1
ATOM 3705 C C . LYS B 1 120 ? 13.697 3.554 87.083 1.00 25.51 120 LYS B C 1
ATOM 3706 O O . LYS B 1 120 ? 13.862 4.420 86.233 1.00 27.69 120 LYS B O 1
ATOM 3712 N N . ALA B 1 121 ? 14.697 3.052 87.791 1.00 25.57 121 ALA B N 1
ATOM 3713 C CA . ALA B 1 121 ? 16.058 3.522 87.581 1.00 23.99 121 ALA B CA 1
ATOM 3714 C C . ALA B 1 121 ? 16.639 3.038 86.249 1.00 22.99 121 ALA B C 1
ATOM 3715 O O . ALA B 1 121 ? 17.386 3.767 85.592 1.00 22.22 121 ALA B O 1
ATOM 3717 N N . ARG B 1 122 ? 16.280 1.821 85.852 1.00 20.94 122 ARG B N 1
ATOM 3718 C CA . ARG B 1 122 ? 16.783 1.213 84.609 1.00 21.53 122 ARG B CA 1
ATOM 3719 C C . ARG B 1 122 ? 15.962 1.609 83.370 1.00 20.08 122 ARG B C 1
ATOM 3720 O O . ARG B 1 122 ? 16.476 1.611 82.252 1.00 18.67 122 ARG B O 1
ATOM 3728 N N . ALA B 1 123 ? 14.687 1.929 83.585 1.00 17.46 123 ALA B N 1
ATOM 3729 C CA . ALA B 1 123 ? 13.785 2.259 82.490 1.00 20.85 123 ALA B CA 1
ATOM 3730 C C . ALA B 1 123 ? 14.259 3.311 81.473 1.00 21.09 123 ALA B C 1
ATOM 3731 O O . ALA B 1 123 ? 14.112 3.121 80.266 1.00 20.13 123 ALA B O 1
ATOM 3733 N N . PRO B 1 124 ? 14.836 4.430 81.937 1.00 22.81 124 PRO B N 1
ATOM 3734 C CA . PRO B 1 124 ? 15.297 5.452 80.982 1.00 23.34 124 PRO B CA 1
ATOM 3735 C C . PRO B 1 124 ? 16.368 4.924 80.013 1.00 25.42 124 PRO B C 1
ATOM 3736 O O . PRO B 1 124 ? 16.439 5.349 78.854 1.00 25.16 124 PRO B O 1
ATOM 3740 N N . LEU B 1 125 ? 17.200 4.003 80.488 1.00 25.22 125 LEU B N 1
ATOM 3741 C CA . LEU B 1 125 ? 18.248 3.440 79.645 1.00 26.55 125 LEU B CA 1
ATOM 3742 C C . LEU B 1 125 ? 17.643 2.490 78.603 1.00 23.83 125 LEU B C 1
ATOM 3743 O O . LEU B 1 125 ? 18.131 2.395 77.474 1.00 24.83 125 LEU B O 1
ATOM 3748 N N . LYS B 1 126 ? 16.573 1.805 78.992 1.00 22.76 126 LYS B N 1
ATOM 3749 C CA . LYS B 1 126 ? 15.879 0.874 78.111 1.00 23.43 126 LYS B CA 1
ATOM 3750 C C . LYS B 1 126 ? 15.207 1.690 77.000 1.00 23.71 126 LYS B C 1
ATOM 3751 O O . LYS B 1 126 ? 15.216 1.306 75.828 1.00 21.74 126 LYS B O 1
ATOM 3757 N N . VAL B 1 127 ? 14.642 2.830 77.379 1.00 22.95 127 VAL B N 1
ATOM 3758 C CA . VAL B 1 127 ? 13.983 3.697 76.419 1.00 23.46 127 VAL B CA 1
ATOM 3759 C C . VAL B 1 127 ? 15.027 4.298 75.480 1.00 21.76 127 VAL B C 1
ATOM 3760 O O . VAL B 1 127 ? 14.809 4.387 74.275 1.00 20.84 127 VAL B O 1
ATOM 3764 N N . GLN B 1 128 ? 16.177 4.678 76.030 1.00 23.53 128 GLN B N 1
ATOM 3765 C CA . GLN B 1 128 ? 17.245 5.253 75.205 1.00 24.07 128 GLN B CA 1
ATOM 3766 C C . GLN B 1 128 ? 17.723 4.255 74.142 1.00 23.85 128 GLN B C 1
ATOM 3767 O O . GLN B 1 128 ? 17.993 4.639 73.008 1.00 23.85 128 GLN B O 1
ATOM 3773 N N . ALA B 1 129 ? 17.838 2.984 74.527 1.00 22.31 129 ALA B N 1
ATOM 3774 C CA . ALA B 1 129 ? 18.282 1.964 73.599 1.00 21.98 129 ALA B CA 1
ATOM 3775 C C . ALA B 1 129 ? 17.266 1.859 72.480 1.00 21.78 129 ALA B C 1
ATOM 3776 O O . ALA B 1 129 ? 17.618 1.633 71.318 1.00 20.10 129 ALA B O 1
ATOM 3778 N N . ALA B 1 130 ? 15.993 2.027 72.815 1.00 22.80 130 ALA B N 1
ATOM 3779 C CA . ALA B 1 130 ? 14.966 1.950 71.785 1.00 22.54 130 ALA B CA 1
ATOM 3780 C C . ALA B 1 130 ? 15.101 3.154 70.848 1.00 23.03 130 ALA B C 1
ATOM 3781 O O . ALA B 1 130 ? 15.111 2.982 69.631 1.00 22.88 130 ALA B O 1
ATOM 3783 N N . L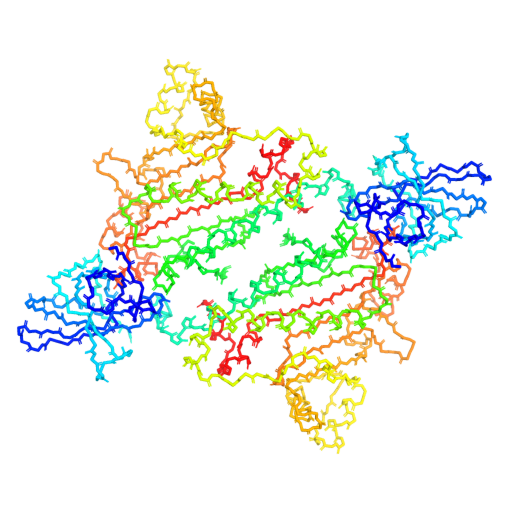EU B 1 131 ? 15.246 4.361 71.400 1.00 22.78 131 LEU B N 1
ATOM 3784 C CA . LEU B 1 131 ? 15.397 5.569 70.561 1.00 22.70 131 LEU B CA 1
ATOM 3785 C C . LEU B 1 131 ? 16.563 5.452 69.577 1.00 22.62 131 LEU B C 1
ATOM 3786 O O . LEU B 1 131 ? 16.451 5.845 68.416 1.00 22.82 131 LEU B O 1
ATOM 3791 N N . VAL B 1 132 ? 17.686 4.925 70.047 1.00 22.08 132 VAL B N 1
ATOM 3792 C CA . VAL B 1 132 ? 18.854 4.776 69.191 1.00 20.86 132 VAL B CA 1
ATOM 3793 C C . VAL B 1 132 ? 18.604 3.726 68.103 1.00 23.02 132 VAL B C 1
ATOM 3794 O O . VAL B 1 132 ? 19.070 3.874 66.965 1.00 22.66 132 VAL B O 1
ATOM 3798 N N . ARG B 1 133 ? 17.869 2.668 68.446 1.00 23.11 133 ARG B N 1
ATOM 3799 C CA . ARG B 1 133 ? 17.555 1.623 67.475 1.00 23.98 133 ARG B CA 1
ATOM 3800 C C . ARG B 1 133 ? 16.716 2.255 66.355 1.00 23.59 133 ARG B C 1
ATOM 3801 O O . ARG B 1 133 ? 16.953 2.004 65.169 1.00 23.20 133 ARG B O 1
ATOM 3809 N N . GLY B 1 134 ? 15.752 3.091 66.742 1.00 23.39 134 GLY B N 1
ATOM 3810 C CA . GLY B 1 134 ? 14.904 3.765 65.767 1.00 23.60 134 GLY B CA 1
ATOM 3811 C C . GLY B 1 134 ? 15.727 4.693 64.901 1.00 22.59 134 GLY B C 1
ATOM 3812 O O . GLY B 1 134 ? 15.492 4.827 63.699 1.00 23.02 134 GLY B O 1
ATOM 3813 N N . PHE B 1 135 ? 16.702 5.333 65.533 1.00 22.40 135 PHE B N 1
ATOM 3814 C CA . PHE B 1 135 ? 17.605 6.264 64.869 1.00 22.79 135 PHE B CA 1
ATOM 3815 C C . PHE B 1 135 ? 18.315 5.571 63.711 1.00 24.89 135 PHE B C 1
ATOM 3816 O O . PHE B 1 135 ? 18.270 6.040 62.575 1.00 24.41 135 PHE B O 1
ATOM 3824 N N . ARG B 1 136 ? 18.966 4.445 64.010 1.00 25.05 136 ARG B N 1
ATOM 3825 C CA . ARG B 1 136 ? 19.699 3.685 63.002 1.00 24.94 136 ARG B CA 1
ATOM 3826 C C . ARG B 1 136 ? 18.806 3.056 61.922 1.00 24.82 136 ARG B C 1
ATOM 3827 O O . ARG B 1 136 ? 19.200 2.981 60.756 1.00 24.53 136 ARG B O 1
ATOM 3835 N N . ARG B 1 137 ? 17.618 2.600 62.311 1.00 26.01 137 ARG B N 1
ATOM 3836 C CA . ARG B 1 137 ? 16.695 1.979 61.368 1.00 26.48 137 ARG B CA 1
ATOM 3837 C C . ARG B 1 137 ? 16.239 2.996 60.325 1.00 26.34 137 ARG B C 1
ATOM 3838 O O . ARG B 1 137 ? 16.379 2.760 59.127 1.00 25.36 137 ARG B O 1
ATOM 3846 N N . TYR B 1 138 ? 15.702 4.125 60.777 1.00 25.61 138 TYR B N 1
ATOM 3847 C CA . TYR B 1 138 ? 15.224 5.139 59.844 1.00 26.67 138 TYR B CA 1
ATOM 3848 C C . TYR B 1 138 ? 16.303 5.540 58.851 1.00 25.21 138 TYR B C 1
ATOM 3849 O O . TYR B 1 138 ? 16.063 5.559 57.651 1.00 24.16 138 TYR B O 1
ATOM 3858 N N . LEU B 1 139 ? 17.492 5.853 59.353 1.00 25.48 139 LEU B N 1
ATOM 3859 C CA . LEU B 1 139 ? 18.586 6.257 58.479 1.00 25.15 139 LEU B CA 1
ATOM 3860 C C . LEU B 1 139 ? 19.061 5.121 57.563 1.00 25.88 139 LEU B C 1
ATOM 3861 O O . LEU B 1 139 ? 19.351 5.359 56.386 1.00 27.89 139 LEU B O 1
ATOM 3866 N N . ASP B 1 140 ? 19.148 3.895 58.082 1.00 26.09 140 ASP B N 1
ATOM 3867 C CA . ASP B 1 140 ? 19.562 2.755 57.247 1.00 27.82 140 ASP B CA 1
ATOM 3868 C C . ASP B 1 140 ? 18.587 2.596 56.074 1.00 27.49 140 ASP B C 1
ATOM 3869 O O . ASP B 1 140 ? 19.004 2.313 54.958 1.00 28.16 140 ASP B O 1
ATOM 3874 N N . ARG B 1 141 ? 17.291 2.759 56.338 1.00 27.91 141 ARG B N 1
ATOM 3875 C CA . ARG B 1 141 ? 16.293 2.629 55.283 1.00 29.77 141 ARG B CA 1
ATOM 3876 C C . ARG B 1 141 ? 16.404 3.742 54.231 1.00 30.20 141 ARG B C 1
ATOM 3877 O O . ARG B 1 141 ? 15.908 3.586 53.115 1.00 30.59 141 ARG B O 1
ATOM 3885 N N . GLN B 1 142 ? 17.048 4.856 54.590 1.00 29.01 142 GLN B N 1
ATOM 3886 C CA . GLN B 1 142 ? 17.267 5.969 53.660 1.00 29.52 142 GLN B CA 1
ATOM 3887 C C . GLN B 1 142 ? 18.676 5.848 53.060 1.00 29.38 142 GLN B C 1
ATOM 3888 O O . GLN B 1 142 ? 19.254 6.830 52.587 1.00 27.35 142 GLN B O 1
ATOM 3894 N N . ASP B 1 143 ? 19.234 4.643 53.116 1.00 28.93 143 ASP B N 1
ATOM 3895 C CA . ASP B 1 143 ? 20.554 4.372 52.568 1.00 28.15 143 ASP B CA 1
ATOM 3896 C C . ASP B 1 143 ? 21.750 5.020 53.259 1.00 27.43 143 ASP B C 1
ATOM 3897 O O . ASP B 1 143 ? 22.801 5.200 52.636 1.00 24.73 143 ASP B O 1
ATOM 3902 N N . PHE B 1 144 ? 21.613 5.387 54.527 1.00 24.74 144 PHE B N 1
ATOM 3903 C CA . PHE B 1 144 ? 22.752 5.962 55.233 1.00 24.66 144 PHE B CA 1
ATOM 3904 C C . PHE B 1 144 ? 23.671 4.811 55.599 1.00 25.08 144 PHE B C 1
ATOM 3905 O O . PHE B 1 144 ? 23.234 3.661 55.690 1.00 24.30 144 PHE B O 1
ATOM 3913 N N . THR B 1 145 ? 24.947 5.116 55.795 1.00 24.45 145 THR B N 1
ATOM 3914 C CA . THR B 1 145 ? 25.919 4.103 56.187 1.00 24.50 145 THR B CA 1
ATOM 3915 C C . THR B 1 145 ? 26.535 4.496 57.540 1.00 24.95 145 THR B C 1
ATOM 3916 O O . THR B 1 145 ? 27.079 5.590 57.690 1.00 23.06 145 THR B O 1
ATOM 3920 N N . GLU B 1 146 ? 26.423 3.599 58.522 1.00 24.44 146 GLU B N 1
ATOM 3921 C CA . GLU B 1 146 ? 26.975 3.844 59.854 1.00 23.93 146 GLU B CA 1
ATOM 3922 C C . GLU B 1 146 ? 28.494 3.840 59.763 1.00 24.30 146 GLU B C 1
ATOM 3923 O O . GLU B 1 146 ? 29.084 2.965 59.125 1.00 22.40 146 GLU B O 1
ATOM 3929 N N . ILE B 1 147 ? 29.126 4.830 60.385 1.00 24.22 147 ILE B N 1
ATOM 3930 C CA . ILE B 1 147 ? 30.573 4.913 60.371 1.00 23.94 147 ILE B CA 1
ATOM 3931 C C . ILE B 1 147 ? 31.122 4.936 61.783 1.00 25.25 147 ILE B C 1
ATOM 3932 O O . ILE B 1 147 ? 30.388 5.157 62.750 1.00 25.06 147 ILE B O 1
ATOM 3937 N N . PHE B 1 148 ? 32.428 4.715 61.881 1.00 27.54 148 PHE B N 1
ATOM 3938 C CA . PHE B 1 148 ? 33.122 4.701 63.156 1.00 29.96 148 PHE B CA 1
ATOM 3939 C C . PHE B 1 148 ? 34.417 5.490 63.004 1.00 32.40 148 PHE B C 1
ATOM 3940 O O . PHE B 1 148 ? 35.367 5.017 62.382 1.00 32.86 148 PHE B O 1
ATOM 3948 N N . THR B 1 149 ? 34.441 6.697 63.563 1.00 34.72 149 THR B N 1
ATOM 3949 C CA . THR B 1 149 ? 35.607 7.567 63.472 1.00 39.04 149 THR B CA 1
ATOM 3950 C C . THR B 1 149 ? 36.407 7.621 64.773 1.00 42.46 149 THR B C 1
ATOM 3951 O O . THR B 1 149 ? 35.924 7.219 65.835 1.00 42.30 149 THR B O 1
ATOM 3955 N N . PRO B 1 150 ? 37.650 8.118 64.703 1.00 45.19 150 PRO B N 1
ATOM 3956 C CA . PRO B 1 150 ? 38.501 8.212 65.895 1.00 47.47 150 PRO B CA 1
ATOM 3957 C C . PRO B 1 150 ? 37.977 9.216 66.925 1.00 48.41 150 PRO B C 1
ATOM 3958 O O . PRO B 1 150 ? 37.797 8.875 68.097 1.00 50.36 150 PRO B O 1
ATOM 3962 N N . GLN B 1 180 ? 34.306 16.308 63.410 1.00 52.32 180 GLN B N 1
ATOM 3963 C CA . GLN B 1 180 ? 33.484 17.029 62.440 1.00 53.58 180 GLN B CA 1
ATOM 3964 C C . GLN B 1 180 ? 34.026 16.827 61.030 1.00 51.99 180 GLN B C 1
ATOM 3965 O O . GLN B 1 180 ? 33.267 16.641 60.083 1.00 51.08 180 GLN B O 1
ATOM 3971 N N . LEU B 1 181 ? 35.348 16.872 60.906 1.00 50.74 181 LEU B N 1
ATOM 3972 C CA . LEU B 1 181 ? 36.011 16.693 59.623 1.00 49.41 181 LEU B CA 1
ATOM 3973 C C . LEU B 1 181 ? 35.809 15.284 59.088 1.00 48.21 181 LEU B C 1
ATOM 3974 O O . LEU B 1 181 ? 35.552 15.094 57.901 1.00 47.64 181 LEU B O 1
ATOM 3979 N N . TYR B 1 182 ? 35.932 14.293 59.963 1.00 46.12 182 TYR B N 1
ATOM 3980 C CA . TYR B 1 182 ? 35.773 12.915 59.533 1.00 45.20 182 TYR B CA 1
ATOM 3981 C C . TYR B 1 182 ? 34.400 12.663 58.931 1.00 43.08 182 TYR B C 1
ATOM 3982 O O . TYR B 1 182 ? 34.286 11.993 57.912 1.00 40.70 182 TYR B O 1
ATOM 3991 N N . LYS B 1 183 ? 33.359 13.210 59.545 1.00 41.08 183 LYS B N 1
ATOM 3992 C CA . LYS B 1 183 ? 32.019 13.004 59.025 1.00 40.89 183 LYS B CA 1
ATOM 3993 C C . LYS B 1 183 ? 31.835 13.659 57.658 1.00 39.79 183 LYS B C 1
ATOM 3994 O O . LYS B 1 183 ? 31.031 13.195 56.848 1.00 39.58 183 LYS B O 1
ATOM 4000 N N . GLN B 1 184 ? 32.576 14.728 57.388 1.00 38.65 184 GLN B N 1
ATOM 4001 C CA . GLN B 1 184 ? 32.456 15.394 56.094 1.00 37.53 184 GLN B CA 1
ATOM 4002 C C . GLN B 1 184 ? 33.176 14.578 55.038 1.00 34.70 184 GLN B C 1
ATOM 4003 O O . GLN B 1 184 ? 32.669 14.383 53.932 1.00 34.48 184 GLN B O 1
ATOM 4009 N N . ILE B 1 185 ? 34.356 14.091 55.392 1.00 33.06 185 ILE B N 1
ATOM 4010 C CA . ILE B 1 185 ? 35.128 13.271 54.480 1.00 32.21 185 ILE B CA 1
ATOM 4011 C C . ILE B 1 185 ? 34.325 12.032 54.124 1.00 32.43 185 ILE B C 1
ATOM 4012 O O . ILE B 1 185 ? 34.325 11.597 52.973 1.00 32.71 185 ILE B O 1
ATOM 4017 N N . MET B 1 186 ? 33.632 11.459 55.103 1.00 31.22 186 MET B N 1
ATOM 4018 C CA . MET B 1 186 ? 32.853 10.259 54.816 1.00 31.35 186 MET B CA 1
ATOM 4019 C C . MET B 1 186 ? 31.629 10.573 53.953 1.00 30.27 186 MET B C 1
ATOM 4020 O O . MET B 1 186 ? 31.082 9.681 53.312 1.00 30.02 186 MET B O 1
ATOM 4025 N N . VAL B 1 187 ? 31.207 11.835 53.929 1.00 29.96 187 VAL B N 1
ATOM 4026 C CA . VAL B 1 187 ? 30.075 12.229 53.090 1.00 29.89 187 VAL B CA 1
ATOM 4027 C C . VAL B 1 187 ? 30.488 12.082 51.619 1.00 29.49 187 VAL B C 1
ATOM 4028 O O . VAL B 1 187 ? 29.662 11.791 50.760 1.00 30.22 187 VAL B O 1
ATOM 4032 N N . GLY B 1 188 ? 31.772 12.292 51.339 1.00 29.57 188 GLY B N 1
ATOM 4033 C CA . GLY B 1 188 ? 32.258 12.165 49.976 1.00 30.10 188 GLY B CA 1
ATOM 4034 C C . GLY B 1 188 ? 32.462 10.708 49.598 1.00 30.90 188 GLY B C 1
ATOM 4035 O O . GLY B 1 188 ? 32.672 10.378 48.434 1.00 30.68 188 GLY B O 1
ATOM 4036 N N . VAL B 1 189 ? 32.399 9.834 50.598 1.00 31.33 189 VAL B N 1
ATOM 4037 C CA . VAL B 1 189 ? 32.575 8.404 50.388 1.00 29.76 189 VAL B CA 1
ATOM 4038 C C . VAL B 1 189 ? 31.230 7.687 50.277 1.00 29.94 189 VAL B C 1
ATOM 4039 O O . VAL B 1 189 ? 31.005 6.915 49.341 1.00 30.29 189 VAL B O 1
ATOM 4043 N N . PHE B 1 190 ? 30.329 7.964 51.215 1.00 29.82 190 PHE B N 1
ATOM 4044 C CA . PHE B 1 190 ? 29.015 7.315 51.240 1.00 29.48 190 PHE B CA 1
ATOM 4045 C C . PHE B 1 190 ? 27.817 8.242 51.034 1.00 29.34 190 PHE B C 1
ATOM 4046 O O . PHE B 1 190 ? 26.674 7.786 51.043 1.00 29.56 190 PHE B O 1
ATOM 4054 N N . GLU B 1 191 ? 28.083 9.535 50.862 1.00 30.00 191 GLU B N 1
ATOM 4055 C CA . GLU B 1 191 ? 27.030 10.532 50.625 1.00 31.83 191 GLU B CA 1
ATOM 4056 C C . GLU B 1 191 ? 26.128 10.808 51.830 1.00 32.53 191 GLU B C 1
ATOM 4057 O O . GLU B 1 191 ? 25.756 11.956 52.088 1.00 31.48 191 GLU B O 1
ATOM 4063 N N . ARG B 1 192 ? 25.776 9.750 52.556 1.00 31.01 192 ARG B N 1
ATOM 4064 C CA . ARG B 1 192 ? 24.903 9.846 53.729 1.00 31.58 192 ARG B CA 1
ATOM 4065 C C . ARG B 1 192 ? 25.446 8.929 54.814 1.00 29.64 192 ARG B C 1
ATOM 4066 O O . ARG B 1 192 ? 25.518 7.712 54.628 1.00 29.31 192 ARG B O 1
ATOM 4074 N N . VAL B 1 193 ? 25.825 9.515 55.942 1.00 28.51 193 VAL B N 1
ATOM 4075 C CA . VAL B 1 193 ? 26.378 8.738 57.044 1.00 26.50 193 VAL B CA 1
ATOM 4076 C C . VAL B 1 193 ? 25.904 9.240 58.398 1.00 27.22 193 VAL B C 1
ATOM 4077 O O . VAL B 1 193 ? 25.370 10.341 58.518 1.00 25.55 193 VAL B O 1
ATOM 4081 N N . TYR B 1 194 ? 26.093 8.410 59.416 1.00 25.55 194 TYR B N 1
ATOM 4082 C CA . TYR B 1 194 ? 25.713 8.785 60.761 1.00 26.07 194 TYR B CA 1
ATOM 4083 C C . TYR B 1 194 ? 26.604 8.049 61.732 1.00 27.12 194 TYR B C 1
ATOM 4084 O O . TYR B 1 194 ? 27.280 7.082 61.372 1.00 25.70 194 TYR B O 1
ATOM 4093 N N . GLU B 1 195 ? 26.620 8.511 62.972 1.00 27.71 195 GLU B N 1
ATOM 4094 C CA . GLU B 1 195 ? 27.446 7.866 63.974 1.00 28.08 195 GLU B CA 1
ATOM 4095 C C . GLU B 1 195 ? 26.872 8.048 65.361 1.00 27.26 195 GLU B C 1
ATOM 4096 O O . GLU B 1 195 ? 26.296 9.088 65.693 1.00 27.46 195 GLU B O 1
ATOM 4102 N N . VAL B 1 196 ? 27.020 7.001 66.156 1.00 25.14 196 VAL B N 1
ATOM 4103 C CA . VAL B 1 196 ? 26.544 6.972 67.525 1.00 26.29 196 VAL B CA 1
ATOM 4104 C C . VAL B 1 196 ? 27.770 6.792 68.389 1.00 29.58 196 VAL B C 1
ATOM 4105 O O . VAL B 1 196 ? 28.323 5.697 68.463 1.00 29.72 196 VAL B O 1
ATOM 4109 N N . ALA B 1 197 ? 28.210 7.861 69.038 1.00 32.98 197 ALA B N 1
ATOM 4110 C CA . ALA B 1 197 ? 29.395 7.762 69.883 1.00 35.71 197 ALA B CA 1
ATOM 4111 C C . ALA B 1 197 ? 29.445 8.863 70.932 1.00 37.11 197 ALA B C 1
ATOM 4112 O O . ALA B 1 197 ? 28.786 9.893 70.796 1.00 35.83 197 ALA B O 1
ATOM 4114 N N . PRO B 1 198 ? 30.230 8.655 72.003 1.00 40.11 198 PRO B N 1
ATOM 4115 C CA . PRO B 1 198 ? 30.355 9.646 73.083 1.00 40.58 198 PRO B CA 1
ATOM 4116 C C . PRO B 1 198 ? 31.084 10.910 72.629 1.00 41.64 198 PRO B C 1
ATOM 4117 O O . PRO B 1 198 ? 31.859 10.880 71.675 1.00 41.05 198 PRO B O 1
ATOM 4121 N N . VAL B 1 199 ? 30.818 12.016 73.317 1.00 43.41 199 VAL B N 1
ATOM 4122 C CA . VAL B 1 199 ? 31.430 13.301 72.996 1.00 45.18 199 VAL B CA 1
ATOM 4123 C C . VAL B 1 199 ? 31.744 14.087 74.266 1.00 46.33 199 VAL B C 1
ATOM 4124 O O . VAL B 1 199 ? 31.420 13.650 75.376 1.00 47.80 199 VAL B O 1
ATOM 4128 N N . GLU B 1 213 ? 30.903 14.145 79.086 1.00 53.55 213 GLU B N 1
ATOM 4129 C CA . GLU B 1 213 ? 30.741 12.992 78.205 1.00 54.27 213 GLU B CA 1
ATOM 4130 C C . GLU B 1 213 ? 29.265 12.630 78.031 1.00 53.14 213 GLU B C 1
ATOM 4131 O O . GLU B 1 213 ? 28.585 12.267 78.993 1.00 53.11 213 GLU B O 1
ATOM 4137 N N . TYR B 1 214 ? 28.778 12.731 76.797 1.00 50.76 214 TYR B N 1
ATOM 4138 C CA . TYR B 1 214 ? 27.388 12.406 76.489 1.00 48.42 214 TYR B CA 1
ATOM 4139 C C . TYR B 1 214 ? 27.279 11.703 75.141 1.00 44.10 214 TYR B C 1
ATOM 4140 O O . TYR B 1 214 ? 28.091 11.927 74.243 1.00 43.32 214 TYR B O 1
ATOM 4149 N N . LEU B 1 215 ? 26.263 10.857 75.015 1.00 39.66 215 LEU B N 1
ATOM 4150 C CA . LEU B 1 215 ? 26.017 10.107 73.790 1.00 35.72 215 LEU B CA 1
ATOM 4151 C C . LEU B 1 215 ? 25.479 11.048 72.719 1.00 33.02 215 LEU B C 1
ATOM 4152 O O . LEU B 1 215 ? 24.471 11.725 72.921 1.00 31.89 215 LEU B O 1
ATOM 4157 N N . SER B 1 216 ? 26.153 11.090 71.579 1.00 32.48 216 SER B N 1
ATOM 4158 C CA . SER B 1 216 ? 25.724 11.963 70.493 1.00 30.75 216 SER B CA 1
ATOM 4159 C C . SER B 1 216 ? 25.316 11.161 69.261 1.00 28.41 216 SER B C 1
ATOM 4160 O O . SER B 1 216 ? 26.035 10.259 68.832 1.00 27.45 216 SER B O 1
ATOM 4163 N N . LEU B 1 217 ? 24.155 11.485 68.703 1.00 26.35 217 LEU B N 1
ATOM 4164 C CA . LEU B 1 217 ? 23.677 10.799 67.503 1.00 25.85 217 LEU B CA 1
ATOM 4165 C C . LEU B 1 217 ? 23.869 11.797 66.371 1.00 26.38 217 LEU B C 1
ATOM 4166 O O . LEU B 1 217 ? 23.050 12.691 66.163 1.00 28.42 217 LEU B O 1
ATOM 4171 N N . ASP B 1 218 ? 24.978 11.637 65.660 1.00 27.73 218 ASP B N 1
ATOM 4172 C CA . ASP B 1 218 ? 25.362 12.512 64.565 1.00 28.60 218 ASP B CA 1
ATOM 4173 C C . ASP B 1 218 ? 24.888 12.035 63.195 1.00 30.08 218 ASP B C 1
ATOM 4174 O O . ASP B 1 218 ? 24.890 10.834 62.888 1.00 27.39 218 ASP B O 1
ATOM 4179 N N . VAL B 1 219 ? 24.497 13.001 62.370 1.00 28.46 219 VAL B N 1
ATOM 4180 C CA . VAL B 1 219 ? 24.014 12.738 61.022 1.00 29.24 219 VAL B CA 1
ATOM 4181 C C . VAL B 1 219 ? 24.664 13.743 60.070 1.00 30.37 219 VAL B C 1
ATOM 4182 O O . VAL B 1 219 ? 24.731 14.931 60.372 1.00 30.40 219 VAL B O 1
ATOM 4186 N N . GLU B 1 220 ? 25.149 13.264 58.931 1.00 30.92 220 GLU B N 1
ATOM 4187 C CA . GLU B 1 220 ? 25.768 14.133 57.935 1.00 33.13 220 GLU B CA 1
ATOM 4188 C C . GLU B 1 220 ? 25.366 13.575 56.564 1.00 33.56 220 GLU B C 1
ATOM 4189 O O . GLU B 1 220 ? 25.491 12.372 56.312 1.00 31.90 220 GLU B O 1
ATOM 4195 N N . MET B 1 221 ? 24.847 14.444 55.697 1.00 33.64 221 MET B N 1
ATOM 4196 C CA . MET B 1 221 ? 24.419 14.030 54.360 1.00 33.49 221 MET B CA 1
ATOM 4197 C C . MET B 1 221 ? 24.786 15.068 53.299 1.00 33.37 221 MET B C 1
ATOM 4198 O O . MET B 1 221 ? 24.746 16.270 53.559 1.00 33.48 221 MET B O 1
ATOM 4203 N N . GLY B 1 222 ? 25.157 14.591 52.110 1.00 33.90 222 GLY B N 1
ATOM 4204 C CA . GLY B 1 222 ? 25.534 15.478 51.018 1.00 31.66 222 GLY B CA 1
ATOM 4205 C C . GLY B 1 222 ? 24.465 15.593 49.944 1.00 31.43 222 GLY B C 1
ATOM 4206 O O . GLY B 1 222 ? 23.413 14.962 50.038 1.00 29.65 222 GLY B O 1
ATOM 4207 N N . PHE B 1 223 ? 24.736 16.399 48.917 1.00 32.94 223 PHE B N 1
ATOM 4208 C CA . PHE B 1 223 ? 23.799 16.622 47.815 1.00 32.35 223 PHE B CA 1
ATOM 4209 C C . PHE B 1 223 ? 22.462 17.180 48.296 1.00 33.05 223 PHE B C 1
ATOM 4210 O O . PHE B 1 223 ? 21.397 16.753 47.853 1.00 32.52 223 PHE B O 1
ATOM 4218 N N . ILE B 1 224 ? 22.527 18.139 49.208 1.00 34.19 224 ILE B N 1
ATOM 4219 C CA . ILE B 1 224 ? 21.324 18.760 49.729 1.00 37.08 224 ILE B CA 1
ATOM 4220 C C . ILE B 1 224 ? 21.082 20.086 49.005 1.00 38.97 224 ILE B C 1
ATOM 4221 O O . ILE B 1 224 ? 21.980 20.618 48.348 1.00 38.98 224 ILE B O 1
ATOM 4226 N N . ALA B 1 225 ? 19.867 20.613 49.135 1.00 41.20 225 ALA B N 1
ATOM 4227 C CA . ALA B 1 225 ? 19.500 21.881 48.514 1.00 42.93 225 ALA B CA 1
ATOM 4228 C C . ALA B 1 225 ? 19.822 23.025 49.475 1.00 43.82 225 ALA B C 1
ATOM 4229 O O . ALA B 1 225 ? 20.307 24.071 49.056 1.00 44.79 225 ALA B O 1
ATOM 4231 N N . ASP B 1 226 ? 19.551 22.806 50.761 1.00 44.90 226 ASP B N 1
ATOM 4232 C CA . ASP B 1 226 ? 19.800 23.796 51.814 1.00 46.69 226 ASP B CA 1
ATOM 4233 C C . ASP B 1 226 ? 19.633 23.152 53.194 1.00 47.40 226 ASP B C 1
ATOM 4234 O O . ASP B 1 226 ? 19.412 21.944 53.296 1.00 47.43 226 ASP B O 1
ATOM 4239 N N . GLU B 1 227 ? 19.726 23.951 54.256 1.00 47.15 227 GLU B N 1
ATOM 4240 C CA . GLU B 1 227 ? 19.588 23.419 55.614 1.00 47.95 227 GLU B CA 1
ATOM 4241 C C . GLU B 1 227 ? 18.187 22.864 55.870 1.00 47.76 227 GLU B C 1
ATOM 4242 O O . GLU B 1 227 ? 17.975 22.092 56.807 1.00 46.83 227 GLU B O 1
ATOM 4248 N N . GLU B 1 228 ? 17.240 23.251 55.022 1.00 48.01 228 GLU B N 1
ATOM 4249 C CA . GLU B 1 228 ? 15.859 22.809 55.149 1.00 48.09 228 GLU B CA 1
ATOM 4250 C C . GLU B 1 228 ? 15.731 21.302 54.959 1.00 45.95 228 GLU B C 1
ATOM 4251 O O . GLU B 1 228 ? 14.793 20.685 55.467 1.00 45.43 228 GLU B O 1
ATOM 4257 N N . ASP B 1 229 ? 16.662 20.713 54.216 1.00 44.67 229 ASP B N 1
ATOM 4258 C CA . ASP B 1 229 ? 16.634 19.266 54.002 1.00 44.52 229 ASP B CA 1
ATOM 4259 C C . ASP B 1 229 ? 16.945 18.561 55.318 1.00 43.20 229 ASP B C 1
ATOM 4260 O O . ASP B 1 229 ? 16.362 17.521 55.627 1.00 42.10 229 ASP B O 1
ATOM 4265 N N . LEU B 1 230 ? 17.862 19.146 56.085 1.00 40.81 230 LEU B N 1
ATOM 4266 C CA . LEU B 1 230 ? 18.270 18.596 57.371 1.00 40.13 230 LEU B CA 1
ATOM 4267 C C . LEU B 1 230 ? 17.120 18.615 58.379 1.00 40.23 230 LEU B C 1
ATOM 4268 O O . LEU B 1 230 ? 16.875 17.619 59.071 1.00 38.12 230 LEU B O 1
ATOM 4273 N N . MET B 1 231 ? 16.417 19.746 58.458 1.00 40.50 231 MET B N 1
ATOM 4274 C CA . MET B 1 231 ? 15.295 19.885 59.390 1.00 40.36 231 MET B CA 1
ATOM 4275 C C . MET B 1 231 ? 14.170 18.900 59.069 1.00 38.69 231 MET B C 1
ATOM 4276 O O . MET B 1 231 ? 13.642 18.242 59.968 1.00 38.60 231 MET B O 1
ATOM 4281 N N . ARG B 1 232 ? 13.815 18.785 57.794 1.00 37.54 232 ARG B N 1
ATOM 4282 C CA . ARG B 1 232 ? 12.771 17.850 57.398 1.00 37.83 232 ARG B CA 1
ATOM 4283 C C . ARG B 1 232 ? 13.213 16.412 57.702 1.00 36.83 232 ARG B C 1
ATOM 4284 O O . ARG B 1 232 ? 12.398 15.576 58.090 1.00 35.76 232 ARG B O 1
ATOM 4292 N N . LEU B 1 233 ? 14.502 16.134 57.534 1.00 36.06 233 LEU B N 1
ATOM 4293 C CA . LEU B 1 233 ? 15.032 14.809 57.808 1.00 36.53 233 LEU B CA 1
ATOM 4294 C C . LEU B 1 233 ? 14.933 14.495 59.301 1.00 35.93 233 LEU B C 1
ATOM 4295 O O . LEU B 1 233 ? 14.435 13.443 59.691 1.00 33.77 233 LEU B O 1
ATOM 4300 N N . GLU B 1 234 ? 15.411 15.418 60.129 1.00 35.35 234 GLU B N 1
ATOM 4301 C CA . GLU B 1 234 ? 15.375 15.223 61.567 1.00 36.35 234 GLU B CA 1
ATOM 4302 C C . GLU B 1 234 ? 13.970 14.989 62.107 1.00 35.99 234 GLU B C 1
ATOM 4303 O O . GLU B 1 234 ? 13.781 14.220 63.058 1.00 35.79 234 GLU B O 1
ATOM 4309 N N . GLU B 1 235 ? 12.985 15.647 61.506 1.00 35.96 235 GLU B N 1
ATOM 4310 C CA . GLU B 1 235 ? 11.588 15.502 61.923 1.00 35.78 235 GLU B CA 1
ATOM 4311 C C . GLU B 1 235 ? 11.116 14.076 61.715 1.00 34.37 235 GLU B C 1
ATOM 4312 O O . GLU B 1 235 ? 10.504 13.476 62.598 1.00 34.19 235 GLU B O 1
ATOM 4318 N N . ALA B 1 236 ? 11.397 13.542 60.533 1.00 32.97 236 ALA B N 1
ATOM 4319 C CA . ALA B 1 236 ? 10.997 12.180 60.200 1.00 34.32 236 ALA B CA 1
ATOM 4320 C C . ALA B 1 236 ? 11.792 11.203 61.070 1.00 33.80 236 ALA B C 1
ATOM 4321 O O . ALA B 1 236 ? 11.247 10.211 61.551 1.00 34.32 236 ALA B O 1
ATOM 4323 N N . LEU B 1 237 ? 13.075 11.506 61.267 1.00 33.01 237 LEU B N 1
ATOM 4324 C CA . LEU B 1 237 ? 13.962 10.692 62.087 1.00 32.81 237 LEU B CA 1
ATOM 4325 C C . LEU B 1 237 ? 13.395 10.578 63.503 1.00 33.19 237 LEU B C 1
ATOM 4326 O O . LEU B 1 237 ? 13.257 9.480 64.039 1.00 32.48 237 LEU B O 1
ATOM 4331 N N . LEU B 1 238 ? 13.057 11.721 64.097 1.00 32.64 238 LEU B N 1
ATOM 4332 C CA . LEU B 1 238 ? 12.502 11.763 65.446 1.00 32.39 238 LEU B CA 1
ATOM 4333 C C . LEU B 1 238 ? 11.204 10.991 65.572 1.00 32.52 238 LEU B C 1
ATOM 4334 O O . LEU B 1 238 ? 10.985 10.289 66.564 1.00 32.33 238 LEU B O 1
ATOM 4339 N N . ALA B 1 239 ? 10.336 11.125 64.575 1.00 31.61 239 ALA B N 1
ATOM 4340 C CA . ALA B 1 239 ? 9.050 10.430 64.593 1.00 31.65 239 ALA B CA 1
ATOM 4341 C C . ALA B 1 239 ? 9.290 8.933 64.687 1.00 29.93 239 ALA B C 1
ATOM 4342 O O . ALA B 1 239 ? 8.605 8.226 65.426 1.00 29.50 239 ALA B O 1
ATOM 4344 N N . GLU B 1 240 ? 10.266 8.452 63.928 1.00 30.60 240 GLU B N 1
ATOM 4345 C CA . GLU B 1 240 ? 10.607 7.034 63.941 1.00 31.54 240 GLU B CA 1
ATOM 4346 C C . GLU B 1 240 ? 11.137 6.637 65.324 1.00 29.58 240 GLU B C 1
ATOM 4347 O O . GLU B 1 240 ? 10.676 5.665 65.916 1.00 29.21 240 GLU B O 1
ATOM 4353 N N . MET B 1 241 ? 12.101 7.404 65.827 1.00 28.39 241 MET B N 1
ATOM 4354 C CA . MET B 1 241 ? 12.708 7.137 67.126 1.00 28.55 241 MET B CA 1
ATOM 4355 C C . MET B 1 241 ? 11.645 6.967 68.225 1.00 29.62 241 MET B C 1
ATOM 4356 O O . MET B 1 241 ? 11.647 5.968 68.950 1.00 29.19 241 MET B O 1
ATOM 4361 N N . LEU B 1 242 ? 10.731 7.929 68.330 1.00 31.19 242 LEU B N 1
ATOM 4362 C CA . LEU B 1 242 ? 9.655 7.884 69.318 1.00 32.20 242 LEU B CA 1
ATOM 4363 C C . LEU B 1 242 ? 8.731 6.687 69.116 1.00 31.20 242 LEU B C 1
ATOM 4364 O O . LEU B 1 242 ? 8.249 6.086 70.081 1.00 31.12 242 LEU B O 1
ATOM 4369 N N . GLU B 1 243 ? 8.492 6.345 67.857 1.00 31.03 243 GLU B N 1
ATOM 4370 C CA . GLU B 1 243 ? 7.627 5.218 67.511 1.00 32.05 243 GLU B CA 1
ATOM 4371 C C . GLU B 1 243 ? 8.241 3.907 68.012 1.00 30.75 243 GLU B C 1
ATOM 4372 O O . GLU B 1 243 ? 7.542 3.039 68.528 1.00 28.91 243 GLU B O 1
ATOM 4378 N N . GLU B 1 244 ? 9.555 3.778 67.834 1.00 29.45 244 GLU B N 1
ATOM 4379 C CA . GLU B 1 244 ? 10.290 2.591 68.256 1.00 27.54 244 GLU B CA 1
ATOM 4380 C C . GLU B 1 244 ? 10.181 2.412 69.766 1.00 27.48 244 GLU B C 1
ATOM 4381 O O . GLU B 1 244 ? 9.912 1.314 70.250 1.00 27.58 244 GLU B O 1
ATOM 4387 N N . ALA B 1 245 ? 10.377 3.500 70.501 1.00 27.99 245 ALA B N 1
ATOM 4388 C CA . ALA B 1 245 ? 10.311 3.489 71.960 1.00 29.91 245 ALA B CA 1
ATOM 4389 C C . ALA B 1 245 ? 8.922 3.109 72.415 1.00 30.44 245 ALA B C 1
ATOM 4390 O O . ALA B 1 245 ? 8.746 2.335 73.354 1.00 31.34 245 ALA B O 1
ATOM 4392 N N . LEU B 1 246 ? 7.929 3.672 71.740 1.00 31.21 246 LEU B N 1
ATOM 4393 C CA . LEU B 1 246 ? 6.540 3.397 72.077 1.00 33.69 246 LEU B CA 1
ATOM 4394 C C . LEU B 1 246 ? 6.206 1.917 71.836 1.00 33.01 246 LEU B C 1
ATOM 4395 O O . LEU B 1 246 ? 5.506 1.307 72.635 1.00 32.36 246 LEU B O 1
ATOM 4400 N N . ASN B 1 247 ? 6.725 1.342 70.753 1.00 32.59 247 ASN B N 1
ATOM 4401 C CA . ASN B 1 247 ? 6.442 -0.055 70.444 1.00 33.35 247 ASN B CA 1
ATOM 4402 C C . ASN B 1 247 ? 7.296 -1.084 71.179 1.00 32.38 247 ASN B C 1
ATOM 4403 O O . ASN B 1 247 ? 6.803 -2.153 71.527 1.00 32.40 247 ASN B O 1
ATOM 4408 N N . THR B 1 248 ? 8.566 -0.776 71.418 1.00 31.02 248 THR B N 1
ATOM 4409 C CA . THR B 1 248 ? 9.428 -1.736 72.091 1.00 31.58 248 THR B CA 1
ATOM 4410 C C . THR B 1 248 ? 9.734 -1.428 73.558 1.00 30.74 248 THR B C 1
ATOM 4411 O O . THR B 1 248 ? 10.267 -2.280 74.266 1.00 32.47 248 THR B O 1
ATOM 4415 N N . ALA B 1 249 ? 9.395 -0.230 74.023 1.00 27.55 249 ALA B N 1
ATOM 4416 C CA . ALA B 1 249 ? 9.639 0.134 75.423 1.00 27.34 249 ALA B CA 1
ATOM 4417 C C . ALA B 1 249 ? 8.405 0.773 76.058 1.00 27.83 249 ALA B C 1
ATOM 4418 O O . ALA B 1 249 ? 8.510 1.668 76.907 1.00 24.95 249 ALA B O 1
ATOM 4420 N N . GLY B 1 250 ? 7.233 0.301 75.637 1.00 28.40 250 GLY B N 1
ATOM 4421 C CA . GLY B 1 250 ? 5.982 0.821 76.153 1.00 27.63 250 GLY B CA 1
ATOM 4422 C C . GLY B 1 250 ? 5.875 0.760 77.662 1.00 28.20 250 GLY B C 1
ATOM 4423 O O . GLY B 1 250 ? 5.557 1.759 78.305 1.00 30.31 250 GLY B O 1
ATOM 4424 N N . ASP B 1 251 ? 6.141 -0.407 78.235 1.00 28.45 251 ASP B N 1
ATOM 4425 C CA . ASP B 1 251 ? 6.051 -0.576 79.682 1.00 28.76 251 ASP B CA 1
ATOM 4426 C C . ASP B 1 251 ? 6.926 0.401 80.445 1.00 28.66 251 ASP B C 1
ATOM 4427 O O . ASP B 1 251 ? 6.521 0.928 81.482 1.00 29.65 251 ASP B O 1
ATOM 4432 N N . GLU B 1 252 ? 8.132 0.630 79.941 1.00 27.12 252 GLU B N 1
ATOM 4433 C CA . GLU B 1 252 ? 9.049 1.556 80.578 1.00 26.58 252 GLU B CA 1
ATOM 4434 C C . GLU B 1 252 ? 8.454 2.968 80.552 1.00 27.45 252 GLU B C 1
ATOM 4435 O O . GLU B 1 252 ? 8.463 3.692 81.554 1.00 26.19 252 GLU B O 1
ATOM 4441 N N . ILE B 1 253 ? 7.926 3.358 79.402 1.00 27.53 253 ILE B N 1
ATOM 4442 C CA . ILE B 1 253 ? 7.339 4.682 79.268 1.00 29.68 253 ILE B CA 1
ATOM 4443 C C . ILE B 1 253 ? 6.178 4.862 80.244 1.00 32.46 253 ILE B C 1
ATOM 4444 O O . ILE B 1 253 ? 6.115 5.861 80.965 1.00 32.43 253 ILE B O 1
ATOM 4449 N N . ARG B 1 254 ? 5.274 3.888 80.277 1.00 34.17 254 ARG B N 1
ATOM 4450 C CA . ARG B 1 254 ? 4.132 3.952 81.179 1.00 35.20 254 ARG B CA 1
ATOM 4451 C C . ARG B 1 254 ? 4.552 3.902 82.646 1.00 36.42 254 ARG B C 1
ATOM 4452 O O . ARG B 1 254 ? 3.995 4.611 83.484 1.00 37.82 254 ARG B O 1
ATOM 4460 N N . LEU B 1 255 ? 5.537 3.068 82.958 1.00 36.08 255 LEU B N 1
ATOM 4461 C CA . LEU B 1 255 ? 6.011 2.942 84.333 1.00 35.29 255 LEU B CA 1
ATOM 4462 C C . LEU B 1 255 ? 6.501 4.287 84.875 1.00 35.82 255 LEU B C 1
ATOM 4463 O O . LEU B 1 255 ? 6.206 4.653 86.012 1.00 36.38 255 LEU B O 1
ATOM 4468 N N . LEU B 1 256 ? 7.251 5.023 84.060 1.00 36.22 256 LEU B N 1
ATOM 4469 C CA . LEU B 1 256 ? 7.763 6.323 84.486 1.00 37.60 256 LEU B CA 1
ATOM 4470 C C . LEU B 1 256 ? 6.650 7.366 84.404 1.00 38.11 256 LEU B C 1
ATOM 4471 O O . LEU B 1 256 ? 6.830 8.517 84.794 1.00 36.92 256 LEU B O 1
ATOM 4476 N N . GLY B 1 257 ? 5.497 6.945 83.894 1.00 40.30 257 GLY B N 1
ATOM 4477 C CA . GLY B 1 257 ? 4.366 7.847 83.771 1.00 43.16 257 GLY B CA 1
ATOM 4478 C C . GLY B 1 257 ? 4.649 9.106 82.967 1.00 44.72 257 GLY B C 1
ATOM 4479 O O . GLY B 1 257 ? 3.948 10.100 83.109 1.00 45.01 257 GLY B O 1
ATOM 4480 N N . ALA B 1 258 ? 5.670 9.069 82.120 1.00 45.14 258 ALA B N 1
ATOM 4481 C CA . ALA B 1 258 ? 6.013 10.233 81.313 1.00 46.35 258 ALA B CA 1
ATOM 4482 C C . ALA B 1 258 ? 4.885 10.582 80.344 1.00 45.58 258 ALA B C 1
ATOM 4483 O O . ALA B 1 258 ? 4.294 9.690 79.734 1.00 46.99 258 ALA B O 1
ATOM 4485 N N . THR B 1 259 ? 4.579 11.869 80.206 1.00 44.37 259 THR B N 1
ATOM 4486 C CA . THR B 1 259 ? 3.534 12.296 79.274 1.00 44.05 259 THR B CA 1
ATOM 4487 C C . THR B 1 259 ? 4.188 12.415 77.893 1.00 42.65 259 THR B C 1
ATOM 4488 O O . THR B 1 259 ? 5.239 13.042 77.751 1.00 40.89 259 THR B O 1
ATOM 4492 N N . TRP B 1 260 ? 3.573 11.825 76.875 1.00 43.05 260 TRP B N 1
ATOM 4493 C CA . TRP B 1 260 ? 4.157 11.865 75.538 1.00 44.05 260 TRP B CA 1
ATOM 4494 C C . TRP B 1 260 ? 4.055 13.226 74.862 1.00 44.86 260 TRP B C 1
ATOM 4495 O O . TRP B 1 260 ? 3.039 13.911 74.966 1.00 44.89 260 TRP B O 1
ATOM 4506 N N . PRO B 1 261 ? 5.122 13.636 74.155 1.00 45.81 261 PRO B N 1
ATOM 4507 C CA . PRO B 1 261 ? 5.190 14.919 73.446 1.00 45.29 261 PRO B CA 1
ATOM 4508 C C . PRO B 1 261 ? 4.242 14.981 72.257 1.00 45.41 261 PRO B C 1
ATOM 4509 O O . PRO B 1 261 ? 3.612 13.985 71.888 1.00 44.11 261 PRO B O 1
ATOM 4513 N N . SER B 1 262 ? 4.153 16.165 71.659 1.00 44.68 262 SER B N 1
ATOM 4514 C CA . SER B 1 262 ? 3.318 16.378 70.485 1.00 43.57 262 SER B CA 1
ATOM 4515 C C . SER B 1 262 ? 4.071 15.796 69.290 1.00 43.57 262 SER B C 1
ATOM 4516 O O . SER B 1 262 ? 5.299 15.715 69.306 1.00 41.56 262 SER B O 1
ATOM 4519 N N . PHE B 1 263 ? 3.339 15.394 68.259 1.00 44.93 263 PHE B N 1
ATOM 4520 C CA . PHE B 1 263 ? 3.960 14.796 67.084 1.00 47.15 263 PHE B CA 1
ATOM 4521 C C . PHE B 1 263 ? 4.969 15.719 66.412 1.00 48.90 263 PHE B C 1
ATOM 4522 O O . PHE B 1 263 ? 4.651 16.856 66.066 1.00 48.33 263 PHE B O 1
ATOM 4530 N N . PRO B 1 264 ? 6.206 15.232 66.219 1.00 51.00 264 PRO B N 1
ATOM 4531 C CA . PRO B 1 264 ? 7.305 15.974 65.591 1.00 52.54 264 PRO B CA 1
ATOM 4532 C C . PRO B 1 264 ? 7.141 16.171 64.087 1.00 53.25 264 PRO B C 1
ATOM 4533 O O . PRO B 1 264 ? 7.960 15.697 63.305 1.00 54.12 264 PRO B O 1
ATOM 4537 N N . GLN B 1 265 ? 6.085 16.862 63.680 1.00 54.00 265 GLN B N 1
ATOM 4538 C CA . GLN B 1 265 ? 5.864 17.115 62.264 1.00 54.38 265 GLN B CA 1
ATOM 4539 C C . GLN B 1 265 ? 5.502 18.579 62.055 1.00 54.23 265 GLN B C 1
ATOM 4540 O O . GLN B 1 265 ? 4.742 19.153 62.834 1.00 53.32 265 GLN B O 1
ATOM 4546 N N . ASP B 1 266 ? 6.054 19.181 61.007 1.00 54.45 266 ASP B N 1
ATOM 4547 C CA . ASP B 1 266 ? 5.781 20.583 60.724 1.00 55.71 266 ASP B CA 1
ATOM 4548 C C . ASP B 1 266 ? 6.089 21.413 61.962 1.00 56.16 266 ASP B C 1
ATOM 4549 O O . ASP B 1 266 ? 5.296 22.257 62.385 1.00 55.98 266 ASP B O 1
ATOM 4554 N N . ILE B 1 267 ? 7.252 21.152 62.547 1.00 56.68 267 ILE B N 1
ATOM 4555 C CA . ILE B 1 267 ? 7.693 21.859 63.740 1.00 56.29 267 ILE B CA 1
ATOM 4556 C C . ILE B 1 267 ? 7.867 23.342 63.459 1.00 57.51 267 ILE B C 1
ATOM 4557 O O . ILE B 1 267 ? 8.434 23.729 62.435 1.00 56.79 267 ILE B O 1
ATOM 4562 N N . PRO B 1 268 ? 7.377 24.195 64.371 1.00 58.33 268 PRO B N 1
ATOM 4563 C CA . PRO B 1 268 ? 7.461 25.657 64.262 1.00 59.58 268 PRO B CA 1
ATOM 4564 C C . PRO B 1 268 ? 8.883 26.185 64.063 1.00 59.88 268 PRO B C 1
ATOM 4565 O O . PRO B 1 268 ? 9.777 25.903 64.861 1.00 59.29 268 PRO B O 1
ATOM 4569 N N . ARG B 1 269 ? 9.081 26.951 62.994 1.00 60.85 269 ARG B N 1
ATOM 4570 C CA . ARG B 1 269 ? 10.385 27.532 62.683 1.00 62.07 269 ARG B CA 1
ATOM 4571 C C . ARG B 1 269 ? 10.413 28.960 63.237 1.00 62.96 269 ARG B C 1
ATOM 4572 O O . ARG B 1 269 ? 9.398 29.656 63.218 1.00 63.09 269 ARG B O 1
ATOM 4580 N N . LEU B 1 270 ? 11.564 29.403 63.727 1.00 63.24 270 LEU B N 1
ATOM 4581 C CA . LEU B 1 270 ? 11.657 30.746 64.277 1.00 63.69 270 LEU B CA 1
ATOM 4582 C C . LEU B 1 270 ? 13.077 31.281 64.210 1.00 64.25 270 LEU B C 1
ATOM 4583 O O . LEU B 1 270 ? 13.995 30.724 64.815 1.00 64.52 270 LEU B O 1
ATOM 4588 N N . THR B 1 271 ? 13.249 32.373 63.475 1.00 64.33 271 THR B N 1
ATOM 4589 C CA . THR B 1 271 ? 14.557 32.991 63.313 1.00 64.75 271 THR B CA 1
ATOM 4590 C C . THR B 1 271 ? 15.150 33.441 64.642 1.00 65.20 271 THR B C 1
ATOM 4591 O O . THR B 1 271 ? 14.439 33.923 65.523 1.00 65.11 271 THR B O 1
ATOM 4595 N N . HIS B 1 272 ? 16.462 33.282 64.776 1.00 66.52 272 HIS B N 1
ATOM 4596 C CA . HIS B 1 272 ? 17.166 33.682 65.986 1.00 68.11 272 HIS B CA 1
ATOM 4597 C C . HIS B 1 272 ? 16.953 35.169 66.240 1.00 69.84 272 HIS B C 1
ATOM 4598 O O . HIS B 1 272 ? 17.158 35.656 67.350 1.00 69.87 272 HIS B O 1
ATOM 4605 N N . ALA B 1 273 ? 16.538 35.889 65.202 1.00 71.21 273 ALA B N 1
ATOM 4606 C CA . ALA B 1 273 ? 16.285 37.320 65.322 1.00 72.17 273 ALA B CA 1
ATOM 4607 C C . ALA B 1 273 ? 14.857 37.545 65.819 1.00 72.99 273 ALA B C 1
ATOM 4608 O O . ALA B 1 273 ? 14.613 38.393 66.673 1.00 72.78 273 ALA B O 1
ATOM 4610 N N . GLU B 1 274 ? 13.919 36.774 65.282 1.00 74.23 274 GLU B N 1
ATOM 4611 C CA . GLU B 1 274 ? 12.522 36.886 65.670 1.00 76.31 274 GLU B CA 1
ATOM 4612 C C . GLU B 1 274 ? 12.322 36.365 67.084 1.00 77.58 274 GLU B C 1
ATOM 4613 O O . GLU B 1 274 ? 11.459 36.846 67.817 1.00 78.10 274 GLU B O 1
ATOM 4619 N N . ALA B 1 275 ? 13.121 35.374 67.463 1.00 78.85 275 ALA B N 1
ATOM 4620 C CA . ALA B 1 275 ? 13.026 34.785 68.792 1.00 79.68 275 ALA B CA 1
ATOM 4621 C C . ALA B 1 275 ? 13.740 35.654 69.819 1.00 80.18 275 ALA B C 1
ATOM 4622 O O . ALA B 1 275 ? 13.346 35.708 70.983 1.00 80.28 275 ALA B O 1
ATOM 4624 N N . LYS B 1 276 ? 14.789 36.339 69.376 1.00 80.76 276 LYS B N 1
ATOM 4625 C CA . LYS B 1 276 ? 15.570 37.200 70.251 1.00 81.36 276 LYS B CA 1
ATOM 4626 C C . LYS B 1 276 ? 14.733 38.384 70.728 1.00 81.77 276 LYS B C 1
ATOM 4627 O O . LYS B 1 276 ? 14.949 38.905 71.824 1.00 82.47 276 LYS B O 1
ATOM 4633 N N . ARG B 1 277 ? 13.772 38.800 69.910 1.00 81.26 277 ARG B N 1
ATOM 4634 C CA . ARG B 1 277 ? 12.913 39.918 70.270 1.00 81.57 277 ARG B CA 1
ATOM 4635 C C . ARG B 1 277 ? 11.708 39.461 71.083 1.00 80.17 277 ARG B C 1
ATOM 4636 O O . ARG B 1 277 ? 11.225 40.188 71.951 1.00 80.34 277 ARG B O 1
ATOM 4644 N N . ILE B 1 278 ? 11.220 38.259 70.796 1.00 77.10 278 ILE B N 1
ATOM 4645 C CA . ILE B 1 278 ? 10.083 37.712 71.525 1.00 73.22 278 ILE B CA 1
ATOM 4646 C C . ILE B 1 278 ? 10.459 37.631 73.007 1.00 67.72 278 ILE B C 1
ATOM 4647 O O . ILE B 1 278 ? 9.613 37.796 73.887 1.00 69.11 278 ILE B O 1
ATOM 4652 N N . LEU B 1 279 ? 11.739 37.390 73.273 1.00 65.12 279 LEU B N 1
ATOM 4653 C CA . LEU B 1 279 ? 12.231 37.295 74.637 1.00 58.15 279 LEU B CA 1
ATOM 4654 C C . LEU B 1 279 ? 12.250 38.655 75.320 1.00 56.58 279 LEU B C 1
ATOM 4655 O O . LEU B 1 279 ? 12.018 38.763 76.524 1.00 56.78 279 LEU B O 1
ATOM 4660 N N . LYS B 1 280 ? 12.531 39.694 74.545 1.00 54.96 280 LYS B N 1
ATOM 4661 C CA . LYS B 1 280 ? 12.604 41.051 75.074 1.00 54.25 280 LYS B CA 1
ATOM 4662 C C . LYS B 1 280 ? 11.272 41.798 75.040 1.00 53.81 280 LYS B C 1
ATOM 4663 O O . LYS B 1 280 ? 10.802 42.290 76.065 1.00 53.06 280 LYS B O 1
ATOM 4669 N N . GLU B 1 281 ? 10.679 41.868 73.852 1.00 54.07 281 GLU B N 1
ATOM 4670 C CA . GLU B 1 281 ? 9.424 42.570 73.635 1.00 54.16 281 GLU B CA 1
ATOM 4671 C C . GLU B 1 281 ? 8.154 41.861 74.111 1.00 54.73 281 GLU B C 1
ATOM 4672 O O . GLU B 1 281 ? 7.089 42.476 74.181 1.00 55.28 281 GLU B O 1
ATOM 4678 N N . GLU B 1 282 ? 8.242 40.577 74.431 1.00 54.92 282 GLU B N 1
ATOM 4679 C CA . GLU B 1 282 ? 7.054 39.861 74.887 1.00 55.74 282 GLU B CA 1
ATOM 4680 C C . GLU B 1 282 ? 7.279 39.078 76.175 1.00 56.52 282 GLU B C 1
ATOM 4681 O O . GLU B 1 282 ? 6.353 38.891 76.967 1.00 56.14 282 GLU B O 1
ATOM 4687 N N . LEU B 1 283 ? 8.508 38.625 76.393 1.00 56.62 283 LEU B N 1
ATOM 4688 C CA . LEU B 1 283 ? 8.802 37.840 77.584 1.00 57.45 283 LEU B CA 1
ATOM 4689 C C . LEU B 1 283 ? 9.570 38.630 78.644 1.00 58.97 283 LEU B C 1
ATOM 4690 O O . LEU B 1 283 ? 9.432 38.373 79.841 1.00 59.41 283 LEU B O 1
ATOM 4695 N N . GLY B 1 284 ? 10.368 39.593 78.200 1.00 61.10 284 GLY B N 1
ATOM 4696 C CA . GLY B 1 284 ? 11.124 40.418 79.124 1.00 65.16 284 GLY B CA 1
ATOM 4697 C C . GLY B 1 284 ? 12.376 39.808 79.729 1.00 69.60 284 GLY B C 1
ATOM 4698 O O . GLY B 1 284 ? 12.638 39.981 80.919 1.00 68.23 284 GLY B O 1
ATOM 4699 N N . TYR B 1 285 ? 13.154 39.089 78.929 1.00 69.95 285 TYR B N 1
ATOM 4700 C CA . TYR B 1 285 ? 14.388 38.490 79.420 1.00 74.72 285 TYR B CA 1
ATOM 4701 C C . TYR B 1 285 ? 15.559 39.123 78.659 1.00 77.49 285 TYR B C 1
ATOM 4702 O O . TYR B 1 285 ? 15.544 39.194 77.429 1.00 77.02 285 TYR B O 1
ATOM 4711 N N . PRO B 1 286 ? 16.569 39.628 79.388 1.00 80.99 286 PRO B N 1
ATOM 4712 C CA . PRO B 1 286 ? 17.744 40.255 78.771 1.00 83.67 286 PRO B CA 1
ATOM 4713 C C . PRO B 1 286 ? 18.532 39.307 77.875 1.00 85.63 286 PRO B C 1
ATOM 4714 O O . PRO B 1 286 ? 19.606 38.839 78.256 1.00 86.54 286 PRO B O 1
ATOM 4718 N N . VAL B 1 287 ? 18.000 39.024 76.689 1.00 87.52 287 VAL B N 1
ATOM 4719 C CA . VAL B 1 287 ? 18.677 38.133 75.753 1.00 89.05 287 VAL B CA 1
ATOM 4720 C C . VAL B 1 287 ? 19.980 38.780 75.287 1.00 89.87 287 VAL B C 1
ATOM 4721 O O . VAL B 1 287 ? 19.974 39.879 74.736 1.00 90.50 287 VAL B O 1
ATOM 4725 N N . GLY B 1 288 ? 21.093 38.089 75.507 1.00 90.65 288 GLY B N 1
ATOM 4726 C CA . GLY B 1 288 ? 22.382 38.635 75.126 1.00 91.10 288 GLY B CA 1
ATOM 4727 C C . GLY B 1 288 ? 22.959 38.189 73.792 1.00 91.43 288 GLY B C 1
ATOM 4728 O O . GLY B 1 288 ? 22.245 38.041 72.799 1.00 91.00 288 GLY B O 1
ATOM 4729 N N . GLN B 1 289 ? 24.275 37.986 73.7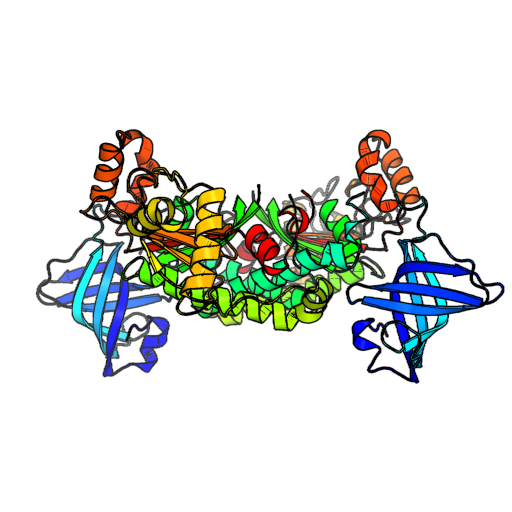90 1.00 91.82 289 GLN B N 1
ATOM 4730 C CA . GLN B 1 289 ? 25.024 37.575 72.611 1.00 91.69 289 GLN B CA 1
ATOM 4731 C C . GLN B 1 289 ? 24.322 36.459 71.834 1.00 90.94 289 GLN B C 1
ATOM 4732 O O . GLN B 1 289 ? 24.012 36.610 70.649 1.00 90.83 289 GLN B O 1
ATOM 4738 N N . ASP B 1 290 ? 24.088 35.337 72.503 1.00 89.51 290 ASP B N 1
ATOM 4739 C CA . ASP B 1 290 ? 23.422 34.200 71.894 1.00 87.68 290 ASP B CA 1
ATOM 4740 C C . ASP B 1 290 ? 22.495 33.576 72.929 1.00 85.78 290 ASP B C 1
ATOM 4741 O O . ASP B 1 290 ? 22.779 33.618 74.125 1.00 84.99 290 ASP B O 1
ATOM 4746 N N . LEU B 1 291 ? 21.386 33.011 72.463 1.00 83.23 291 LEU B N 1
ATOM 4747 C CA . LEU B 1 291 ? 20.410 32.383 73.344 1.00 80.90 291 LEU B CA 1
ATOM 4748 C C . LEU B 1 291 ? 21.070 31.628 74.487 1.00 79.68 291 LEU B C 1
ATOM 4749 O O . LEU B 1 291 ? 22.108 30.992 74.305 1.00 80.58 291 LEU B O 1
ATOM 4754 N N . SER B 1 292 ? 20.460 31.699 75.665 1.00 77.55 292 SER B N 1
ATOM 4755 C CA . SER B 1 292 ? 20.990 31.021 76.842 1.00 75.78 292 SER B CA 1
ATOM 4756 C C . SER B 1 292 ? 20.092 29.857 77.247 1.00 74.27 292 SER B C 1
ATOM 4757 O O . SER B 1 292 ? 19.073 29.597 76.610 1.00 73.59 292 SER B O 1
ATOM 4760 N N . GLU B 1 293 ? 20.472 29.164 78.315 1.00 73.10 293 GLU B N 1
ATOM 4761 C CA . GLU B 1 293 ? 19.692 28.032 78.794 1.00 72.33 293 GLU B CA 1
ATOM 4762 C C . GLU B 1 293 ? 18.300 28.517 79.164 1.00 70.93 293 GLU B C 1
ATOM 4763 O O . GLU B 1 293 ? 17.294 27.932 78.760 1.00 70.69 293 GLU B O 1
ATOM 4769 N N . GLU B 1 294 ? 18.257 29.598 79.932 1.00 69.71 294 GLU B N 1
ATOM 4770 C CA . GLU B 1 294 ? 16.999 30.183 80.361 1.00 68.12 294 GLU B CA 1
ATOM 4771 C C . GLU B 1 294 ? 16.284 30.829 79.183 1.00 66.35 294 GLU B C 1
ATOM 4772 O O . GLU B 1 294 ? 15.056 30.786 79.089 1.00 64.81 294 GLU B O 1
ATOM 4778 N N . ALA B 1 295 ? 17.057 31.433 78.286 1.00 64.87 295 ALA B N 1
ATOM 4779 C CA . ALA B 1 295 ? 16.487 32.084 77.112 1.00 64.14 295 ALA B CA 1
ATOM 4780 C C . ALA B 1 295 ? 15.753 31.057 76.255 1.00 63.62 295 ALA B C 1
ATOM 4781 O O . ALA B 1 295 ? 14.647 31.309 75.774 1.00 63.55 295 ALA B O 1
ATOM 4783 N N . GLU B 1 296 ? 16.379 29.895 76.078 1.00 62.81 296 GLU B N 1
ATOM 4784 C CA . GLU B 1 296 ? 15.808 28.806 75.287 1.00 62.25 296 GLU B CA 1
ATOM 4785 C C . GLU B 1 296 ? 14.639 28.163 76.022 1.00 61.95 296 GLU B C 1
ATOM 4786 O O . GLU B 1 296 ? 13.659 27.733 75.409 1.00 61.15 296 GLU B O 1
ATOM 4792 N N . ARG B 1 297 ? 14.754 28.101 77.343 1.00 62.08 297 ARG B N 1
ATOM 4793 C CA . ARG B 1 297 ? 13.715 27.521 78.172 1.00 63.45 297 ARG B CA 1
ATOM 4794 C C . ARG B 1 297 ? 12.436 28.352 78.062 1.00 63.68 297 ARG B C 1
ATOM 4795 O O . ARG B 1 297 ? 11.330 27.806 78.024 1.00 63.68 297 ARG B O 1
ATOM 4803 N N . LEU B 1 298 ? 12.592 29.675 78.016 1.00 63.58 298 LEU B N 1
ATOM 4804 C CA . LEU B 1 298 ? 11.452 30.584 77.903 1.00 62.49 298 LEU B CA 1
ATOM 4805 C C . LEU B 1 298 ? 10.797 30.454 76.533 1.00 61.08 298 LEU B C 1
ATOM 4806 O O . LEU B 1 298 ? 9.578 30.569 76.399 1.00 59.56 298 LEU B O 1
ATOM 4811 N N . LEU B 1 299 ? 11.612 30.212 75.514 1.00 60.03 299 LEU B N 1
ATOM 4812 C CA . LEU B 1 299 ? 11.091 30.045 74.166 1.00 59.66 299 LEU B CA 1
ATOM 4813 C C . LEU B 1 299 ? 10.270 28.763 74.102 1.00 59.35 299 LEU B C 1
ATOM 4814 O O . LEU B 1 299 ? 9.275 28.691 73.382 1.00 58.82 299 LEU B O 1
ATOM 4819 N N . GLY B 1 300 ? 10.695 27.760 74.866 1.00 59.64 300 GLY B N 1
ATOM 4820 C CA . GLY B 1 300 ? 9.985 26.495 74.892 1.00 60.60 300 GLY B CA 1
ATOM 4821 C C . GLY B 1 300 ? 8.545 26.689 75.325 1.00 61.13 300 GLY B C 1
ATOM 4822 O O . GLY B 1 300 ? 7.613 26.221 74.664 1.00 60.05 300 GLY B O 1
ATOM 4823 N N . GLU B 1 301 ? 8.365 27.380 76.448 1.00 61.30 301 GLU B N 1
ATOM 4824 C CA . GLU B 1 301 ? 7.035 27.666 76.973 1.00 62.34 301 GLU B CA 1
ATOM 4825 C C . GLU B 1 301 ? 6.228 28.433 75.928 1.00 61.73 301 GLU B C 1
ATOM 4826 O O . GLU B 1 301 ? 5.056 28.137 75.691 1.00 60.34 301 GLU B O 1
ATOM 4832 N N . TYR B 1 302 ? 6.877 29.417 75.306 1.00 62.02 302 TYR B N 1
ATOM 4833 C CA . TYR B 1 302 ? 6.257 30.249 74.277 1.00 62.68 302 TYR B CA 1
ATOM 4834 C C . TYR B 1 302 ? 5.599 29.391 73.196 1.00 62.62 302 TYR B C 1
ATOM 4835 O O . TYR B 1 302 ? 4.392 29.485 72.954 1.00 61.72 302 TYR B O 1
ATOM 4844 N N . ALA B 1 303 ? 6.411 28.555 72.553 1.00 62.59 303 ALA B N 1
ATOM 4845 C CA . ALA B 1 303 ? 5.950 27.675 71.487 1.00 61.79 303 ALA B CA 1
ATOM 4846 C C . ALA B 1 303 ? 4.863 26.721 71.959 1.00 61.47 303 ALA B C 1
ATOM 4847 O O . ALA B 1 303 ? 3.887 26.476 71.250 1.00 60.72 303 ALA B O 1
ATOM 4849 N N . LYS B 1 304 ? 5.034 26.182 73.160 1.00 61.76 304 LYS B N 1
ATOM 4850 C CA . LYS B 1 304 ? 4.056 25.254 73.704 1.00 63.22 304 LYS B CA 1
ATOM 4851 C C . LYS B 1 304 ? 2.673 25.891 73.804 1.00 63.95 304 LYS B C 1
ATOM 4852 O O . LYS B 1 304 ? 1.656 25.230 73.592 1.00 63.72 304 LYS B O 1
ATOM 4858 N N . GLU B 1 305 ? 2.639 27.179 74.123 1.00 65.31 305 GLU B N 1
ATOM 4859 C CA . GLU B 1 305 ? 1.378 27.898 74.259 1.00 66.39 305 GLU B CA 1
ATOM 4860 C C . GLU B 1 305 ? 0.854 28.419 72.923 1.00 65.52 305 GLU B C 1
ATOM 4861 O O . GLU B 1 305 ? -0.353 28.437 72.686 1.00 66.14 305 GLU B O 1
ATOM 4867 N N . ARG B 1 306 ? 1.766 28.827 72.049 1.00 64.40 306 ARG B N 1
ATOM 4868 C CA . ARG B 1 306 ? 1.389 29.373 70.751 1.00 63.54 306 ARG B CA 1
ATOM 4869 C C . ARG B 1 306 ? 0.858 28.352 69.743 1.00 62.70 306 ARG B C 1
ATOM 4870 O O . ARG B 1 306 ? -0.235 28.528 69.202 1.00 62.42 306 ARG B O 1
ATOM 4878 N N . TRP B 1 307 ? 1.625 27.289 69.501 1.00 61.20 307 TRP B N 1
ATOM 4879 C CA . TRP B 1 307 ? 1.238 26.255 68.540 1.00 59.66 307 TRP B CA 1
ATOM 4880 C C . TRP B 1 307 ? 0.931 24.912 69.198 1.00 58.10 307 TRP B C 1
ATOM 4881 O O . TRP B 1 307 ? 0.566 23.953 68.515 1.00 57.61 307 TRP B O 1
ATOM 4892 N N . GLY B 1 308 ? 1.091 24.847 70.516 1.00 56.63 308 GLY B N 1
ATOM 4893 C CA . GLY B 1 308 ? 0.843 23.606 71.230 1.00 55.17 308 GLY B CA 1
ATOM 4894 C C . GLY B 1 308 ? 1.858 22.553 70.817 1.00 54.12 308 GLY B C 1
ATOM 4895 O O . GLY B 1 308 ? 1.538 21.374 70.678 1.00 53.06 308 GLY B O 1
ATOM 4896 N N . SER B 1 309 ? 3.096 22.993 70.629 1.00 51.97 309 SER B N 1
ATOM 4897 C CA . SER B 1 309 ? 4.181 22.123 70.206 1.00 50.53 309 SER B CA 1
ATOM 4898 C C . SER B 1 309 ? 5.292 22.045 71.245 1.00 49.46 309 SER B C 1
ATOM 4899 O O . SER B 1 309 ? 5.719 23.062 71.799 1.00 49.54 309 SER B O 1
ATOM 4902 N N . ASP B 1 310 ? 5.756 20.829 71.508 1.00 47.66 310 ASP B N 1
ATOM 4903 C CA . ASP B 1 310 ? 6.829 20.603 72.474 1.00 45.30 310 ASP B CA 1
ATOM 4904 C C . ASP B 1 310 ? 8.172 20.884 71.816 1.00 44.45 310 ASP B C 1
ATOM 4905 O O . ASP B 1 310 ? 9.203 20.962 72.488 1.00 44.84 310 ASP B O 1
ATOM 4910 N N . TRP B 1 311 ? 8.143 21.052 70.497 1.00 44.07 311 TRP B N 1
ATOM 4911 C CA . TRP B 1 311 ? 9.354 21.295 69.719 1.00 45.24 311 TRP B CA 1
ATOM 4912 C C . TRP B 1 311 ? 9.403 22.686 69.090 1.00 45.56 311 TRP B C 1
ATOM 4913 O O . TRP B 1 311 ? 8.370 23.270 68.756 1.00 44.40 311 TRP B O 1
ATOM 4924 N N . LEU B 1 312 ? 10.615 23.198 68.912 1.00 45.37 312 LEU B N 1
ATOM 4925 C CA . LEU B 1 312 ? 10.807 24.511 68.317 1.00 48.13 312 LEU B CA 1
ATOM 4926 C C . LEU B 1 312 ? 12.149 24.656 67.606 1.00 48.06 312 LEU B C 1
ATOM 4927 O O . LEU B 1 312 ? 13.205 24.523 68.221 1.00 47.60 312 LEU B O 1
ATOM 4932 N N . PHE B 1 313 ? 12.104 24.928 66.307 1.00 49.20 313 PHE B N 1
ATOM 4933 C CA . PHE B 1 313 ? 13.319 25.111 65.532 1.00 49.94 313 PHE B CA 1
ATOM 4934 C C . PHE B 1 313 ? 13.736 26.577 65.539 1.00 51.64 313 PHE B C 1
ATOM 4935 O O . PHE B 1 313 ? 12.949 27.457 65.189 1.00 50.98 313 PHE B O 1
ATOM 4943 N N . VAL B 1 314 ? 14.973 26.835 65.957 1.00 53.46 314 VAL B N 1
ATOM 4944 C CA . VAL B 1 314 ? 15.517 28.190 65.980 1.00 54.72 314 VAL B CA 1
ATOM 4945 C C . VAL B 1 314 ? 16.472 28.265 64.790 1.00 56.24 314 VAL B C 1
ATOM 4946 O O . VAL B 1 314 ? 17.548 27.669 64.809 1.00 56.20 314 VAL B O 1
ATOM 4950 N N . THR B 1 315 ? 16.069 29.006 63.761 1.00 57.49 315 THR B N 1
ATOM 4951 C CA . THR B 1 315 ? 16.854 29.132 62.539 1.00 58.80 315 THR B CA 1
ATOM 4952 C C . THR B 1 315 ? 17.613 30.442 62.369 1.00 59.97 315 THR B C 1
ATOM 4953 O O . THR B 1 315 ? 17.395 31.403 63.102 1.00 60.02 315 THR B O 1
ATOM 4957 N N . ARG B 1 316 ? 18.497 30.458 61.372 1.00 61.83 316 ARG B N 1
ATOM 4958 C CA . ARG B 1 316 ? 19.320 31.618 61.024 1.00 63.53 316 ARG B CA 1
ATOM 4959 C C . ARG B 1 316 ? 20.046 32.272 62.194 1.00 64.57 316 ARG B C 1
ATOM 4960 O O . ARG B 1 316 ? 19.586 33.273 62.738 1.00 65.02 316 ARG B O 1
ATOM 4968 N N . TYR B 1 317 ? 21.191 31.711 62.568 1.00 65.50 317 TYR B N 1
ATOM 4969 C CA . TYR B 1 317 ? 21.994 32.258 63.656 1.00 66.08 317 TYR B CA 1
ATOM 4970 C C . TYR B 1 317 ? 23.055 33.199 63.088 1.00 67.69 317 TYR B C 1
ATOM 4971 O O . TYR B 1 317 ? 23.472 33.048 61.940 1.00 68.22 317 TYR B O 1
ATOM 4980 N N . PRO B 1 318 ? 23.495 34.192 63.883 1.00 69.08 318 PRO B N 1
ATOM 4981 C CA . PRO B 1 318 ? 24.517 35.155 63.449 1.00 69.51 318 PRO B CA 1
ATOM 4982 C C . PRO B 1 318 ? 25.843 34.450 63.156 1.00 69.76 318 PRO B C 1
ATOM 4983 O O . PRO B 1 318 ? 26.278 33.598 63.927 1.00 69.85 318 PRO B O 1
ATOM 4987 N N . ARG B 1 319 ? 26.485 34.806 62.051 1.00 70.16 319 ARG B N 1
ATOM 4988 C CA . ARG B 1 319 ? 27.750 34.182 61.701 1.00 71.16 319 ARG B CA 1
ATOM 4989 C C . ARG B 1 319 ? 28.737 34.175 62.861 1.00 71.33 319 ARG B C 1
ATOM 4990 O O . ARG B 1 319 ? 29.539 33.249 63.001 1.00 71.57 319 ARG B O 1
ATOM 4998 N N . SER B 1 320 ? 28.678 35.205 63.697 1.00 71.24 320 SER B N 1
ATOM 4999 C CA . SER B 1 320 ? 29.586 35.316 64.841 1.00 71.42 320 SER B CA 1
ATOM 5000 C C . SER B 1 320 ? 29.352 34.246 65.907 1.00 70.74 320 SER B C 1
ATOM 5001 O O . SER B 1 320 ? 30.230 33.979 66.727 1.00 69.95 320 SER B O 1
ATOM 5004 N N . VAL B 1 321 ? 28.171 33.633 65.883 1.00 70.28 321 VAL B N 1
ATOM 5005 C CA . VAL B 1 321 ? 27.816 32.600 66.852 1.00 69.35 321 VAL B CA 1
ATOM 5006 C C . VAL B 1 321 ? 28.187 31.188 66.390 1.00 67.98 321 VAL B C 1
ATOM 5007 O O . VAL B 1 321 ? 28.575 30.346 67.198 1.00 68.22 321 VAL B O 1
ATOM 5011 N N . ARG B 1 322 ? 28.064 30.938 65.089 1.00 66.24 322 ARG B N 1
ATOM 5012 C CA . ARG B 1 322 ? 28.376 29.630 64.521 1.00 63.84 322 ARG B CA 1
ATOM 5013 C C . ARG B 1 322 ? 29.812 29.540 64.008 1.00 62.69 322 ARG B C 1
ATOM 5014 O O . ARG B 1 322 ? 30.410 30.547 63.625 1.00 62.60 322 ARG B O 1
ATOM 5022 N N . PRO B 1 323 ? 30.383 28.323 63.998 1.00 61.04 323 PRO B N 1
ATOM 5023 C CA . PRO B 1 323 ? 31.753 28.095 63.529 1.00 60.39 323 PRO B CA 1
ATOM 5024 C C . PRO B 1 323 ? 31.997 28.645 62.122 1.00 59.55 323 PRO B C 1
ATOM 5025 O O . PRO B 1 323 ? 31.061 29.029 61.424 1.00 58.64 323 PRO B O 1
ATOM 5029 N N . PHE B 1 324 ? 33.259 28.670 61.711 1.00 59.16 324 PHE B N 1
ATOM 5030 C CA . PHE B 1 324 ? 33.624 29.190 60.401 1.00 59.51 324 PHE B CA 1
ATOM 5031 C C . PHE B 1 324 ? 33.193 28.288 59.252 1.00 59.18 324 PHE B C 1
ATOM 5032 O O . PHE B 1 324 ? 33.183 28.716 58.098 1.00 59.24 324 PHE B O 1
ATOM 5040 N N . TYR B 1 325 ? 32.851 27.039 59.559 1.00 58.94 325 TYR B N 1
ATOM 5041 C CA . TYR B 1 325 ? 32.430 26.100 58.518 1.00 58.88 325 TYR B CA 1
ATOM 5042 C C . TYR B 1 325 ? 30.932 26.144 58.238 1.00 58.38 325 TYR B C 1
ATOM 5043 O O . TYR B 1 325 ? 30.437 25.434 57.363 1.00 58.59 325 TYR B O 1
ATOM 5052 N N . THR B 1 326 ? 30.216 26.987 58.974 1.00 57.73 326 THR B N 1
ATOM 5053 C CA . THR B 1 326 ? 28.779 27.115 58.787 1.00 57.80 326 THR B CA 1
ATOM 5054 C C . THR B 1 326 ? 28.494 27.939 57.535 1.00 59.12 326 THR B C 1
ATOM 5055 O O . THR B 1 326 ? 28.951 29.072 57.420 1.00 58.35 326 THR B O 1
ATOM 5059 N N . TYR B 1 327 ? 27.738 27.359 56.605 1.00 61.02 327 TYR B N 1
ATOM 5060 C CA . TYR B 1 327 ? 27.389 28.028 55.357 1.00 62.52 327 TYR B CA 1
ATOM 5061 C C . TYR B 1 327 ? 26.806 29.410 55.657 1.00 64.27 327 TYR B C 1
ATOM 5062 O O . TYR B 1 327 ? 25.739 29.526 56.261 1.00 62.88 327 TYR B O 1
ATOM 5071 N N . PRO B 1 328 ? 27.514 30.477 55.245 1.00 65.97 328 PRO B N 1
ATOM 5072 C CA . PRO B 1 328 ? 27.081 31.860 55.462 1.00 67.65 328 PRO B CA 1
ATOM 5073 C C . PRO B 1 328 ? 25.870 32.269 54.633 1.00 69.63 328 PRO B C 1
ATOM 5074 O O . PRO B 1 328 ? 25.648 31.761 53.536 1.00 69.29 328 PRO B O 1
ATOM 5078 N N . GLU B 1 329 ? 25.093 33.201 55.170 1.00 72.63 329 GLU B N 1
ATOM 5079 C CA . GLU B 1 329 ? 23.917 33.721 54.489 1.00 76.17 329 GLU B CA 1
ATOM 5080 C C . GLU B 1 329 ? 24.251 35.189 54.255 1.00 77.87 329 GLU B C 1
ATOM 5081 O O . GLU B 1 329 ? 25.003 35.787 55.024 1.00 77.88 329 GLU B O 1
ATOM 5087 N N . GLU B 1 330 ? 23.712 35.784 53.200 1.00 79.86 330 GLU B N 1
ATOM 5088 C CA . GLU B 1 330 ? 24.015 37.190 52.943 1.00 81.47 330 GLU B CA 1
ATOM 5089 C C . GLU B 1 330 ? 23.015 38.137 53.589 1.00 81.06 330 GLU B C 1
ATOM 5090 O O . GLU B 1 330 ? 22.195 38.760 52.920 1.00 81.81 330 GLU B O 1
ATOM 5096 N N . ASP B 1 331 ? 23.110 38.228 54.909 1.00 79.97 331 ASP B N 1
ATOM 5097 C CA . ASP B 1 331 ? 22.261 39.090 55.717 1.00 78.77 331 ASP B CA 1
ATOM 5098 C C . ASP B 1 331 ? 22.811 38.983 57.128 1.00 77.49 331 ASP B C 1
ATOM 5099 O O . ASP B 1 331 ? 22.188 39.415 58.098 1.00 77.14 331 ASP B O 1
ATOM 5104 N N . GLY B 1 332 ? 24.006 38.403 57.212 1.00 76.09 332 GLY B N 1
ATOM 5105 C CA . GLY B 1 332 ? 24.679 38.230 58.485 1.00 74.79 332 GLY B CA 1
ATOM 5106 C C . GLY B 1 332 ? 24.443 36.883 59.143 1.00 73.46 332 GLY B C 1
ATOM 5107 O O . GLY B 1 332 ? 25.221 36.465 60.001 1.00 73.21 332 GLY B O 1
ATOM 5108 N N . THR B 1 333 ? 23.375 36.199 58.740 1.00 71.88 333 THR B N 1
ATOM 5109 C CA . THR B 1 333 ? 23.036 34.902 59.320 1.00 69.74 333 THR B CA 1
ATOM 5110 C C . THR B 1 333 ? 23.800 33.731 58.705 1.00 68.49 333 THR B C 1
ATOM 5111 O O . THR B 1 333 ? 24.803 33.914 58.011 1.00 68.29 333 THR B O 1
ATOM 5115 N N . THR B 1 334 ? 23.313 32.526 58.986 1.00 67.26 334 THR B N 1
ATOM 5116 C CA . THR B 1 334 ? 23.902 31.289 58.483 1.00 64.70 334 THR B CA 1
ATOM 5117 C C . THR B 1 334 ? 22.799 30.254 58.311 1.00 63.39 334 THR B C 1
ATOM 5118 O O . THR B 1 334 ? 21.708 30.404 58.859 1.00 62.89 334 THR B O 1
ATOM 5122 N N . ARG B 1 335 ? 23.085 29.207 57.544 1.00 62.07 335 ARG B N 1
ATOM 5123 C CA . ARG B 1 335 ? 22.116 28.144 57.314 1.00 61.24 335 ARG B CA 1
ATOM 5124 C C . ARG B 1 335 ? 22.209 27.101 58.422 1.00 60.42 335 ARG B C 1
ATOM 5125 O O . ARG B 1 335 ? 22.314 25.902 58.161 1.00 60.94 335 ARG B O 1
ATOM 5133 N N . SER B 1 336 ? 22.174 27.577 59.661 1.00 59.18 336 SER B N 1
ATOM 5134 C CA . SER B 1 336 ? 22.253 26.715 60.828 1.00 57.44 336 SER B CA 1
ATOM 5135 C C . SER B 1 336 ? 20.921 26.715 61.572 1.00 56.22 336 SER B C 1
ATOM 5136 O O . SER B 1 336 ? 20.064 27.567 61.325 1.00 54.95 336 SER B O 1
ATOM 5139 N N . PHE B 1 337 ? 20.754 25.753 62.478 1.00 53.56 337 PHE B N 1
ATOM 5140 C CA . PHE B 1 337 ? 19.531 25.636 63.266 1.00 51.15 337 PHE B CA 1
ATOM 5141 C C . PHE B 1 337 ? 19.758 24.825 64.545 1.00 49.53 337 PHE B C 1
ATOM 5142 O O . PHE B 1 337 ? 20.678 24.012 64.625 1.00 48.32 337 PHE B O 1
ATOM 5150 N N . ASP B 1 338 ? 18.911 25.067 65.540 1.00 46.65 338 ASP B N 1
ATOM 5151 C CA . ASP B 1 338 ? 18.968 24.376 66.818 1.00 43.47 338 ASP B CA 1
ATOM 5152 C C . ASP B 1 338 ? 17.571 23.886 67.108 1.00 42.78 338 ASP B C 1
ATOM 5153 O O . ASP B 1 338 ? 16.604 24.597 66.848 1.00 42.37 338 ASP B O 1
ATOM 5158 N N . LEU B 1 339 ? 17.454 22.670 67.632 1.00 41.50 339 LEU B N 1
ATOM 5159 C CA . LEU B 1 339 ? 16.134 22.139 67.951 1.00 40.51 339 LEU B CA 1
ATOM 5160 C C . LEU B 1 339 ? 15.910 22.224 69.453 1.00 40.15 339 LEU B C 1
ATOM 5161 O O . LEU B 1 339 ? 16.738 21.766 70.240 1.00 40.69 339 LEU B O 1
ATOM 5166 N N . LEU B 1 340 ? 14.800 22.832 69.847 1.00 38.40 340 LEU B N 1
ATOM 5167 C CA . LEU B 1 340 ? 14.468 22.947 71.255 1.00 38.38 340 LEU B CA 1
ATOM 5168 C C . LEU B 1 340 ? 13.358 21.975 71.572 1.00 38.44 340 LEU B C 1
ATOM 5169 O O . LEU B 1 340 ? 12.301 21.999 70.942 1.00 38.06 340 LEU B O 1
ATOM 5174 N N . PHE B 1 341 ? 13.606 21.105 72.540 1.00 38.03 341 PHE B N 1
ATOM 5175 C CA . PHE B 1 341 ? 12.613 20.125 72.940 1.00 37.33 341 PHE B CA 1
ATOM 5176 C C . PHE B 1 341 ? 12.212 20.410 74.374 1.00 36.95 341 PHE B C 1
ATOM 5177 O O . PHE B 1 341 ? 13.013 20.267 75.295 1.00 36.45 341 PHE B O 1
ATOM 5185 N N . ARG B 1 342 ? 10.966 20.828 74.556 1.00 37.79 342 ARG B N 1
ATOM 5186 C CA . ARG B 1 342 ? 10.461 21.148 75.887 1.00 38.64 342 ARG B CA 1
ATOM 5187 C C . ARG B 1 342 ? 11.396 22.088 76.650 1.00 39.43 342 ARG B C 1
ATOM 5188 O O . ARG B 1 342 ? 11.587 21.940 77.855 1.00 41.07 342 ARG B O 1
ATOM 5196 N N . GLY B 1 343 ? 11.987 23.044 75.937 1.00 41.20 343 GLY B N 1
ATOM 5197 C CA . GLY B 1 343 ? 12.865 24.010 76.579 1.00 41.00 343 GLY B CA 1
ATOM 5198 C C . GLY B 1 343 ? 14.350 23.709 76.567 1.00 41.26 343 GLY B C 1
ATOM 5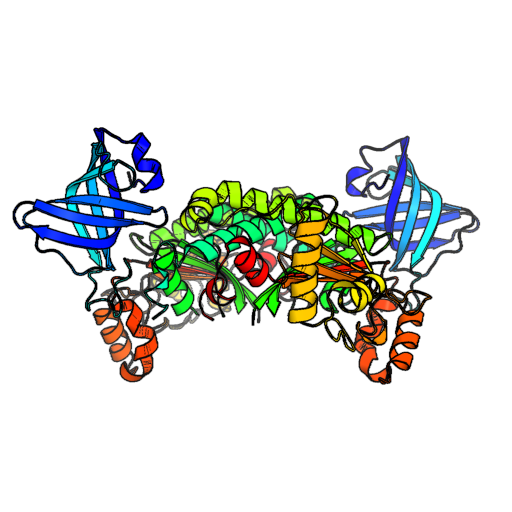199 O O . GLY B 1 343 ? 15.164 24.566 76.917 1.00 40.18 343 GLY B O 1
ATOM 5200 N N . LEU B 1 344 ? 14.712 22.498 76.166 1.00 41.20 344 LEU B N 1
ATOM 5201 C CA . LEU B 1 344 ? 16.118 22.120 76.137 1.00 41.94 344 LEU B CA 1
ATOM 5202 C C . LEU B 1 344 ? 16.623 21.912 74.713 1.00 42.40 344 LEU B C 1
ATOM 5203 O O . LEU B 1 344 ? 15.911 21.386 73.855 1.00 42.85 344 LEU B O 1
ATOM 5208 N N . GLU B 1 345 ? 17.853 22.342 74.462 1.00 41.77 345 GLU B N 1
ATOM 5209 C CA . GLU B 1 345 ? 18.447 22.180 73.146 1.00 42.71 345 GLU B CA 1
ATOM 5210 C C . GLU B 1 345 ? 18.917 20.734 73.007 1.00 40.95 345 GLU B C 1
ATOM 5211 O O . GLU B 1 345 ? 19.828 20.299 73.708 1.00 40.51 345 GLU B O 1
ATOM 5217 N N . ILE B 1 346 ? 18.275 19.988 72.114 1.00 40.20 346 ILE B N 1
ATOM 5218 C CA . ILE B 1 346 ? 18.630 18.589 71.902 1.00 39.29 346 ILE B CA 1
ATOM 5219 C C . ILE B 1 346 ? 19.276 18.388 70.540 1.00 40.62 346 ILE B C 1
ATOM 5220 O O . ILE B 1 346 ? 19.625 17.267 70.175 1.00 41.57 346 ILE B O 1
ATOM 5225 N N . THR B 1 347 ? 19.427 19.469 69.783 1.00 40.66 347 THR B N 1
ATOM 5226 C CA . THR B 1 347 ? 20.026 19.373 68.461 1.00 41.56 347 THR B CA 1
ATOM 5227 C C . THR B 1 347 ? 20.675 20.665 68.017 1.00 42.44 347 THR B C 1
ATOM 5228 O O . THR B 1 347 ? 20.202 21.759 68.324 1.00 42.85 347 THR B O 1
ATOM 5232 N N . SER B 1 348 ? 21.768 20.527 67.282 1.00 43.76 348 SER B N 1
ATOM 5233 C CA . SER B 1 348 ? 22.478 21.680 66.768 1.00 44.59 348 SER B CA 1
ATOM 5234 C C . SER B 1 348 ? 23.183 21.282 65.482 1.00 45.00 348 SER B C 1
ATOM 5235 O O . SER B 1 348 ? 24.012 20.371 65.477 1.00 45.80 348 SER B O 1
ATOM 5238 N N . GLY B 1 349 ? 22.840 21.957 64.391 1.00 44.40 349 GLY B N 1
ATOM 5239 C CA . GLY B 1 349 ? 23.458 21.650 63.119 1.00 43.63 349 GLY B CA 1
ATOM 5240 C C . GLY B 1 349 ? 23.126 22.650 62.035 1.00 44.31 349 GLY B C 1
ATOM 5241 O O . GLY B 1 349 ? 22.635 23.746 62.311 1.00 45.48 349 GLY B O 1
ATOM 5242 N N . GLY B 1 350 ? 23.399 22.272 60.792 1.00 43.35 350 GLY B N 1
ATOM 5243 C CA . GLY B 1 350 ? 23.118 23.146 59.669 1.00 41.02 350 GLY B CA 1
ATOM 5244 C C . GLY B 1 350 ? 23.991 22.800 58.480 1.00 39.84 350 GLY B C 1
ATOM 5245 O O . GLY B 1 350 ? 24.817 21.889 58.548 1.00 38.24 350 GLY B O 1
ATOM 5246 N N . GLN B 1 351 ? 23.807 23.522 57.381 1.00 38.14 351 GLN B N 1
ATOM 5247 C CA . GLN B 1 351 ? 24.605 23.280 56.190 1.00 37.24 351 GLN B CA 1
ATOM 5248 C C . GLN B 1 351 ? 26.017 23.820 56.409 1.00 37.59 351 GLN B C 1
ATOM 5249 O O . GLN B 1 351 ? 26.190 24.838 57.078 1.00 37.31 351 GLN B O 1
ATOM 5255 N N . ARG B 1 352 ? 27.019 23.127 55.870 1.00 37.16 352 ARG B N 1
ATOM 5256 C CA . ARG B 1 352 ? 28.412 23.550 56.002 1.00 39.14 352 ARG B CA 1
ATOM 5257 C C . ARG B 1 352 ? 28.850 24.157 54.673 1.00 41.33 352 ARG B C 1
ATOM 5258 O O . ARG B 1 352 ? 28.095 24.148 53.704 1.00 42.03 352 ARG B O 1
ATOM 5266 N N . ILE B 1 353 ? 30.078 24.669 54.634 1.00 42.81 353 ILE B N 1
ATOM 5267 C CA . ILE B 1 353 ? 30.645 25.261 53.422 1.00 45.30 353 ILE B CA 1
ATOM 5268 C C . ILE B 1 353 ? 31.426 24.170 52.684 1.00 45.72 353 ILE B C 1
ATOM 5269 O O . ILE B 1 353 ? 32.254 23.484 53.283 1.00 45.91 353 ILE B O 1
ATOM 5274 N N . HIS B 1 354 ? 31.175 24.015 51.386 1.00 47.12 354 HIS B N 1
ATOM 5275 C CA . HIS B 1 354 ? 31.854 22.981 50.601 1.00 48.08 354 HIS B CA 1
ATOM 5276 C C . HIS B 1 354 ? 32.930 23.486 49.653 1.00 50.09 354 HIS B C 1
ATOM 5277 O O . HIS B 1 354 ? 33.804 22.722 49.244 1.00 49.53 354 HIS B O 1
ATOM 5284 N N . ARG B 1 355 ? 32.864 24.761 49.291 1.00 52.58 355 ARG B N 1
ATOM 5285 C CA . ARG B 1 355 ? 33.852 25.331 48.383 1.00 55.85 355 ARG B CA 1
ATOM 5286 C C . ARG B 1 355 ? 35.108 25.757 49.127 1.00 56.37 355 ARG B C 1
ATOM 5287 O O . ARG B 1 355 ? 35.040 26.443 50.145 1.00 55.51 355 ARG B O 1
ATOM 5295 N N . TYR B 1 356 ? 36.254 25.335 48.611 1.00 58.65 356 TYR B N 1
ATOM 5296 C CA . TYR B 1 356 ? 37.534 25.667 49.214 1.00 61.86 356 TYR B CA 1
ATOM 5297 C C . TYR B 1 356 ? 37.685 27.174 49.356 1.00 64.54 356 TYR B C 1
ATOM 5298 O O . TYR B 1 356 ? 38.002 27.678 50.433 1.00 64.28 356 TYR B O 1
ATOM 5307 N N . GLU 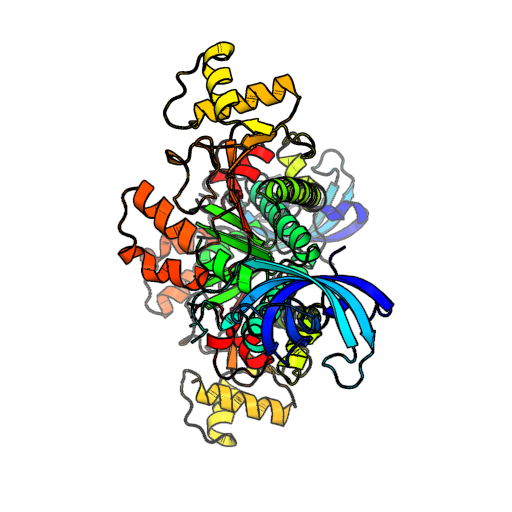B 1 357 ? 37.463 27.890 48.260 1.00 67.28 357 GLU B N 1
ATOM 5308 C CA . GLU B 1 357 ? 37.577 29.340 48.279 1.00 69.53 357 GLU B CA 1
ATOM 5309 C C . GLU B 1 357 ? 36.727 29.975 49.369 1.00 70.00 357 GLU B C 1
ATOM 5310 O O . GLU B 1 357 ? 37.185 30.870 50.071 1.00 69.75 357 GLU B O 1
ATOM 5316 N N . GLU B 1 358 ? 35.490 29.510 49.508 1.00 71.44 358 GLU B N 1
ATOM 5317 C CA . GLU B 1 358 ? 34.591 30.055 50.513 1.00 72.62 358 GLU B CA 1
ATOM 5318 C C . GLU B 1 358 ? 35.097 29.809 51.932 1.00 72.56 358 GLU B C 1
ATOM 5319 O O . GLU B 1 358 ? 34.888 30.633 52.820 1.00 72.73 358 GLU B O 1
ATOM 5325 N N . LEU B 1 359 ? 35.763 28.679 52.145 1.00 72.59 359 LEU B N 1
ATOM 5326 C CA . LEU B 1 359 ? 36.297 28.357 53.464 1.00 71.98 359 LEU B CA 1
ATOM 5327 C C . LEU B 1 359 ? 37.411 29.323 53.856 1.00 71.12 359 LEU B C 1
ATOM 5328 O O . LEU B 1 359 ? 37.424 29.852 54.968 1.00 70.69 359 LEU B O 1
ATOM 5333 N N . LEU B 1 360 ? 38.345 29.546 52.937 1.00 69.57 360 LEU B N 1
ATOM 5334 C CA . LEU B 1 360 ? 39.467 30.441 53.189 1.00 66.83 360 LEU B CA 1
ATOM 5335 C C . LEU B 1 360 ? 39.006 31.820 53.638 1.00 62.59 360 LEU B C 1
ATOM 5336 O O . LEU B 1 360 ? 39.506 32.361 54.624 1.00 64.16 360 LEU B O 1
ATOM 5341 N N . GLU B 1 361 ? 38.040 32.380 52.922 1.00 60.97 361 GLU B N 1
ATOM 5342 C CA . GLU B 1 361 ? 37.540 33.703 53.239 1.00 55.35 361 GLU B CA 1
ATOM 5343 C C . GLU B 1 361 ? 36.952 33.796 54.650 1.00 52.97 361 GLU B C 1
ATOM 5344 O O . GLU B 1 361 ? 37.428 34.583 55.472 1.00 52.32 361 GLU B O 1
ATOM 5350 N N . SER B 1 362 ? 35.931 32.994 54.942 1.00 50.31 362 SER B N 1
ATOM 5351 C CA . SER B 1 362 ? 35.291 33.019 56.261 1.00 47.49 362 SER B CA 1
ATOM 5352 C C . SER B 1 362 ? 36.245 32.776 57.429 1.00 46.30 362 SER B C 1
ATOM 5353 O O . SER B 1 362 ? 36.016 33.273 58.534 1.00 47.51 362 SER B O 1
ATOM 5356 N N . LEU B 1 363 ? 37.303 32.005 57.202 1.00 44.06 363 LEU B N 1
ATOM 5357 C CA . LEU B 1 363 ? 38.264 31.740 58.267 1.00 42.90 363 LEU B CA 1
ATOM 5358 C C . LEU B 1 363 ? 38.921 33.055 58.685 1.00 44.67 363 LEU B C 1
ATOM 5359 O O . LEU B 1 363 ? 39.083 33.335 59.879 1.00 46.69 363 LEU B O 1
ATOM 5364 N N . LYS B 1 364 ? 39.290 33.856 57.689 1.00 44.56 364 LYS B N 1
ATOM 5365 C CA . LYS B 1 364 ? 39.916 35.150 57.914 1.00 44.56 364 LYS B CA 1
ATOM 5366 C C . LYS B 1 364 ? 38.930 36.064 58.633 1.00 44.79 364 LYS B C 1
ATOM 5367 O O . LYS B 1 364 ? 39.290 36.751 59.591 1.00 46.34 364 LYS B O 1
ATOM 5373 N N . ALA B 1 365 ? 37.683 36.066 58.170 1.00 43.76 365 ALA B N 1
ATOM 5374 C CA . ALA B 1 365 ? 36.655 36.892 58.783 1.00 43.66 365 ALA B CA 1
ATOM 5375 C C . ALA B 1 365 ? 36.455 36.509 60.252 1.00 44.30 365 ALA B C 1
ATOM 5376 O O . ALA B 1 365 ? 35.722 37.182 60.985 1.00 45.53 365 ALA B O 1
ATOM 5378 N N . LYS B 1 366 ? 37.108 35.434 60.686 1.00 45.58 366 LYS B N 1
ATOM 5379 C CA . LYS B 1 366 ? 37.005 34.988 62.071 1.00 45.95 366 LYS B CA 1
ATOM 5380 C C . LYS B 1 366 ? 38.349 35.019 62.793 1.00 47.65 366 LYS B C 1
ATOM 5381 O O . LYS B 1 366 ? 38.563 34.289 63.766 1.00 48.54 366 LYS B O 1
ATOM 5387 N N . GLY B 1 367 ? 39.246 35.872 62.316 1.00 49.48 367 GLY B N 1
ATOM 5388 C CA . GLY B 1 367 ? 40.547 36.007 62.936 1.00 51.79 367 GLY B CA 1
ATOM 5389 C C . GLY B 1 367 ? 41.185 34.700 63.360 1.00 55.38 367 GLY B C 1
ATOM 5390 O O . GLY B 1 367 ? 41.275 34.388 64.553 1.00 54.63 367 GLY B O 1
ATOM 5391 N N . MET B 1 368 ? 41.612 33.922 62.374 1.00 59.48 368 MET B N 1
ATOM 5392 C CA . MET B 1 368 ? 42.272 32.648 62.627 1.00 63.00 368 MET B CA 1
ATOM 5393 C C . MET B 1 368 ? 43.103 32.330 61.392 1.00 68.77 368 MET B C 1
ATOM 5394 O O . MET B 1 368 ? 42.621 32.429 60.263 1.00 66.17 368 MET B O 1
ATOM 5399 N N . ASP B 1 369 ? 44.363 31.971 61.615 1.00 71.59 369 ASP B N 1
ATOM 5400 C CA . ASP B 1 369 ? 45.284 31.676 60.523 1.00 81.70 369 ASP B CA 1
ATOM 5401 C C . ASP B 1 369 ? 44.936 30.429 59.715 1.00 85.00 369 ASP B C 1
ATOM 5402 O O . ASP B 1 369 ? 44.916 29.312 60.244 1.00 84.82 369 ASP B O 1
ATOM 5407 N N . PRO B 1 370 ? 44.660 30.613 58.414 1.00 89.17 370 PRO B N 1
ATOM 5408 C CA . PRO B 1 370 ? 44.304 29.556 57.466 1.00 91.41 370 PRO B CA 1
ATOM 5409 C C . PRO B 1 370 ? 45.402 28.510 57.302 1.00 92.24 370 PRO B C 1
ATOM 5410 O O . PRO B 1 370 ? 45.148 27.402 56.830 1.00 93.47 370 PRO B O 1
ATOM 5414 N N . GLU B 1 371 ? 46.626 28.861 57.681 1.00 92.68 371 GLU B N 1
ATOM 5415 C CA . GLU B 1 371 ? 47.738 27.925 57.554 1.00 92.68 371 GLU B CA 1
ATOM 5416 C C . GLU B 1 371 ? 47.622 26.805 58.580 1.00 91.63 371 GLU B C 1
ATOM 5417 O O . GLU B 1 371 ? 48.241 25.750 58.436 1.00 91.54 371 GLU B O 1
ATOM 5423 N N . ALA B 1 372 ? 46.826 27.044 59.616 1.00 90.11 372 ALA B N 1
ATOM 5424 C CA . ALA B 1 372 ? 46.622 26.055 60.667 1.00 88.69 372 ALA B CA 1
ATOM 5425 C C . ALA B 1 372 ? 45.559 25.051 60.239 1.00 87.56 372 ALA B C 1
ATOM 5426 O O . ALA B 1 372 ? 45.511 23.928 60.743 1.00 87.39 372 ALA B O 1
ATOM 5428 N N . PHE B 1 373 ? 44.709 25.464 59.304 1.00 85.84 373 PHE B N 1
ATOM 5429 C CA . PHE B 1 373 ? 43.639 24.607 58.812 1.00 84.11 373 PHE B CA 1
ATOM 5430 C C . PHE B 1 373 ? 43.968 24.000 57.453 1.00 82.45 373 PHE B C 1
ATOM 5431 O O . PHE B 1 373 ? 43.071 23.594 56.715 1.00 82.47 373 PHE B O 1
ATOM 5439 N N . HIS B 1 374 ? 45.254 23.931 57.124 1.00 79.84 374 HIS B N 1
ATOM 5440 C CA . HIS B 1 374 ? 45.671 23.371 55.846 1.00 77.39 374 HIS B CA 1
ATOM 5441 C C . HIS B 1 374 ? 45.274 21.901 55.722 1.00 75.53 374 HIS B C 1
ATOM 5442 O O . HIS B 1 374 ? 44.837 21.460 54.661 1.00 75.35 374 HIS B O 1
ATOM 5449 N N . GLY B 1 375 ? 45.424 21.148 56.807 1.00 73.25 375 GLY B N 1
ATOM 5450 C CA . GLY B 1 375 ? 45.067 19.740 56.782 1.00 70.49 375 GLY B CA 1
ATOM 5451 C C . GLY B 1 375 ? 43.565 19.531 56.703 1.00 68.39 375 GLY B C 1
ATOM 5452 O O . GLY B 1 375 ? 43.089 18.467 56.302 1.00 67.64 375 GLY B O 1
ATOM 5453 N N . TYR B 1 376 ? 42.819 20.560 57.091 1.00 65.97 376 TYR B N 1
ATOM 5454 C CA . TYR B 1 376 ? 41.363 20.523 57.074 1.00 63.35 376 TYR B CA 1
ATOM 5455 C C . TYR B 1 376 ? 40.831 20.960 55.713 1.00 62.87 376 TYR B C 1
ATOM 5456 O O . TYR B 1 376 ? 39.863 20.397 55.202 1.00 63.12 376 TYR B O 1
ATOM 5465 N N . LEU B 1 377 ? 41.479 21.967 55.137 1.00 61.70 377 LEU B N 1
ATOM 5466 C CA . LEU B 1 377 ? 41.082 22.520 53.847 1.00 60.43 377 LEU B CA 1
ATOM 5467 C C . LEU B 1 377 ? 41.333 21.579 52.665 1.00 58.55 377 LEU B C 1
ATOM 5468 O O . LEU B 1 377 ? 40.682 21.694 51.630 1.00 58.66 377 LEU B O 1
ATOM 5473 N N . GLU B 1 378 ? 42.267 20.650 52.825 1.00 57.08 378 GLU B N 1
ATOM 5474 C CA . GLU B 1 378 ? 42.610 19.713 51.764 1.00 56.01 378 GLU B CA 1
ATOM 5475 C C . GLU B 1 378 ? 41.452 19.029 51.055 1.00 54.16 378 GLU B C 1
ATOM 5476 O O . GLU B 1 378 ? 41.266 19.206 49.849 1.00 53.58 378 GLU B O 1
ATOM 5482 N N . VAL B 1 379 ? 40.674 18.245 51.790 1.00 50.84 379 VAL B N 1
ATOM 5483 C CA . VAL B 1 379 ? 39.556 17.536 51.182 1.00 48.61 379 VAL B CA 1
ATOM 5484 C C . VAL B 1 379 ? 38.640 18.451 50.373 1.00 46.93 379 VAL B C 1
ATOM 5485 O O . VAL B 1 379 ? 38.150 18.059 49.317 1.00 45.49 379 VAL B O 1
ATOM 5489 N N . PHE B 1 380 ? 38.416 19.668 50.855 1.00 45.84 380 PHE B N 1
ATOM 5490 C CA . PHE B 1 380 ? 37.535 20.587 50.146 1.00 46.57 380 PHE B CA 1
ATOM 5491 C C . PHE B 1 380 ? 38.100 21.071 48.810 1.00 47.77 380 PHE B C 1
ATOM 5492 O O . PHE B 1 380 ? 37.555 21.977 48.182 1.00 46.39 380 PHE B O 1
ATOM 5500 N N . LYS B 1 381 ? 39.199 20.462 48.388 1.00 49.12 381 LYS B N 1
ATOM 5501 C CA . LYS B 1 381 ? 39.819 20.790 47.116 1.00 51.31 381 LYS B CA 1
ATOM 5502 C C . LYS B 1 381 ? 39.520 19.638 46.161 1.00 51.70 381 LYS B C 1
ATOM 5503 O O . LYS B 1 381 ? 40.170 19.479 45.127 1.00 51.91 381 LYS B O 1
ATOM 5509 N N . TYR B 1 382 ? 38.528 18.828 46.526 1.00 50.65 382 TYR B N 1
ATOM 5510 C CA . TYR B 1 382 ? 38.145 17.686 45.711 1.00 49.72 382 TYR B CA 1
ATOM 5511 C C . TYR B 1 382 ? 36.641 17.548 45.544 1.00 48.44 382 TYR B C 1
ATOM 5512 O O . TYR B 1 382 ? 36.054 16.514 45.862 1.00 48.11 382 TYR B O 1
ATOM 5521 N N . GLY B 1 383 ? 36.032 18.618 45.042 1.00 46.73 383 GLY B N 1
ATOM 5522 C CA . GLY B 1 383 ? 34.607 18.636 44.786 1.00 44.67 383 GLY B CA 1
ATOM 5523 C C . GLY B 1 383 ? 33.683 18.154 45.885 1.00 43.87 383 GLY B C 1
ATOM 5524 O O . GLY B 1 383 ? 32.722 17.433 45.610 1.00 43.31 383 GLY B O 1
ATOM 5525 N N . MET B 1 384 ? 33.956 18.533 47.128 1.00 42.46 384 MET B N 1
ATOM 5526 C CA . MET B 1 384 ? 33.077 18.139 48.219 1.00 41.04 384 MET B CA 1
ATOM 5527 C C . MET B 1 384 ? 31.732 18.761 47.846 1.00 41.00 384 MET B C 1
ATOM 5528 O O . MET B 1 384 ? 31.631 19.974 47.658 1.00 41.11 384 MET B O 1
ATOM 5533 N N . PRO B 1 385 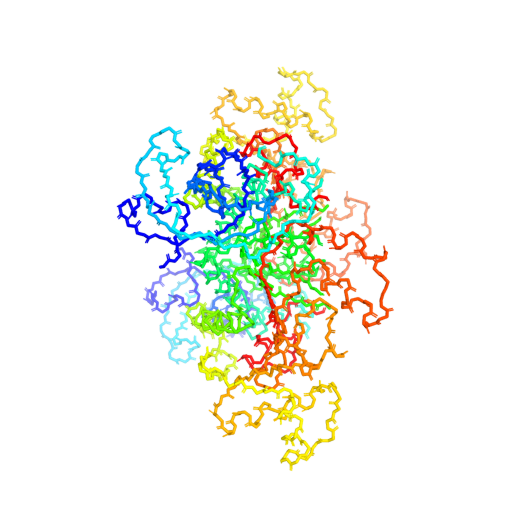? 30.683 17.940 47.722 1.00 41.02 385 PRO B N 1
ATOM 5534 C CA . PRO B 1 385 ? 29.349 18.429 47.360 1.00 41.09 385 PRO B CA 1
ATOM 5535 C C . PRO B 1 385 ? 28.637 19.200 48.465 1.00 41.85 385 PRO B C 1
ATOM 5536 O O . PRO B 1 385 ? 28.963 19.050 49.641 1.00 41.63 385 PRO B O 1
ATOM 5540 N N . PRO B 1 386 ? 27.657 20.046 48.099 1.00 41.58 386 PRO B N 1
ATOM 5541 C CA . PRO B 1 386 ? 26.949 20.791 49.143 1.00 41.27 386 PRO B CA 1
ATOM 5542 C C . PRO B 1 386 ? 26.385 19.788 50.147 1.00 42.10 386 PRO B C 1
ATOM 5543 O O . PRO B 1 386 ? 25.731 18.815 49.766 1.00 41.32 386 PRO B O 1
ATOM 5547 N N . HIS B 1 387 ? 26.640 20.026 51.427 1.00 41.32 387 HIS B N 1
ATOM 5548 C CA . HIS B 1 387 ? 26.190 19.107 52.452 1.00 41.21 387 HIS B CA 1
ATOM 5549 C C . HIS B 1 387 ? 25.929 19.794 53.775 1.00 40.86 387 HIS B C 1
ATOM 5550 O O . HIS B 1 387 ? 26.205 20.981 53.943 1.00 42.67 387 HIS B O 1
ATOM 5557 N N . GLY B 1 388 ? 25.396 19.022 54.712 1.00 38.23 388 GLY B N 1
ATOM 5558 C CA . GLY B 1 388 ? 25.099 19.538 56.033 1.00 38.62 388 GLY B CA 1
ATOM 5559 C C . GLY B 1 388 ? 24.839 18.395 56.996 1.00 36.25 388 GLY B C 1
ATOM 5560 O O . GLY B 1 388 ? 24.860 17.231 56.607 1.00 36.63 388 GLY B O 1
ATOM 5561 N N . GLY B 1 389 ? 24.594 18.724 58.255 1.00 36.22 389 GLY B N 1
ATOM 5562 C CA . GLY B 1 389 ? 24.339 17.692 59.236 1.00 33.93 389 GLY B CA 1
ATOM 5563 C C . GLY B 1 389 ? 23.929 18.263 60.573 1.00 34.08 389 GLY B C 1
ATOM 5564 O O . GLY B 1 389 ? 23.798 19.479 60.738 1.00 34.20 389 GLY B O 1
ATOM 5565 N N . PHE B 1 390 ? 23.732 17.374 61.536 1.00 33.89 390 PHE B N 1
ATOM 5566 C CA . PHE B 1 390 ? 23.324 17.774 62.871 1.00 32.58 390 PHE B CA 1
ATOM 5567 C C . PHE B 1 390 ? 23.596 16.635 63.846 1.00 32.69 390 PHE B C 1
ATOM 5568 O O . PHE B 1 390 ? 23.871 15.502 63.437 1.00 30.12 390 PHE B O 1
ATOM 5576 N N . ALA B 1 391 ? 23.526 16.942 65.136 1.00 32.54 391 ALA B N 1
ATOM 5577 C CA . ALA B 1 391 ? 23.776 15.953 66.171 1.00 32.80 391 ALA B CA 1
ATOM 5578 C C . ALA B 1 391 ? 22.657 16.018 67.187 1.00 33.09 391 ALA B C 1
ATOM 5579 O O . ALA B 1 391 ? 22.119 17.090 67.459 1.00 36.00 391 ALA B O 1
ATOM 5581 N N . ILE B 1 392 ? 22.307 14.869 67.749 1.00 32.41 392 ILE B N 1
ATOM 5582 C CA . ILE B 1 392 ? 21.247 14.809 68.737 1.00 30.59 392 ILE B CA 1
ATOM 5583 C C . ILE B 1 392 ? 21.791 14.373 70.087 1.00 30.26 392 ILE B C 1
ATOM 5584 O O . ILE B 1 392 ? 22.462 13.347 70.193 1.00 30.34 392 ILE B O 1
ATOM 5589 N N . GLY B 1 393 ? 21.511 15.169 71.114 1.00 29.11 393 GLY B N 1
ATOM 5590 C CA . GLY B 1 393 ? 21.958 14.834 72.455 1.00 28.44 393 GLY B CA 1
ATOM 5591 C C . GLY B 1 393 ? 21.057 13.734 72.965 1.00 27.25 393 GLY B C 1
ATOM 5592 O O . GLY B 1 393 ? 19.978 14.004 73.494 1.00 27.67 393 GLY B O 1
ATOM 5593 N N . ALA B 1 394 ? 21.500 12.491 72.793 1.00 27.01 394 ALA B N 1
ATOM 5594 C CA . ALA B 1 394 ? 20.725 11.328 73.210 1.00 26.91 394 ALA B CA 1
ATOM 5595 C C . ALA B 1 394 ? 20.140 11.435 74.618 1.00 26.24 394 ALA B C 1
ATOM 5596 O O . ALA B 1 394 ? 18.935 11.287 74.793 1.00 25.98 394 ALA B O 1
ATOM 5598 N N . GLU B 1 395 ? 20.979 11.693 75.618 1.00 26.09 395 GLU B N 1
ATOM 5599 C CA . GLU B 1 395 ? 20.481 11.786 76.983 1.00 29.07 395 GLU B CA 1
ATOM 5600 C C . GLU B 1 395 ? 19.475 12.901 77.230 1.00 29.05 395 GLU B C 1
ATOM 5601 O O . GLU B 1 395 ? 18.518 12.710 77.977 1.00 28.82 395 GLU B O 1
ATOM 5607 N N . ARG B 1 396 ? 19.688 14.065 76.624 1.00 30.28 396 ARG B N 1
ATOM 5608 C CA . ARG B 1 396 ? 18.765 15.186 76.820 1.00 31.23 396 ARG B CA 1
ATOM 5609 C C . ARG B 1 396 ? 17.399 14.851 76.262 1.00 30.42 396 ARG B C 1
ATOM 5610 O O . ARG B 1 396 ? 16.373 15.139 76.880 1.00 29.04 396 ARG B O 1
ATOM 5618 N N . LEU B 1 397 ? 17.394 14.255 75.077 1.00 29.49 397 LEU B N 1
ATOM 5619 C CA . LEU B 1 397 ? 16.148 13.872 74.450 1.00 29.52 397 LEU B CA 1
ATOM 5620 C C . LEU B 1 397 ? 15.409 12.924 75.384 1.00 29.48 397 LEU B C 1
ATOM 5621 O O . LEU B 1 397 ? 14.239 13.130 75.700 1.00 29.07 397 LEU B O 1
ATOM 5626 N N . THR B 1 398 ? 16.119 11.895 75.836 1.00 29.76 398 THR B N 1
ATOM 5627 C CA . THR B 1 398 ? 15.559 10.881 76.728 1.00 28.79 398 THR B CA 1
ATOM 5628 C C . THR B 1 398 ? 15.066 11.508 78.020 1.00 30.35 398 THR B C 1
ATOM 5629 O O . THR B 1 398 ? 13.990 11.176 78.515 1.00 29.29 398 THR B O 1
ATOM 5633 N N . GLN B 1 399 ? 15.875 12.409 78.564 1.00 31.33 399 GLN B N 1
ATOM 5634 C CA . GLN B 1 399 ? 15.547 13.094 79.808 1.00 33.38 399 GLN B CA 1
ATOM 5635 C C . GLN B 1 399 ? 14.230 13.854 79.691 1.00 32.61 399 GLN B C 1
ATOM 5636 O O . GLN B 1 399 ? 13.290 13.628 80.458 1.00 32.93 399 GLN B O 1
ATOM 5642 N N . LYS B 1 400 ? 14.170 14.762 78.728 1.00 32.61 400 LYS B N 1
ATOM 5643 C CA . LYS B 1 400 ? 12.978 15.560 78.522 1.00 33.20 400 LYS B CA 1
ATOM 5644 C C . LYS B 1 400 ? 11.765 14.746 78.095 1.00 32.81 400 LYS B C 1
ATOM 5645 O O . LYS B 1 400 ? 10.628 15.080 78.437 1.00 33.70 400 LYS B O 1
ATOM 5651 N N . LEU B 1 401 ? 12.004 13.663 77.367 1.00 32.32 401 LEU B N 1
ATOM 5652 C CA . LEU B 1 401 ? 10.920 12.799 76.902 1.00 30.03 401 LEU B CA 1
ATOM 5653 C C . LEU B 1 401 ? 10.251 12.088 78.070 1.00 30.07 401 LEU B C 1
ATOM 5654 O O . LEU B 1 401 ? 9.034 11.916 78.090 1.00 28.91 401 LEU B O 1
ATOM 5659 N N . LEU B 1 402 ? 11.054 11.672 79.043 1.00 29.67 402 LEU B N 1
ATOM 5660 C CA . LEU B 1 402 ? 10.533 10.941 80.189 1.00 30.87 402 LEU B CA 1
ATOM 5661 C C . LEU B 1 402 ? 10.246 11.780 81.432 1.00 31.68 402 LEU B C 1
ATOM 5662 O O . LEU B 1 402 ? 9.840 11.243 82.465 1.00 30.42 402 LEU B O 1
ATOM 5667 N N . GLY B 1 403 ? 10.460 13.090 81.335 1.00 31.95 403 GLY B N 1
ATOM 5668 C CA . GLY B 1 403 ? 10.206 13.972 82.460 1.00 33.47 403 GLY B CA 1
ATOM 5669 C C . GLY B 1 403 ? 11.099 13.670 83.644 1.00 36.06 403 GLY B C 1
ATOM 5670 O O . GLY B 1 403 ? 10.651 13.654 84.788 1.00 35.79 403 GLY B O 1
ATOM 5671 N N . LEU B 1 404 ? 12.376 13.439 83.374 1.00 37.96 404 LEU B N 1
ATOM 5672 C CA . LEU B 1 404 ? 13.316 13.117 84.436 1.00 41.08 404 LEU B CA 1
ATOM 5673 C C . LEU B 1 404 ? 13.951 14.367 85.040 1.00 43.02 404 LEU B C 1
ATOM 5674 O O . LEU B 1 404 ? 14.095 15.389 84.365 1.00 42.89 404 LEU B O 1
ATOM 5679 N N . PRO B 1 405 ? 14.329 14.298 86.325 1.00 44.53 405 PRO B N 1
ATOM 5680 C CA . PRO B 1 405 ? 14.957 15.406 87.046 1.00 45.70 405 PRO B CA 1
ATOM 5681 C C . PRO B 1 405 ? 16.086 16.044 86.248 1.00 46.26 405 PRO B C 1
ATOM 5682 O O . PRO B 1 405 ? 15.960 17.171 85.772 1.00 46.28 405 PRO B O 1
ATOM 5686 N N . ASN B 1 406 ? 17.191 15.316 86.114 1.00 47.36 406 ASN B N 1
ATOM 5687 C CA . ASN B 1 406 ? 18.345 15.805 85.371 1.00 47.84 406 ASN B CA 1
ATOM 5688 C C . ASN B 1 406 ? 18.844 14.771 84.358 1.00 47.96 406 ASN B C 1
ATOM 5689 O O . ASN B 1 406 ? 18.383 13.629 84.334 1.00 46.69 406 ASN B O 1
ATOM 5694 N N . VAL B 1 407 ? 19.796 15.185 83.530 1.00 47.76 407 VAL B N 1
ATOM 5695 C CA . VAL B 1 407 ? 20.352 14.338 82.486 1.00 47.00 407 VAL B CA 1
ATOM 5696 C C . VAL B 1 407 ? 21.074 13.078 82.963 1.00 47.43 407 VAL B C 1
ATOM 5697 O O . VAL B 1 407 ? 21.170 12.099 82.220 1.00 47.12 407 VAL B O 1
ATOM 5701 N N . ARG B 1 408 ? 21.578 13.094 84.192 1.00 47.90 408 ARG B N 1
ATOM 5702 C CA . ARG B 1 408 ? 22.305 11.940 84.724 1.00 49.73 408 ARG B CA 1
ATOM 5703 C C . ARG B 1 408 ? 21.423 10.697 84.836 1.00 49.31 408 ARG B C 1
ATOM 5704 O O . ARG B 1 408 ? 21.928 9.576 84.910 1.00 46.70 408 ARG B O 1
ATOM 5712 N N . TYR B 1 409 ? 20.107 10.910 84.846 1.00 49.15 409 TYR B N 1
ATOM 5713 C CA . TYR B 1 409 ? 19.130 9.828 84.943 1.00 49.78 409 TYR B CA 1
ATOM 5714 C C . TYR B 1 409 ? 18.978 9.040 83.644 1.00 48.97 409 TYR B C 1
ATOM 5715 O O . TYR B 1 409 ? 18.279 8.028 83.607 1.00 49.06 409 TYR B O 1
ATOM 5724 N N . ALA B 1 410 ? 19.624 9.507 82.581 1.00 47.76 410 ALA B N 1
ATOM 5725 C CA . ALA B 1 410 ? 19.553 8.841 81.284 1.00 47.09 410 ALA B CA 1
ATOM 5726 C C . ALA B 1 410 ? 20.918 8.276 80.927 1.00 47.12 410 ALA B C 1
ATOM 5727 O O . ALA B 1 410 ? 21.142 7.811 79.810 1.00 47.79 410 ALA B O 1
ATOM 5729 N N . ARG B 1 411 ? 21.823 8.320 81.896 1.00 47.48 411 ARG B N 1
ATOM 5730 C CA . ARG B 1 411 ? 23.189 7.843 81.730 1.00 47.23 411 ARG B CA 1
ATOM 5731 C C . ARG B 1 411 ? 23.388 6.676 82.709 1.00 46.31 411 ARG B C 1
ATOM 5732 O O . ARG B 1 411 ? 22.980 6.763 83.870 1.00 45.01 411 ARG B O 1
ATOM 5740 N N . ALA B 1 412 ? 23.997 5.588 82.237 1.00 44.97 412 ALA B N 1
ATOM 5741 C CA . ALA B 1 412 ? 24.228 4.417 83.081 1.00 44.01 412 ALA B CA 1
ATOM 5742 C C . ALA B 1 412 ? 25.169 4.734 84.239 1.00 43.63 412 ALA B C 1
ATOM 5743 O O . ALA B 1 412 ? 24.841 4.508 85.404 1.00 42.97 412 ALA B O 1
ATOM 5745 N N . PHE B 1 413 ? 26.343 5.258 83.914 1.00 44.45 413 PHE B N 1
ATOM 5746 C CA . PHE B 1 413 ? 27.320 5.597 84.938 1.00 46.00 413 PHE B CA 1
ATOM 5747 C C . PHE B 1 413 ? 27.838 7.026 84.753 1.00 47.73 413 PHE B C 1
ATOM 5748 O O . PHE B 1 413 ? 28.914 7.237 84.188 1.00 46.80 413 PHE B O 1
ATOM 5756 N N . PRO B 1 414 ? 27.075 8.027 85.233 1.00 49.30 414 PRO B N 1
ATOM 5757 C CA . PRO B 1 414 ? 27.466 9.437 85.116 1.00 50.20 414 PRO B CA 1
ATOM 5758 C C . PRO B 1 414 ? 28.811 9.720 85.786 1.00 51.22 414 PRO B C 1
ATOM 5759 O O . PRO B 1 414 ? 29.324 8.816 86.485 1.00 51.81 414 PRO B O 1
#

CATH classification: 2.40.50.140 (+1 more: 3.30.930.10)

Foldseek 3Di:
DEDEPVCLVVQAFHKHKYKAWFQDWDDDDQKIWTWGQDPVGIAIEIEGNDDDAAGGFIKMFIFHWHAACPIVVRIHGYGPDMDGPGGDDDHDDDLVRVCSDLLLVLLQLLLVQLVVLLCVLCVVVVEAEDDDPVPLPVLVCCVVRQKYWYWQPPVATKTKIKGFPDDWQVVALQSVLVSNQSSVVSSCVPSVVSLVVLVFDAFDRSPPAAEAEPVRLCCCCCPVVVDPDDLDQDLVSLLSVQVVRCVVPVHQKYKYAFRFLVPDDLFFADDPVRTGQWIFMAGNSHTFKIKTKTHLALVSSCVSCVVVPHDVVVCVVSSVCSVPDRGGMMMMMGRSLVCSCRRSVHPDSVSSDSHD/DEDAPVCLVVQAFHKHKYKFWFLDKDAPAQKIWTWGHHPVGIAIEIEHNDPDAAGGFIKMFIFHWHAACVIDVRIYGYGPDIDGPGGDDDHPPDNCVVLVPVCPRLLLVLLQQLLVQLVVLLCVLQVVVQEAEDDDVVLVLLLCCVVRQWYWYWDCPVFTKTKIKHFPDPWQVVALQSVLVSNQSSVVSSCVRRVVSLVVLPFDAFDRSDPAAEAEQVRLQVCCPVPVNDPADDGQDLVSLLVVQVVSCVVVVGQKYKYAWDFLLVDDLFFDDDVVRTGQWIFMAGNSRTFKTKTKGDLALVSSVVSCVVNPDDCVVCPVSSVVSVPCSGTMMMMMGRSQVCSCSRSVHDDSVSSPSHD

Nearest PDB structures (foldseek):
  1n9w-assembly1_A  TM=1.003E+00  e=2.140E-78  Thermus thermophilus
  1n9w-assembly1_B  TM=9.947E-01  e=7.995E-71  Thermus thermophilus
  3kfu-assembly1_A  TM=9.972E-01  e=1.133E-69  Thermus thermophilus HB8
  3kfu-assembly1_C  TM=9.963E-01  e=2.436E-69  Thermus thermophilus HB8
  3kfu-assembly1_B  TM=9.910E-01  e=3.253E-68  Thermus thermophilus HB8

Sequence (715 aa):
MRVLVRDLKAHVGQEVELLGFLHWRRDLGRIQFLLLRDRSGVVQVVTGGLKLPLPESALRVRGLVVENAKAPGGLEVQAKEVEVLSPALEPTPYRYVTLRGEKARAPLKVQAALVRGFRRYLDRQDFTEIFTPPQLYKQIMVGVFERVYEVAPVEYLSLDVEMGFIADEEDLMRLEEALLAEMLEEALNTAGDEIRLLGATWPSFPQDIPRLTHAEAKRILKEELGYPVGQDLSEEAERLLGEYAKERWGSDWLFVTRYPRSVRPFYTYPEEDGTTRSFDLLFRGLEITSGGQRIHRYEELLESLKAKGMDPEAFHGYLEVFKYGMPPHGGFAIGAERLTQKLLGLPNVRYARAFPMRVLVRDLKAHVGQEVELLGFLHWRRDLGRIQFLLLRDRSGVVQVVTGGLKLPLPESALRVRGLVVENAKAPGGLEVQAKEVEVLSPALEPTPVEIPYRYVTLRGEKARAPLKVQAALVRGFRRYLDRQDFTEIFTPQLYKQIMVGVFERVYEVAPVEYLSLDVEMGFIADEEDLMRLEEALLAEMLEEALNTAGDEIRLLGATWPSFPQDIPRLTHAEAKRILKEELGYPVGQDLSEEAERLLGEYAKERWGSDWLFVTRYPRSVRPFYTYPEEDGTTRSFDLLFRGLEITSGGQRIHRYEELLESLKAKGMDPEAFHGYLEVFKYGMPPHGGFAIGAERLTQKLLGLPNVRYARAFP

InterPro domains:
  IPR002312 Aspartyl/Asparaginyl-tRNA synthetase, class IIb [PR01042] (175-187)
  IPR002312 Aspartyl/Asparaginyl-tRNA synthetase, class IIb [PR01042] (191-204)
  IPR002312 Aspartyl/Asparaginyl-tRNA synthetase, class IIb [PR01042] (337-353)
  IPR002312 Aspartyl/Asparaginyl-tRNA synthetase, class IIb [PR01042] (377-391)
  IPR004364 Aminoacyl-tRNA synthetase, class II (D/K/N) [PF00152] (105-416)
  IPR004365 OB-fold nucleic acid binding domain, AA-tRNA synthetase-type [PF01336] (20-85)
  IPR004523 Aspartate-tRNA synthetase, type 2 [MF_02075] (1-422)
  IPR004523 Aspartate-tRNA synthetase, type 2 [PTHR43450] (5-422)
  IPR004523 Aspartate-tRNA synthetase, type 2 [TIGR00458] (10-422)
  IPR006195 Aminoacyl-tRNA synthetase, class II [PS50862] (125-422)
  IPR012340 Nucleic acid-binding, OB-fold [G3DSA:2.40.50.140] (1-92)
  IPR012340 Nucleic acid-binding, OB-fold [SSF50249] (4-93)
  IPR045864 Class II Aminoacyl-tRNA synthetase/Biotinyl protein ligase (BPL) and lipoyl protein ligase (LPL) [G3DSA:3.30.930.10] (93-410)
  IPR045864 Class II Aminoacyl-tRNA synthetase/Biotinyl protein ligase (BPL) and lipoyl protein ligase (LPL) [SSF55681] (95-421)

Solvent-accessible surface area: 29809 Å² total; per-residue (Å²): 186,49,16,19,22,91,59,0,168,75,50,63,54,96,91,5,37,0,24,0,4,0,78,106,72,122,78,76,61,206,78,1,56,2,35,1,6,2,37,19,8,26,0,27,0,28,7,53,62,20,153,34,17,69,33,15,0,0,0,48,0,96,0,51,1,44,127,32,103,189,8,75,77,33,14,15,0,74,21,126,66,31,79,47,46,2,62,4,65,85,94,64,127,164,51,42,14,74,0,2,23,53,138,36,18,1,2,16,40,0,8,4,2,2,0,49,0,0,17,104,30,0,32,135,64,43,1,2,8,6,30,14,76,109,44,39,60,23,0,9,0,0,2,1,4,5,50,0,2,11,20,25,58,107,131,104,1,4,1,22,1,1,11,4,32,11,79,47,21,57,28,0,2,126,16,0,17,40,0,0,19,35,0,6,87,10,0,70,106,64,1,13,79,27,9,161,63,40,60,26,108,77,10,38,130,3,113,120,5,17,86,4,52,2,58,58,0,60,129,9,0,136,117,118,49,64,49,121,28,37,91,101,24,44,138,68,0,23,103,19,0,13,100,29,1,104,145,127,86,40,14,10,2,1,0,0,13,83,11,22,79,74,38,36,63,18,42,10,43,25,45,184,96,35,23,1,46,0,0,8,0,2,0,73,8,23,48,2,1,42,10,0,4,21,1,17,63,36,106,72,0,26,105,2,0,111,76,76,71,67,76,28,147,81,55,107,61,30,6,29,3,4,36,8,0,0,0,22,0,0,0,4,31,0,13,2,6,101,0,0,16,62,1,4,62,16,107,59,54,114,115,0,24,6,19,78,163,69,4,18,16,110,67,1,116,79,26,72,53,94,87,4,45,0,27,0,4,0,17,46,82,116,83,113,41,229,80,3,54,1,10,0,1,0,35,21,7,26,1,26,0,26,20,24,67,74,204,24,21,48,35,1,0,0,0,48,0,90,0,62,1,42,140,47,98,201,7,58,47,24,10,16,0,69,22,124,68,33,76,56,42,0,44,7,70,87,89,26,56,80,149,24,82,147,74,39,1,40,0,0,7,47,135,40,14,0,3,16,41,0,7,2,2,4,1,45,0,0,17,106,30,0,34,142,62,47,3,4,9,7,34,17,82,83,48,82,31,0,9,0,0,1,1,4,3,45,0,3,10,20,28,63,96,130,102,1,3,0,19,2,2,18,3,31,12,79,47,19,53,28,0,0,132,16,0,15,41,0,0,21,38,0,9,86,17,0,77,109,68,1,9,79,28,10,165,68,38,54,19,106,77,13,33,131,4,114,119,5,20,83,16,30,6,62,83,0,72,100,7,0,140,111,104,70,58,57,123,22,37,170,50,13,42,114,68,0,25,94,47,0,10,127,38,1,91,150,144,91,37,13,18,1,1,0,0,17,79,2,41,68,100,46,29,62,28,47,10,41,38,35,170,90,43,21,1,52,3,0,10,0,2,0,59,4,28,43,1,1,48,9,2,3,21,0,18,71,43,90,75,0,38,120,5,1,106,76,63,61,117,90,30,122,81,46,96,59,28,6,28,2,5,31,5,1,0,0,20,0,0,1,4,34,0,9,2,5,95,0,0,16,63,0,4,62,20,96,65,62,143,110,0,19,4,20,68

B-factor: mean 38.03, std 15.99, range [6.72, 98.07]